Protein AF-A0A2D5WAQ1-F1 (afdb_monomer)

Sequence (421 aa):
MAEPERTAGTDPGSGLYGVARTGEVGTGEEADAAGDPDSSAAHGIAPLLQRAHRA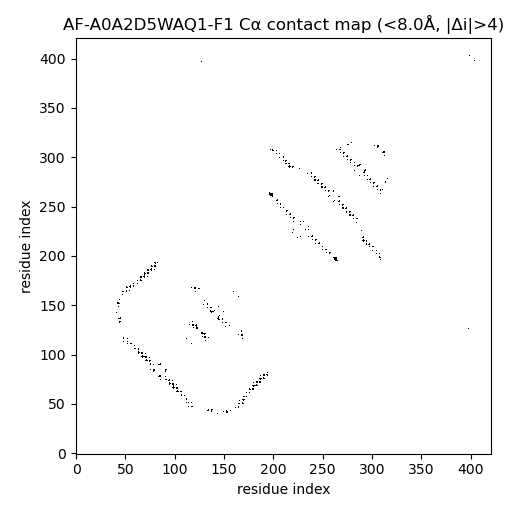VSLARVAESVLLSATALLCVLAAVVGSGGELAQPSSWAVALLCALLAAGSWWLEKRPRPTRLASSVDGKLGLGGSFVTAWEAESGCAGGGGPLARLLSARLRGRVSQRQVLAAALPRSLPFAALPFLGAGLLALAIEGSRPQRAVPWMGELSGPLVMELELARGLLGGGGELAGELPPHVAGEAERLARAALASGAALERALARDADDVATLAPPTRALQEQLGELARLLPPESAAGAATERALSLTDAMAMALGLEAVAAPAGELRADGGGPGGESGEDDGQPPALGGSGEVATGAQLASGEAGQREDGPGHGEGAGTTLSSAGNPEAQAPAAQEGAVSGRWWPGHLDGIVRRWGTSERGPVEPR

Foldseek 3Di:
DDDDDDDDDDDDPDDDDDDDDDDDPDDDDPPPCPPDPCVLLVQFCQVLLVVLLVLQVVLLLVLLQLQLLLQLLQLLLVCLLVVHDPPDVVSNVVSNVRSVVRSVVSCVVPVDDSLVLQVQLCVVVVVLCLSNVLNCQQVVDPVGGDPVSSVSRVVVCVPDDSVSSNVSNHDPCVVSVCSSVVSNVSNVVSNVVSPQQFQDPCLLVLLVLLLVLLVVLLCVLPVPPPCVVVADVVLSVVLNVLSVVLNVLSVVLNVCVVVSVSHLVVNQVSLVVNLVSLLVSLVSDDCPDPSNVSSVVSNVSSQVSCVSSVHDRPPSPPPPPPCPVPDDDDDDDDDDDDDDDDDDDDDDDDDDDDDDDDDDDDDDDDDDDDDDDDDDDDDDDDDDDDDDDDDDDPPDDSDDPVCVVVVVVVVVVVPPDDDDD

Secondary structure (DSSP, 8-state):
------------------------------------GGGGGGGSSHHHHHHHHHHHHHHHHHHHHHHHHHHHHHHHHHHHHTT--TT-HHHHHHHHHHHHHHHHHHHHHT---HHHHHHHHHHHHT-TTHHHHHHHHHHS-TTT--HHHHHHHHHHHHH--HHHHHHHHS---HHHHHHHHHHHHHHHHHHHHTS-----TTHHHHHHHHHHHHHHHHHHHHS--TTTTTS-HHHHHHHHHHHHHHHHHHHHHHHHHTTT---HHHHHHHHHHHHHHHHHHHHHS-TTSHHHHHHHHHHHHHHHHHHHTTPPP------------------------------------------------------------------------PPPP---------S-GGGHHHHHHHHHHHS------

Structure (mmCIF, N/CA/C/O backbone):
data_AF-A0A2D5WAQ1-F1
#
_entry.id   AF-A0A2D5WAQ1-F1
#
loop_
_atom_site.group_PDB
_atom_site.id
_atom_site.type_symbol
_atom_site.label_atom_id
_atom_site.label_alt_id
_atom_site.label_comp_id
_atom_site.label_asym_id
_atom_site.label_entity_id
_atom_site.label_seq_id
_atom_site.pdbx_PDB_ins_code
_atom_site.Cartn_x
_atom_site.Cartn_y
_atom_site.Cartn_z
_atom_site.occupancy
_atom_site.B_iso_or_equiv
_atom_site.auth_seq_id
_atom_site.auth_comp_id
_atom_site.auth_asym_id
_atom_site.auth_atom_id
_atom_site.pdbx_PDB_model_num
ATOM 1 N N . MET A 1 1 ? 23.965 35.310 33.883 1.00 40.75 1 MET A N 1
ATOM 2 C CA . MET A 1 1 ? 24.970 34.231 33.831 1.00 40.75 1 MET A CA 1
ATOM 3 C C . MET A 1 1 ? 24.994 33.749 32.385 1.00 40.75 1 MET A C 1
ATOM 5 O O . MET A 1 1 ? 23.971 33.257 31.942 1.00 40.75 1 MET A O 1
ATOM 9 N N . ALA A 1 2 ? 26.094 34.056 31.686 1.00 42.94 2 ALA A N 1
ATOM 10 C CA . ALA A 1 2 ? 26.533 33.650 30.337 1.00 42.94 2 ALA A CA 1
ATOM 11 C C . ALA A 1 2 ? 25.556 33.725 29.132 1.00 42.94 2 ALA A C 1
ATOM 13 O O . ALA A 1 2 ? 24.645 32.915 28.997 1.00 42.94 2 ALA A O 1
ATOM 14 N N . GLU A 1 3 ? 25.847 34.663 28.216 1.00 53.66 3 GLU A N 1
ATOM 15 C CA . GLU A 1 3 ? 25.528 34.598 26.773 1.00 53.66 3 GLU A CA 1
ATOM 16 C C . GLU A 1 3 ? 26.276 33.429 26.087 1.00 53.66 3 GLU A C 1
ATOM 18 O O . GLU A 1 3 ? 27.203 32.869 26.684 1.00 53.66 3 GLU A O 1
ATOM 23 N N . PRO A 1 4 ? 25.933 33.084 24.827 1.00 62.12 4 PRO A N 1
ATOM 24 C CA . PRO A 1 4 ? 26.839 33.542 23.766 1.00 62.12 4 PRO A CA 1
ATOM 25 C C . PRO A 1 4 ? 26.192 33.964 22.427 1.00 62.12 4 PRO A C 1
ATOM 27 O O . PRO A 1 4 ? 25.313 33.309 21.871 1.00 62.12 4 PRO A O 1
ATOM 30 N N . GLU A 1 5 ? 26.728 35.081 21.929 1.00 54.22 5 GLU A N 1
ATOM 31 C CA . GLU A 1 5 ? 27.308 35.305 20.593 1.00 54.22 5 GLU A CA 1
ATOM 32 C C . GLU A 1 5 ? 26.480 35.012 19.328 1.00 54.22 5 GLU A C 1
ATOM 34 O O . GLU A 1 5 ? 26.507 33.939 18.728 1.00 54.22 5 GLU A O 1
ATOM 39 N N . ARG A 1 6 ? 25.887 36.096 18.811 1.00 53.09 6 ARG A N 1
ATOM 40 C CA . ARG A 1 6 ? 25.673 36.321 17.376 1.00 53.09 6 ARG A CA 1
ATOM 41 C C . ARG A 1 6 ? 27.003 36.671 16.708 1.00 53.09 6 ARG A C 1
ATOM 43 O O . ARG A 1 6 ? 27.564 37.726 16.995 1.00 53.09 6 ARG A O 1
ATOM 50 N N . THR A 1 7 ? 27.439 35.872 15.741 1.00 58.19 7 THR A N 1
ATOM 51 C CA . THR A 1 7 ? 28.465 36.271 14.769 1.00 58.19 7 THR A CA 1
ATOM 52 C C . THR A 1 7 ? 27.818 36.546 13.414 1.00 58.19 7 THR A C 1
ATOM 54 O O . THR A 1 7 ? 27.287 35.666 12.741 1.00 58.19 7 THR A O 1
ATOM 57 N N . ALA A 1 8 ? 27.829 37.826 13.043 1.00 55.56 8 ALA A N 1
ATOM 58 C CA . ALA A 1 8 ? 27.539 38.311 11.706 1.00 55.56 8 ALA A CA 1
ATOM 59 C C . ALA A 1 8 ? 28.810 38.171 10.854 1.00 55.56 8 ALA A C 1
ATOM 61 O O . ALA A 1 8 ? 29.826 38.799 11.146 1.00 55.56 8 ALA A O 1
ATOM 62 N N . GLY A 1 9 ? 28.751 37.336 9.817 1.00 50.69 9 GLY A N 1
ATOM 63 C CA . GLY A 1 9 ? 29.780 37.219 8.787 1.00 50.69 9 GLY A CA 1
ATOM 64 C C . GLY A 1 9 ? 29.342 37.971 7.537 1.00 50.69 9 GLY A C 1
ATOM 65 O O . GLY A 1 9 ? 28.498 37.494 6.783 1.00 50.69 9 GLY A O 1
ATOM 66 N N . THR A 1 10 ? 29.897 39.165 7.363 1.00 51.22 10 THR A N 1
ATOM 67 C CA . THR A 1 10 ? 29.777 40.017 6.175 1.00 51.22 10 THR A CA 1
ATOM 68 C C . THR A 1 10 ? 30.916 39.645 5.235 1.00 51.22 10 THR A C 1
ATOM 70 O O . THR A 1 10 ? 32.063 39.703 5.668 1.00 51.22 10 THR A O 1
ATOM 73 N N . ASP A 1 11 ? 30.635 39.309 3.976 1.00 47.06 11 ASP A N 1
ATOM 74 C CA . ASP A 1 11 ? 31.685 39.138 2.965 1.00 47.06 11 ASP A CA 1
ATOM 75 C C . ASP A 1 11 ? 31.262 39.796 1.636 1.00 47.06 11 ASP A C 1
ATOM 77 O O . ASP A 1 11 ? 30.454 39.235 0.889 1.00 47.06 11 ASP A O 1
ATOM 81 N N . PRO A 1 12 ? 31.722 41.029 1.342 1.00 57.84 12 PRO A N 1
ATOM 82 C CA . PRO A 1 12 ? 31.523 41.678 0.055 1.00 57.84 12 PRO A CA 1
ATOM 83 C C . PRO A 1 12 ? 32.756 41.450 -0.832 1.00 57.84 12 PRO A C 1
ATOM 85 O O . PRO A 1 12 ? 33.677 42.261 -0.885 1.00 57.84 12 PRO A O 1
ATOM 88 N N . GLY A 1 13 ? 32.762 40.334 -1.560 1.00 47.53 13 GLY A N 1
ATOM 89 C CA . GLY A 1 13 ? 33.778 40.007 -2.562 1.00 47.53 13 GLY A CA 1
ATOM 90 C C . GLY A 1 13 ? 33.435 40.562 -3.945 1.00 47.53 13 GLY A C 1
ATOM 91 O O . GLY A 1 13 ? 33.028 39.824 -4.83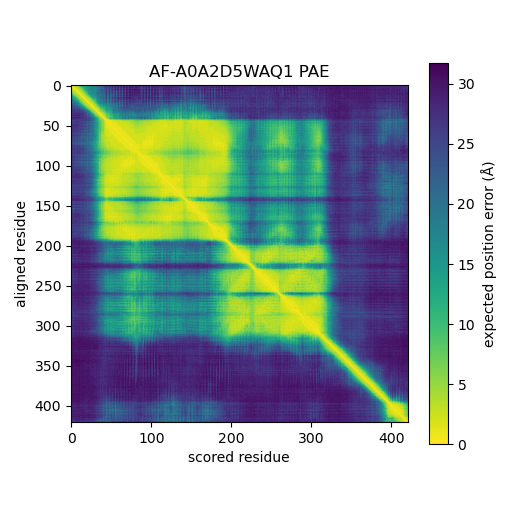8 1.00 47.53 13 GLY A O 1
ATOM 92 N N . SER A 1 14 ? 33.600 41.871 -4.130 1.00 50.94 14 SER A N 1
ATOM 93 C CA . SER A 1 14 ? 33.570 42.551 -5.427 1.00 50.94 14 SER A CA 1
ATOM 94 C C . SER A 1 14 ? 34.810 42.197 -6.262 1.00 50.94 14 SER A C 1
ATOM 96 O O . SER A 1 14 ? 35.866 42.808 -6.111 1.00 50.94 14 SER A O 1
ATOM 98 N N . GLY A 1 15 ? 34.680 41.215 -7.154 1.00 45.97 15 GLY A N 1
ATOM 99 C CA . GLY A 1 15 ? 35.691 40.847 -8.149 1.00 45.97 15 GLY A CA 1
ATOM 100 C C . GLY A 1 15 ? 35.371 41.423 -9.526 1.00 45.97 15 GLY A C 1
ATOM 101 O O . GLY A 1 15 ? 34.827 40.734 -10.384 1.00 45.97 15 GLY A O 1
ATOM 102 N N . LEU A 1 16 ? 35.717 42.694 -9.726 1.00 50.53 16 LEU A N 1
ATOM 103 C CA . LEU A 1 16 ? 35.847 43.333 -11.034 1.00 50.53 16 LEU A CA 1
ATOM 104 C C . LEU A 1 16 ? 37.015 42.692 -11.799 1.00 50.53 16 LEU A C 1
ATOM 106 O O . LEU A 1 16 ? 38.170 42.956 -11.485 1.00 50.53 16 LEU A O 1
ATOM 110 N N . TYR A 1 17 ? 36.720 41.918 -12.841 1.00 48.66 17 TYR A N 1
ATOM 111 C CA . TYR A 1 17 ? 37.638 41.732 -13.965 1.00 48.66 17 TYR A CA 1
ATOM 112 C C . TYR A 1 17 ? 36.897 42.046 -15.257 1.00 48.66 17 TYR A C 1
ATOM 114 O O . TYR A 1 17 ? 36.173 41.227 -15.820 1.00 48.66 17 TYR A O 1
ATOM 122 N N . GLY A 1 18 ? 37.086 43.286 -15.706 1.00 47.34 18 GLY A N 1
ATOM 123 C CA . GLY A 1 18 ? 36.913 43.643 -17.098 1.00 47.34 18 GLY A CA 1
ATOM 124 C C . GLY A 1 18 ? 38.017 42.991 -17.923 1.00 47.34 18 GLY A C 1
ATOM 125 O O . GLY A 1 18 ? 39.194 43.084 -17.585 1.00 47.34 18 GLY A O 1
ATOM 126 N N . VAL A 1 19 ? 37.631 42.361 -19.026 1.00 51.53 19 VAL A N 1
ATOM 127 C CA . VAL A 1 19 ? 38.538 42.092 -20.138 1.00 51.53 19 VAL A CA 1
ATOM 128 C C . VAL A 1 19 ? 37.935 42.768 -21.356 1.00 51.53 19 VAL A C 1
ATOM 130 O O . VAL A 1 19 ? 36.834 42.444 -21.803 1.00 51.53 19 VAL A O 1
ATOM 133 N N . ALA A 1 20 ? 38.664 43.777 -21.819 1.00 48.09 20 ALA A N 1
ATOM 134 C CA . ALA A 1 20 ? 38.394 44.545 -23.012 1.00 48.09 20 ALA A CA 1
ATOM 135 C C . ALA A 1 20 ? 38.303 43.617 -24.228 1.00 48.09 20 ALA A C 1
ATOM 137 O O . ALA A 1 20 ? 39.222 42.851 -24.513 1.00 48.09 20 ALA A O 1
ATOM 138 N N . ARG A 1 21 ? 37.198 43.718 -24.966 1.00 47.16 21 ARG A N 1
ATOM 139 C CA . ARG A 1 21 ? 37.066 43.150 -26.306 1.00 47.16 21 ARG A CA 1
ATOM 140 C C . ARG A 1 21 ? 37.227 44.297 -27.297 1.00 47.16 21 ARG A C 1
ATOM 142 O O . ARG A 1 21 ? 36.252 44.898 -27.734 1.00 47.16 21 ARG A O 1
ATOM 149 N N . THR A 1 22 ? 38.477 44.658 -27.569 1.00 54.59 22 THR A N 1
ATOM 150 C CA . THR A 1 22 ? 38.835 45.485 -28.722 1.00 54.59 22 THR A CA 1
ATOM 151 C C . THR A 1 22 ? 38.556 44.686 -29.985 1.00 54.59 22 THR A C 1
ATOM 153 O O . THR A 1 22 ? 38.990 43.542 -30.117 1.00 54.59 22 THR A O 1
ATOM 156 N N . GLY A 1 23 ? 37.768 45.281 -30.875 1.00 52.75 23 GLY A N 1
ATOM 157 C CA . GLY A 1 23 ? 37.506 44.741 -32.194 1.00 52.75 23 GLY A CA 1
ATOM 158 C C . GLY A 1 23 ? 38.754 44.808 -33.062 1.00 52.75 23 GLY A C 1
ATOM 159 O O . GLY A 1 23 ? 39.377 45.860 -33.176 1.00 52.75 23 GLY A O 1
ATOM 160 N N . GLU A 1 24 ? 39.058 43.696 -33.716 1.00 48.66 24 GLU A N 1
ATOM 161 C CA . GLU A 1 24 ? 39.792 43.697 -34.971 1.00 48.66 24 GLU A CA 1
ATOM 162 C C . GLU A 1 24 ? 38.804 43.353 -36.079 1.00 48.66 24 GLU A C 1
ATOM 164 O O . GLU A 1 24 ? 38.293 42.239 -36.197 1.00 48.66 24 GLU A O 1
ATOM 169 N N . VAL A 1 25 ? 38.494 44.382 -36.862 1.00 55.03 25 VAL A N 1
ATOM 170 C CA . VAL A 1 25 ? 37.867 44.271 -38.171 1.00 55.03 25 VAL A CA 1
ATOM 171 C C . VAL A 1 25 ? 38.971 43.816 -39.123 1.00 55.03 25 VAL A C 1
ATOM 173 O O . VAL A 1 25 ? 39.724 44.630 -39.647 1.00 55.03 25 VAL A O 1
ATOM 176 N N . GLY A 1 26 ? 39.099 42.500 -39.288 1.00 56.56 26 GLY A N 1
ATOM 177 C CA . GLY A 1 26 ? 39.911 41.878 -40.328 1.00 56.56 26 GLY A CA 1
ATOM 178 C C . GLY A 1 26 ? 39.066 41.669 -41.578 1.00 56.56 26 GLY A C 1
ATOM 179 O O . GLY A 1 26 ? 38.288 40.722 -41.666 1.00 56.56 26 GLY A O 1
ATOM 180 N N . THR A 1 27 ? 39.184 42.588 -42.528 1.00 55.00 27 THR A N 1
ATOM 181 C CA . THR A 1 27 ? 38.682 42.440 -43.894 1.00 55.00 27 THR A CA 1
ATOM 182 C C . THR A 1 27 ? 39.585 41.499 -44.684 1.00 55.00 27 THR A C 1
ATOM 184 O O . THR A 1 27 ? 40.764 41.794 -44.837 1.00 55.00 27 THR A O 1
ATOM 187 N N . GLY A 1 28 ? 38.992 40.447 -45.249 1.00 55.03 28 GLY A N 1
ATOM 188 C CA . GLY A 1 28 ? 39.430 39.826 -46.498 1.00 55.03 28 GLY A CA 1
ATOM 189 C C . GLY A 1 28 ? 40.711 39.001 -46.450 1.00 55.03 28 GLY A C 1
ATOM 190 O O . GLY A 1 28 ? 41.778 39.505 -46.767 1.00 55.03 28 GLY A O 1
ATOM 191 N N . GLU A 1 29 ? 40.562 37.695 -46.247 1.00 50.72 29 GLU A N 1
ATOM 192 C CA . GLU A 1 29 ? 41.297 36.747 -47.081 1.00 50.72 29 GLU A CA 1
ATOM 193 C C . GLU A 1 29 ? 40.386 35.555 -47.366 1.00 50.72 29 GLU A C 1
ATOM 195 O O . GLU A 1 29 ? 40.026 34.765 -46.494 1.00 50.72 29 GLU A O 1
ATOM 200 N N . GLU A 1 30 ? 39.932 35.527 -48.612 1.00 53.94 30 GLU A N 1
ATOM 201 C CA . GLU A 1 30 ? 39.172 34.483 -49.279 1.00 53.94 30 GLU A CA 1
ATOM 202 C C . GLU A 1 30 ? 40.104 33.272 -49.450 1.00 53.94 30 GLU A C 1
ATOM 204 O O . GLU A 1 30 ? 40.577 32.955 -50.535 1.00 53.94 30 GLU A O 1
ATOM 209 N N . ALA A 1 31 ? 40.462 32.651 -48.326 1.00 54.75 31 ALA A N 1
ATOM 210 C CA . ALA A 1 31 ? 41.155 31.381 -48.301 1.00 54.75 31 ALA A CA 1
ATOM 211 C C . ALA A 1 31 ? 40.112 30.302 -48.571 1.00 54.75 31 ALA A C 1
ATOM 213 O O . ALA A 1 31 ? 39.224 30.069 -47.746 1.00 54.75 31 ALA A O 1
ATOM 214 N N . ASP A 1 32 ? 40.221 29.681 -49.746 1.00 53.28 32 ASP A N 1
ATOM 215 C CA . ASP A 1 32 ? 39.582 28.421 -50.100 1.00 53.28 32 ASP A CA 1
ATOM 216 C C . ASP A 1 32 ? 39.503 27.523 -48.864 1.00 53.28 32 ASP A C 1
ATOM 218 O O . ASP A 1 32 ? 40.502 26.973 -48.388 1.00 53.28 32 ASP A O 1
ATOM 222 N N . ALA A 1 33 ? 38.290 27.419 -48.323 1.00 55.16 33 ALA A N 1
ATOM 223 C CA . ALA A 1 33 ? 37.943 26.519 -47.247 1.00 55.16 33 ALA A CA 1
ATOM 224 C C . ALA A 1 33 ? 38.055 25.095 -47.796 1.00 55.16 33 ALA A C 1
ATOM 226 O O . ALA A 1 33 ? 37.066 24.475 -48.188 1.00 55.16 33 ALA A O 1
ATOM 227 N N . ALA A 1 34 ? 39.288 24.589 -47.846 1.00 55.09 34 ALA A N 1
ATOM 228 C CA . ALA A 1 34 ? 39.587 23.174 -47.865 1.00 55.09 34 ALA A CA 1
ATOM 229 C C . ALA A 1 34 ? 38.828 22.574 -46.680 1.00 55.09 34 ALA A C 1
ATOM 231 O O . ALA A 1 34 ? 39.233 22.726 -45.529 1.00 55.09 34 ALA A O 1
ATOM 232 N N . GLY A 1 35 ? 37.643 22.033 -46.981 1.00 55.12 35 GLY A N 1
ATOM 233 C CA . GLY A 1 35 ? 36.654 21.629 -45.997 1.00 55.12 35 GLY A CA 1
ATOM 234 C C . GLY A 1 35 ? 37.309 20.751 -44.953 1.00 55.12 35 GLY A C 1
ATOM 235 O O . GLY A 1 35 ? 37.824 19.689 -45.292 1.00 55.12 35 GLY A O 1
ATOM 236 N N . ASP A 1 36 ? 37.301 21.239 -43.715 1.00 56.94 36 ASP A N 1
ATOM 237 C CA . ASP A 1 36 ? 37.938 20.608 -42.573 1.00 56.94 36 ASP A CA 1
ATOM 238 C C . ASP A 1 36 ? 37.478 19.136 -42.486 1.00 56.94 36 ASP A C 1
ATOM 240 O O . ASP A 1 36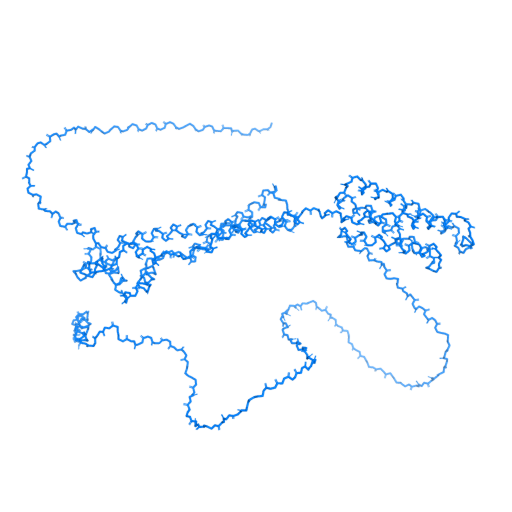 ? 36.305 18.862 -42.162 1.00 56.94 36 ASP A O 1
ATOM 244 N N . PRO A 1 37 ? 38.344 18.165 -42.849 1.00 56.84 37 PRO A N 1
ATOM 245 C CA . PRO A 1 37 ? 37.974 16.755 -42.896 1.00 56.84 37 PRO A CA 1
ATOM 246 C C . PRO A 1 37 ? 37.656 16.205 -41.497 1.00 56.84 37 PRO A C 1
ATOM 248 O O . PRO A 1 37 ? 37.086 15.115 -41.385 1.00 56.84 37 PRO A O 1
ATOM 251 N N . ASP A 1 38 ? 37.920 16.975 -40.438 1.00 56.09 38 ASP A N 1
ATOM 252 C CA . ASP A 1 38 ? 37.582 16.630 -39.059 1.00 56.09 38 ASP A CA 1
ATOM 253 C C . ASP A 1 38 ? 36.094 16.803 -38.708 1.00 56.09 38 ASP A C 1
ATOM 255 O O . ASP A 1 38 ? 35.618 16.225 -37.726 1.00 56.09 38 ASP A O 1
ATOM 259 N N . SER A 1 39 ? 35.282 17.433 -39.566 1.00 58.06 39 SER A N 1
ATOM 260 C CA . SER A 1 39 ? 33.810 17.408 -39.424 1.00 58.06 39 SER A CA 1
ATOM 261 C C . SER A 1 39 ? 33.201 15.996 -39.593 1.00 58.06 39 SER A C 1
ATOM 263 O O . SER A 1 39 ? 32.083 15.712 -39.144 1.00 58.06 39 SER A O 1
ATOM 265 N N . SER A 1 40 ? 33.967 15.054 -40.158 1.00 56.72 40 SER A N 1
ATOM 266 C CA . SER A 1 40 ? 33.641 13.623 -40.237 1.00 56.72 40 SER A CA 1
ATOM 267 C C . SER A 1 40 ? 33.586 12.943 -38.859 1.00 56.72 40 SER A C 1
ATOM 269 O O . SER A 1 40 ? 32.777 12.033 -38.657 1.00 56.72 40 SER A O 1
ATOM 271 N N . ALA A 1 41 ? 34.341 13.423 -37.861 1.00 56.34 41 ALA A N 1
ATOM 272 C CA . ALA A 1 41 ? 34.378 12.825 -36.521 1.00 56.34 41 ALA A CA 1
ATOM 273 C C . ALA A 1 41 ? 33.028 12.911 -35.774 1.00 56.34 41 ALA A C 1
ATOM 275 O O . ALA A 1 41 ? 32.733 12.084 -34.909 1.00 56.34 41 ALA A O 1
ATOM 276 N N . ALA A 1 42 ? 32.138 13.830 -36.168 1.00 61.81 42 ALA A N 1
ATOM 277 C CA . ALA A 1 42 ? 30.770 13.912 -35.647 1.00 61.81 42 ALA A CA 1
ATOM 278 C C . ALA A 1 42 ? 29.868 12.732 -36.087 1.00 61.81 42 ALA A C 1
ATOM 280 O O . ALA A 1 42 ? 28.732 12.581 -35.608 1.00 61.81 42 ALA A O 1
ATOM 281 N N . HIS A 1 43 ? 30.354 11.866 -36.987 1.00 75.94 43 HIS A N 1
ATOM 282 C CA . HIS A 1 43 ? 29.549 10.839 -37.637 1.00 75.94 43 HIS A CA 1
ATOM 283 C C . HIS A 1 43 ? 29.669 9.406 -37.063 1.00 75.94 43 HIS A C 1
ATOM 285 O O . HIS A 1 43 ? 29.176 8.466 -37.684 1.00 75.94 43 HIS A O 1
ATOM 291 N N . GLY A 1 44 ? 30.216 9.222 -35.855 1.00 86.69 44 GLY A N 1
ATOM 292 C CA . GLY A 1 44 ? 30.330 7.904 -35.191 1.00 86.69 44 GLY A CA 1
ATOM 293 C C . GLY A 1 44 ? 29.053 7.366 -34.513 1.00 86.69 44 GLY A C 1
ATOM 294 O O . GLY A 1 44 ? 28.050 8.069 -34.359 1.00 86.69 44 GLY A O 1
ATOM 295 N N . ILE A 1 45 ? 29.055 6.112 -34.064 1.00 91.19 45 ILE A N 1
ATOM 296 C CA . ILE A 1 45 ? 27.966 5.498 -33.272 1.00 91.19 45 ILE A CA 1
ATOM 297 C C . ILE A 1 45 ? 28.004 5.955 -31.806 1.00 91.19 45 ILE A C 1
ATOM 299 O O . ILE A 1 45 ? 26.951 6.100 -31.177 1.00 91.19 45 ILE A O 1
ATOM 303 N N . ALA A 1 46 ? 29.187 6.258 -31.273 1.00 90.94 46 ALA A N 1
ATOM 304 C CA . ALA A 1 46 ? 29.411 6.749 -29.918 1.00 90.94 46 ALA A CA 1
ATOM 305 C C . ALA A 1 46 ? 28.441 7.867 -29.471 1.00 90.94 46 ALA A C 1
ATOM 307 O O . ALA A 1 46 ? 27.820 7.703 -28.417 1.00 90.94 46 ALA A O 1
ATOM 308 N N . PRO A 1 47 ? 28.195 8.956 -30.235 1.00 90.88 47 PRO A N 1
ATOM 309 C CA . PRO A 1 47 ? 27.228 9.985 -29.839 1.00 90.88 47 PRO A CA 1
ATOM 310 C C . PRO A 1 47 ? 25.777 9.478 -29.782 1.00 90.88 47 PRO A C 1
ATOM 312 O O . PRO A 1 47 ? 24.994 9.963 -28.960 1.00 90.88 47 PRO A O 1
ATOM 315 N N . LEU A 1 48 ? 25.395 8.494 -30.608 1.00 92.44 48 LEU A N 1
ATOM 316 C CA . LEU A 1 48 ? 24.061 7.881 -30.544 1.00 92.44 48 LEU A CA 1
ATOM 317 C C . LEU A 1 48 ? 23.902 7.085 -29.248 1.00 92.44 48 LEU A C 1
ATOM 319 O O . LEU A 1 48 ? 22.899 7.249 -28.549 1.00 92.44 48 LEU A O 1
ATOM 323 N N . LEU A 1 49 ? 24.912 6.285 -28.890 1.00 93.81 49 LEU A N 1
ATOM 324 C CA . LEU A 1 49 ? 24.899 5.537 -27.637 1.00 93.81 49 LEU A CA 1
ATOM 325 C C . LEU A 1 49 ? 24.997 6.465 -26.422 1.00 93.81 49 LEU A C 1
ATOM 327 O O . LEU A 1 49 ? 24.323 6.219 -25.430 1.00 93.81 49 LEU A O 1
ATOM 331 N N . GLN A 1 50 ? 25.754 7.563 -26.494 1.00 93.88 50 GLN A N 1
ATOM 332 C CA . GLN A 1 50 ? 25.837 8.547 -25.411 1.00 93.88 50 GLN A CA 1
ATOM 333 C C . GLN A 1 50 ? 24.483 9.226 -25.163 1.00 93.88 50 GLN A C 1
ATOM 335 O O . GLN A 1 50 ? 24.074 9.386 -24.012 1.00 93.88 50 GLN A O 1
ATOM 340 N N . ARG A 1 51 ? 23.744 9.583 -26.224 1.00 94.88 51 ARG A N 1
ATOM 341 C CA . ARG A 1 51 ? 22.370 10.102 -26.105 1.00 94.88 51 ARG A CA 1
ATOM 342 C C . ARG A 1 51 ? 21.423 9.057 -25.517 1.00 94.88 51 ARG A C 1
ATOM 344 O O . ARG A 1 51 ? 20.659 9.383 -24.613 1.00 94.88 51 ARG A O 1
ATOM 351 N N . ALA A 1 52 ? 21.502 7.810 -25.982 1.00 95.25 52 ALA A N 1
ATOM 352 C CA . ALA A 1 52 ? 20.708 6.715 -25.429 1.00 95.25 52 ALA A CA 1
ATOM 353 C C . ALA A 1 52 ? 21.043 6.449 -23.954 1.00 95.25 52 ALA A C 1
ATOM 355 O O . ALA A 1 52 ? 20.142 6.270 -23.143 1.00 95.25 52 ALA A O 1
ATOM 356 N N . HIS A 1 53 ? 22.320 6.512 -23.583 1.00 96.00 53 HIS A N 1
ATOM 357 C CA . HIS A 1 53 ? 22.781 6.367 -22.209 1.00 96.00 53 HIS A CA 1
ATOM 358 C C . HIS A 1 53 ? 22.214 7.464 -21.307 1.00 96.00 53 HIS A C 1
ATOM 360 O O . HIS A 1 53 ? 21.688 7.143 -20.247 1.00 96.00 53 HIS A O 1
ATOM 366 N N . ARG A 1 54 ? 22.236 8.731 -21.750 1.00 96.31 54 ARG A N 1
ATOM 367 C CA . ARG A 1 54 ? 21.608 9.850 -21.023 1.00 96.31 54 ARG A CA 1
ATOM 368 C C . ARG A 1 54 ? 20.096 9.661 -20.866 1.00 96.31 54 ARG A C 1
ATOM 370 O O . ARG A 1 54 ? 19.558 9.894 -19.789 1.00 96.31 54 ARG A O 1
ATOM 377 N N . ALA A 1 55 ? 19.406 9.215 -21.915 1.00 95.50 55 ALA A N 1
ATOM 378 C CA . ALA A 1 55 ? 17.970 8.943 -21.845 1.00 95.50 55 ALA A CA 1
ATOM 379 C C . ALA A 1 55 ? 17.653 7.810 -20.854 1.00 95.50 55 ALA A C 1
ATOM 381 O O . ALA A 1 55 ? 16.755 7.943 -20.026 1.00 95.50 55 ALA A O 1
ATOM 382 N N . VAL A 1 56 ? 18.430 6.722 -20.882 1.00 95.62 56 VAL A N 1
ATOM 383 C CA . VAL A 1 56 ? 18.285 5.608 -19.937 1.00 95.62 56 VAL A CA 1
ATOM 384 C C . VAL A 1 56 ? 18.629 6.042 -18.516 1.00 95.62 56 VAL A C 1
ATOM 386 O O . VAL A 1 56 ? 17.905 5.673 -17.600 1.00 95.62 56 VAL A O 1
ATOM 389 N N . SER A 1 57 ? 19.675 6.845 -18.302 1.00 95.62 57 SER A N 1
ATOM 390 C CA . SER A 1 57 ? 19.997 7.347 -16.963 1.00 95.62 57 SER A CA 1
ATOM 391 C C . SER A 1 57 ? 18.877 8.224 -16.409 1.00 95.62 57 SER A C 1
ATOM 393 O O . SER A 1 57 ? 18.505 8.046 -15.257 1.00 95.62 57 SER A O 1
ATOM 395 N N . LEU A 1 58 ? 18.287 9.106 -17.227 1.00 95.88 58 LEU A N 1
ATOM 396 C CA . LEU A 1 58 ? 17.133 9.916 -16.820 1.00 95.88 58 LEU A CA 1
ATOM 397 C C . LEU A 1 58 ? 15.915 9.044 -16.492 1.00 95.88 58 LEU A C 1
ATOM 399 O O . LEU A 1 58 ? 15.278 9.257 -15.466 1.00 95.88 58 LEU A O 1
ATOM 403 N N . ALA A 1 59 ? 15.632 8.025 -17.309 1.00 95.19 59 ALA A N 1
ATOM 404 C CA . ALA A 1 59 ? 14.559 7.072 -17.030 1.00 95.19 59 ALA A CA 1
ATOM 405 C C . ALA A 1 59 ? 14.795 6.311 -15.713 1.00 95.19 59 ALA A C 1
ATOM 407 O O . ALA A 1 59 ? 13.869 6.158 -14.926 1.00 95.19 59 ALA A O 1
ATOM 408 N N . ARG A 1 60 ? 16.036 5.891 -15.428 1.00 95.00 60 ARG A N 1
ATOM 409 C CA . ARG A 1 60 ? 16.385 5.230 -14.159 1.00 95.00 60 ARG A CA 1
ATOM 410 C C . ARG A 1 60 ? 16.280 6.161 -12.957 1.00 95.00 60 ARG A C 1
ATOM 412 O O . ARG A 1 60 ? 15.813 5.719 -11.917 1.00 95.00 60 ARG A O 1
ATOM 419 N N . VAL A 1 61 ? 16.658 7.434 -13.095 1.00 95.94 61 VAL A N 1
ATOM 420 C CA . VAL A 1 61 ? 16.432 8.440 -12.044 1.00 95.94 61 VAL A CA 1
ATOM 421 C C . VAL A 1 61 ? 14.934 8.598 -11.782 1.00 95.94 61 VAL A C 1
ATOM 423 O O . VAL A 1 61 ? 14.519 8.566 -10.629 1.00 95.94 61 VAL A O 1
ATOM 426 N N . ALA A 1 62 ? 14.114 8.699 -12.832 1.00 96.06 62 ALA A N 1
ATOM 427 C CA . ALA A 1 62 ? 12.663 8.782 -12.687 1.00 96.06 62 ALA A CA 1
ATOM 428 C C . ALA A 1 62 ? 12.076 7.536 -11.995 1.00 96.06 62 ALA A C 1
ATOM 430 O O . ALA A 1 62 ? 11.281 7.674 -11.072 1.00 96.06 62 ALA A O 1
ATOM 431 N N . GLU A 1 63 ? 12.507 6.327 -12.370 1.00 96.12 63 GLU A N 1
ATOM 432 C CA . GLU A 1 63 ? 12.115 5.086 -11.683 1.00 96.12 63 GLU A CA 1
ATOM 433 C C . GLU A 1 63 ? 12.537 5.081 -10.204 1.00 96.12 63 GLU A C 1
ATOM 435 O O . GLU A 1 63 ? 11.724 4.736 -9.349 1.00 96.12 63 GLU A O 1
ATOM 440 N N . SER A 1 64 ? 13.766 5.505 -9.879 1.00 96.50 64 SER A N 1
ATOM 441 C CA . SER A 1 64 ? 14.235 5.641 -8.491 1.00 96.50 64 SER A CA 1
ATOM 442 C C . SER A 1 64 ? 13.371 6.610 -7.680 1.00 96.50 64 SER A C 1
ATOM 444 O O . SER A 1 64 ? 13.089 6.331 -6.518 1.00 96.50 64 SER A O 1
ATOM 446 N N . VAL A 1 65 ? 12.935 7.725 -8.277 1.00 96.75 65 VAL A N 1
ATOM 447 C CA . VAL A 1 65 ? 12.040 8.702 -7.629 1.00 96.75 65 VAL A CA 1
ATOM 448 C C . VAL A 1 65 ? 10.644 8.115 -7.403 1.00 96.75 65 VAL A C 1
ATOM 450 O O . VAL A 1 65 ? 10.055 8.307 -6.344 1.00 96.75 65 VAL A O 1
ATOM 453 N N . LEU A 1 66 ? 10.106 7.365 -8.366 1.00 96.88 66 LEU A N 1
ATOM 454 C CA . LEU A 1 66 ? 8.804 6.707 -8.207 1.00 96.88 66 LEU A CA 1
ATOM 455 C C . LEU A 1 66 ? 8.854 5.615 -7.125 1.00 96.88 66 LEU A C 1
ATOM 457 O O . LEU A 1 66 ? 7.934 5.503 -6.312 1.00 96.88 66 LEU A O 1
ATOM 461 N N . LEU A 1 67 ? 9.942 4.843 -7.070 1.00 96.38 67 LEU A N 1
ATOM 462 C CA . LEU A 1 67 ? 10.172 3.851 -6.019 1.00 96.38 67 LEU A CA 1
ATOM 463 C C . LEU A 1 67 ? 10.343 4.491 -4.642 1.00 96.38 67 LEU A C 1
ATOM 465 O O . LEU A 1 67 ? 9.778 3.986 -3.676 1.00 96.38 67 LEU A O 1
ATOM 469 N N . SER A 1 68 ? 11.075 5.603 -4.545 1.00 97.69 68 SER A N 1
ATOM 470 C CA . SER A 1 68 ? 11.253 6.312 -3.277 1.00 97.69 68 SER A CA 1
ATOM 471 C C . SER A 1 68 ? 9.933 6.877 -2.762 1.00 97.69 68 SER A C 1
ATOM 473 O O . SER A 1 68 ? 9.611 6.685 -1.593 1.00 97.69 68 SER A O 1
ATOM 475 N N . ALA A 1 69 ? 9.123 7.479 -3.639 1.00 97.88 69 ALA A N 1
ATOM 476 C CA . ALA A 1 69 ? 7.785 7.949 -3.297 1.00 97.88 69 ALA A CA 1
ATOM 477 C C . ALA A 1 69 ? 6.886 6.797 -2.820 1.00 97.88 69 ALA A C 1
ATOM 479 O O . ALA A 1 69 ? 6.182 6.932 -1.825 1.00 97.88 69 ALA A O 1
ATOM 480 N N . THR A 1 70 ? 6.947 5.641 -3.484 1.00 97.75 70 THR A N 1
ATOM 481 C CA . THR A 1 70 ? 6.171 4.458 -3.082 1.00 97.75 70 THR A CA 1
ATOM 482 C C . THR A 1 70 ? 6.611 3.935 -1.716 1.00 97.75 70 THR A C 1
ATOM 484 O O . THR A 1 70 ? 5.774 3.712 -0.848 1.00 97.75 70 THR A O 1
ATOM 487 N N . ALA A 1 71 ? 7.919 3.778 -1.496 1.00 97.75 71 ALA A N 1
ATOM 488 C CA . ALA A 1 71 ? 8.465 3.323 -0.221 1.00 97.75 71 ALA A CA 1
ATOM 489 C C . ALA A 1 71 ? 8.121 4.289 0.922 1.00 97.75 71 ALA A C 1
ATOM 491 O O . ALA A 1 71 ? 7.724 3.839 1.993 1.00 97.75 71 ALA A O 1
ATOM 492 N N . LEU A 1 72 ? 8.202 5.602 0.674 1.00 98.12 72 LEU A N 1
ATOM 493 C CA . LEU A 1 72 ? 7.771 6.637 1.613 1.00 98.12 72 LEU A CA 1
ATOM 494 C C . LEU A 1 72 ? 6.310 6.419 2.031 1.00 98.12 72 LEU A C 1
ATOM 496 O O . LEU A 1 72 ? 6.021 6.335 3.221 1.00 98.12 72 LEU A O 1
ATOM 500 N N . LEU A 1 73 ? 5.403 6.278 1.058 1.00 98.06 73 LEU A N 1
ATOM 501 C CA . LEU A 1 73 ? 3.973 6.080 1.310 1.00 98.06 73 LEU A CA 1
ATOM 502 C C . LEU A 1 73 ? 3.691 4.772 2.061 1.00 98.06 73 LEU A C 1
ATOM 504 O O . LEU A 1 73 ? 2.907 4.779 3.004 1.00 98.06 73 LEU A O 1
ATOM 508 N N . CYS A 1 74 ? 4.360 3.673 1.703 1.00 97.88 74 CYS A N 1
ATOM 509 C CA . CYS A 1 74 ? 4.205 2.391 2.393 1.00 97.88 74 CYS A CA 1
ATOM 510 C C . CYS A 1 74 ? 4.696 2.441 3.846 1.00 97.88 74 CYS A C 1
ATOM 512 O O . CYS A 1 74 ? 4.051 1.875 4.723 1.00 97.88 74 CYS A O 1
ATOM 514 N N . VAL A 1 75 ? 5.814 3.123 4.123 1.00 98.00 75 VAL A N 1
ATOM 515 C CA . VAL A 1 75 ? 6.308 3.275 5.500 1.00 98.00 75 VAL A CA 1
ATOM 516 C C . VAL A 1 75 ? 5.361 4.150 6.313 1.00 98.00 75 VAL A C 1
ATOM 518 O O . VAL A 1 75 ? 5.013 3.772 7.425 1.00 98.00 75 VAL A O 1
ATOM 521 N N . LEU A 1 76 ? 4.877 5.266 5.760 1.00 97.50 76 LEU A N 1
ATOM 522 C CA . LEU A 1 76 ? 3.867 6.087 6.434 1.00 97.50 76 LEU A CA 1
ATOM 523 C C . LEU A 1 76 ? 2.579 5.291 6.702 1.00 97.50 76 LEU A C 1
ATOM 525 O O . LEU A 1 76 ? 2.017 5.402 7.788 1.00 97.50 76 LEU A O 1
ATOM 529 N N . ALA A 1 77 ? 2.149 4.445 5.761 1.00 96.44 77 ALA A N 1
ATOM 530 C CA . ALA A 1 77 ? 0.999 3.562 5.947 1.00 96.44 77 ALA A CA 1
ATOM 531 C C . ALA A 1 77 ? 1.232 2.559 7.087 1.00 96.44 77 ALA A C 1
ATOM 533 O O . ALA A 1 77 ? 0.342 2.347 7.904 1.00 96.44 77 ALA A O 1
ATOM 534 N N . ALA A 1 78 ? 2.436 1.987 7.182 1.00 96.00 78 ALA A N 1
ATOM 535 C CA . ALA A 1 78 ? 2.808 1.094 8.275 1.00 96.00 78 ALA A CA 1
ATOM 536 C C . ALA A 1 78 ? 2.843 1.817 9.632 1.00 96.00 78 ALA A C 1
ATOM 538 O O . ALA A 1 78 ? 2.350 1.268 10.613 1.00 96.00 78 ALA A O 1
ATOM 539 N N . VAL A 1 79 ? 3.357 3.055 9.690 1.00 96.25 79 VAL A N 1
ATOM 540 C CA . VAL A 1 79 ? 3.326 3.874 10.916 1.00 96.25 79 VAL A CA 1
ATOM 541 C C . VAL A 1 79 ? 1.883 4.082 11.374 1.00 96.25 79 VAL A C 1
ATOM 543 O O . VAL A 1 79 ? 1.570 3.778 12.523 1.00 96.25 79 VAL A O 1
ATOM 546 N N . VAL A 1 80 ? 0.995 4.509 10.472 1.00 95.06 80 VAL A N 1
ATOM 547 C CA . VAL A 1 80 ? -0.431 4.705 10.781 1.00 95.06 80 VAL A CA 1
ATOM 548 C C . VAL A 1 80 ? -1.095 3.399 11.218 1.00 95.06 80 VAL A C 1
ATOM 550 O O . VAL A 1 80 ? -1.787 3.374 12.229 1.00 95.06 80 VAL A O 1
ATOM 553 N N . GLY A 1 81 ? -0.836 2.295 10.511 1.00 90.69 81 GLY A N 1
ATOM 554 C CA . GLY A 1 81 ? -1.369 0.976 10.862 1.00 90.69 81 GLY A CA 1
ATOM 555 C C . GLY A 1 81 ? -0.885 0.456 12.220 1.00 90.69 81 GLY A C 1
ATOM 556 O O . GLY A 1 81 ? -1.593 -0.305 12.867 1.00 90.69 81 GLY A O 1
ATOM 557 N N . SER A 1 82 ? 0.290 0.896 12.681 1.00 91.31 82 SER A N 1
ATOM 558 C CA . SER A 1 82 ? 0.814 0.596 14.022 1.00 91.31 82 SER A CA 1
ATOM 559 C C . SER A 1 82 ? 0.317 1.547 15.123 1.00 91.31 82 SER A C 1
ATOM 561 O O . SER A 1 82 ? 0.774 1.449 16.259 1.00 91.31 82 SER A O 1
ATOM 563 N N . GLY A 1 83 ? -0.590 2.477 14.801 1.00 88.88 83 GLY A N 1
ATOM 564 C CA . GLY A 1 83 ? -1.096 3.493 15.731 1.00 88.88 83 GLY A CA 1
ATOM 565 C C . GLY A 1 83 ? -0.151 4.683 15.944 1.00 88.88 83 GLY A C 1
ATOM 566 O O . GLY A 1 83 ? -0.334 5.453 16.881 1.00 88.88 83 GLY A O 1
ATOM 567 N N . GLY A 1 84 ? 0.873 4.839 15.102 1.00 91.00 84 GLY A N 1
ATOM 568 C CA . GLY A 1 84 ? 1.809 5.957 15.168 1.00 91.00 84 GLY A CA 1
ATOM 569 C C . GLY A 1 84 ? 1.230 7.255 14.600 1.00 91.00 84 GLY A C 1
ATOM 570 O O . GLY A 1 84 ? 0.456 7.256 13.642 1.00 91.00 84 GLY A O 1
ATOM 571 N N . GLU A 1 85 ? 1.658 8.390 15.154 1.00 92.88 85 GLU A N 1
ATOM 572 C CA . GLU A 1 85 ? 1.217 9.711 14.707 1.00 92.88 85 GLU A CA 1
ATOM 573 C C . GLU A 1 85 ? 2.039 10.220 13.509 1.00 92.88 85 GLU A C 1
ATOM 575 O O . GLU A 1 85 ? 3.272 10.313 13.551 1.00 92.88 85 GLU A O 1
ATOM 580 N N . LEU A 1 86 ? 1.352 10.644 12.442 1.00 93.38 86 LEU A N 1
ATOM 581 C CA . LEU A 1 86 ? 1.980 11.287 11.275 1.00 93.38 86 LEU A CA 1
ATOM 582 C C . LEU A 1 86 ? 2.526 12.691 11.575 1.00 93.38 86 LEU A C 1
ATOM 584 O O . LEU A 1 86 ? 3.349 13.201 10.816 1.00 93.38 86 LEU A O 1
ATOM 588 N N . ALA A 1 87 ? 2.070 13.327 12.659 1.00 94.06 87 ALA A N 1
ATOM 589 C CA . ALA A 1 87 ? 2.578 14.623 13.105 1.00 94.06 87 ALA A CA 1
ATOM 590 C C . ALA A 1 87 ? 3.989 14.519 13.707 1.00 94.06 87 ALA A C 1
ATOM 592 O O . ALA A 1 87 ? 4.705 15.519 13.790 1.00 94.06 87 ALA A O 1
ATOM 593 N N . GLN A 1 88 ? 4.410 13.315 14.111 1.00 96.44 88 GLN A N 1
ATOM 594 C CA . GLN A 1 88 ? 5.697 13.119 14.753 1.00 96.44 88 GLN A CA 1
ATOM 595 C C . GLN A 1 88 ? 6.840 13.218 13.721 1.00 96.44 88 GLN A C 1
ATOM 597 O O . GLN A 1 88 ? 6.839 12.500 12.714 1.00 96.44 88 GLN A O 1
ATOM 602 N N . PRO A 1 89 ? 7.863 14.067 13.949 1.00 96.94 89 PRO A N 1
ATOM 603 C CA . PRO A 1 89 ? 8.954 14.256 12.989 1.00 96.94 89 PRO A CA 1
ATOM 604 C C . PRO A 1 89 ? 9.816 12.996 12.802 1.00 96.94 89 PRO A C 1
ATOM 606 O O . PRO A 1 89 ? 10.404 12.804 11.737 1.00 96.94 89 PRO A O 1
ATOM 609 N N . SER A 1 90 ? 9.869 12.113 13.803 1.00 96.56 90 SER A N 1
ATOM 610 C CA . SER A 1 90 ? 10.562 10.820 13.723 1.00 96.56 90 SER A CA 1
ATOM 611 C C . SER A 1 90 ? 9.958 9.903 12.657 1.00 96.56 90 SER A C 1
ATOM 613 O O . SER A 1 90 ? 10.712 9.281 11.910 1.00 96.56 90 SER A O 1
ATOM 615 N N . SER A 1 91 ? 8.627 9.865 12.529 1.00 95.94 91 SER A N 1
ATOM 616 C CA . SER A 1 91 ? 7.911 9.069 11.521 1.00 95.94 91 SER A CA 1
ATOM 617 C C . SER A 1 91 ? 8.337 9.458 10.104 1.00 95.94 91 SER A C 1
ATOM 619 O O . SER A 1 91 ? 8.680 8.605 9.284 1.00 95.94 91 SER A O 1
ATOM 621 N N . TRP A 1 92 ? 8.413 10.765 9.839 1.00 97.56 92 TRP A N 1
ATOM 622 C CA . TRP A 1 92 ? 8.888 11.299 8.563 1.00 97.56 92 TRP A CA 1
ATOM 623 C C . TRP A 1 92 ? 10.368 11.023 8.323 1.00 97.56 92 TRP A C 1
ATOM 625 O O . TRP A 1 92 ? 10.742 10.662 7.209 1.00 97.56 92 TRP A O 1
ATOM 635 N N . ALA A 1 93 ? 11.212 11.156 9.350 1.00 97.62 93 ALA A N 1
ATOM 636 C CA . ALA A 1 93 ? 12.640 10.878 9.230 1.00 97.62 93 ALA A CA 1
ATOM 637 C C . ALA A 1 93 ? 12.904 9.416 8.831 1.00 97.62 93 ALA A C 1
ATOM 639 O O . ALA A 1 93 ? 13.679 9.163 7.907 1.00 97.62 93 ALA A O 1
ATOM 640 N N . VAL A 1 94 ? 12.219 8.463 9.473 1.00 97.19 94 VAL A N 1
ATOM 641 C CA . VAL A 1 94 ? 12.316 7.033 9.139 1.00 97.19 94 VAL A CA 1
ATOM 642 C C . VAL A 1 94 ? 11.802 6.774 7.723 1.00 97.19 94 VAL A C 1
ATOM 644 O O . VAL A 1 94 ? 12.487 6.127 6.932 1.00 97.19 94 VAL A O 1
ATOM 647 N N . ALA A 1 95 ? 10.642 7.328 7.363 1.00 97.31 95 ALA A N 1
ATOM 648 C CA . ALA A 1 95 ? 10.058 7.135 6.040 1.00 97.31 95 ALA A CA 1
ATOM 649 C C . ALA A 1 95 ? 10.953 7.700 4.917 1.00 97.31 95 ALA A C 1
ATOM 651 O O . ALA A 1 95 ? 11.170 7.030 3.905 1.00 97.31 95 ALA A O 1
ATOM 652 N N . LEU A 1 96 ? 11.541 8.887 5.111 1.00 98.06 96 LEU A N 1
ATOM 653 C CA . LEU A 1 96 ? 12.498 9.489 4.176 1.00 98.06 96 LEU A CA 1
ATOM 654 C C . LEU A 1 96 ? 13.786 8.666 4.063 1.00 98.06 96 LEU A C 1
ATOM 656 O O . LEU A 1 96 ? 14.278 8.455 2.953 1.00 98.06 96 LEU A O 1
ATOM 660 N N . LEU A 1 97 ? 14.321 8.165 5.181 1.00 98.12 97 LEU A N 1
ATOM 661 C CA . LEU A 1 97 ? 15.506 7.307 5.175 1.00 98.12 97 LEU A CA 1
ATOM 662 C C . LEU A 1 97 ? 15.251 6.017 4.382 1.00 98.12 97 LEU A C 1
ATOM 664 O O . LEU A 1 97 ? 16.037 5.673 3.498 1.00 98.12 97 LEU A O 1
ATOM 668 N N . CYS A 1 98 ? 14.129 5.338 4.633 1.00 97.81 98 CYS A N 1
ATOM 669 C CA . CYS A 1 98 ? 13.728 4.145 3.886 1.00 97.81 98 CYS A CA 1
ATOM 670 C C . CYS A 1 98 ? 13.528 4.439 2.391 1.00 97.81 98 CYS A C 1
ATOM 672 O O . CYS A 1 98 ? 13.989 3.669 1.548 1.00 97.81 98 CYS A O 1
ATOM 674 N N . ALA A 1 99 ? 12.909 5.572 2.048 1.00 97.88 99 ALA A N 1
ATOM 675 C CA . ALA A 1 99 ? 12.730 6.006 0.665 1.00 97.88 99 ALA A CA 1
ATOM 676 C C . ALA A 1 99 ? 14.069 6.233 -0.060 1.00 97.88 99 ALA A C 1
ATOM 678 O O . ALA A 1 99 ? 14.234 5.808 -1.207 1.00 97.88 99 ALA A O 1
ATOM 679 N N . LEU A 1 100 ? 15.047 6.854 0.609 1.00 98.19 100 LEU A N 1
ATOM 680 C CA . LEU A 1 100 ? 16.394 7.063 0.070 1.00 98.19 100 LEU A CA 1
ATOM 681 C C . LEU A 1 100 ? 17.159 5.746 -0.099 1.00 98.19 100 LEU A C 1
ATOM 683 O O . LEU A 1 100 ? 17.810 5.550 -1.126 1.00 98.19 100 LEU A O 1
ATOM 687 N N . LEU A 1 101 ? 17.054 4.822 0.861 1.00 98.00 101 LEU A N 1
ATOM 688 C CA . LEU A 1 101 ? 17.664 3.492 0.764 1.00 98.00 101 LEU A CA 1
ATOM 689 C C . LEU A 1 101 ? 17.052 2.665 -0.377 1.00 98.00 101 LEU A C 1
ATOM 691 O O . LEU A 1 101 ? 17.784 2.009 -1.122 1.00 98.00 101 LEU A O 1
ATOM 695 N N . ALA A 1 102 ? 15.734 2.740 -0.578 1.00 97.00 102 ALA A N 1
ATOM 696 C CA . ALA A 1 102 ? 15.054 2.107 -1.708 1.00 97.00 102 ALA A CA 1
ATOM 697 C C . ALA A 1 102 ? 15.516 2.697 -3.054 1.00 97.00 102 ALA A C 1
ATOM 699 O O . ALA A 1 102 ? 15.867 1.960 -3.976 1.00 97.00 102 ALA A O 1
ATOM 700 N N . ALA A 1 103 ? 15.607 4.027 -3.158 1.00 97.00 103 ALA A N 1
ATOM 701 C CA . ALA A 1 103 ? 16.116 4.698 -4.355 1.00 97.00 103 ALA A CA 1
ATOM 702 C C . ALA A 1 103 ? 17.574 4.319 -4.659 1.00 97.00 103 ALA A C 1
ATOM 704 O O . ALA A 1 103 ? 17.926 4.043 -5.810 1.00 97.00 103 ALA A O 1
ATOM 705 N N . GLY A 1 104 ? 18.414 4.322 -3.620 1.00 97.06 104 GLY A N 1
ATOM 706 C CA . GLY A 1 104 ? 19.843 4.043 -3.699 1.00 97.06 104 GLY A CA 1
ATOM 707 C C . GLY A 1 104 ? 20.134 2.593 -4.066 1.00 97.06 104 GLY A C 1
ATOM 708 O O . GLY A 1 104 ? 20.939 2.347 -4.964 1.00 97.06 104 GLY A O 1
ATOM 709 N N . SER A 1 105 ? 19.447 1.636 -3.439 1.00 97.50 105 SER A N 1
ATOM 710 C CA . SER A 1 105 ? 19.569 0.210 -3.776 1.00 97.50 105 SER A CA 1
ATOM 711 C C . SER A 1 105 ? 19.157 -0.064 -5.224 1.00 97.50 105 SER A C 1
ATOM 713 O O . SER A 1 105 ? 19.928 -0.684 -5.961 1.00 97.50 105 SER A O 1
ATOM 715 N N . TRP A 1 106 ? 18.030 0.498 -5.683 1.00 96.69 106 TRP A N 1
ATOM 716 C CA . TRP A 1 106 ? 17.606 0.393 -7.084 1.00 96.69 106 TRP A CA 1
ATOM 717 C C . TRP A 1 106 ? 18.634 0.984 -8.053 1.00 96.69 106 TRP A C 1
ATOM 719 O O . TRP A 1 106 ? 18.989 0.366 -9.062 1.00 96.69 106 TRP A O 1
ATOM 729 N N . TRP A 1 107 ? 19.157 2.172 -7.739 1.00 95.88 107 TRP A N 1
ATOM 730 C CA . TRP A 1 107 ? 20.156 2.841 -8.568 1.00 95.88 107 TRP A CA 1
ATOM 731 C C . TRP A 1 107 ? 21.464 2.047 -8.664 1.00 95.88 107 TRP A C 1
ATOM 733 O O . TRP A 1 107 ? 22.034 1.924 -9.752 1.00 95.88 107 TRP A O 1
ATOM 743 N N . LEU A 1 108 ? 21.938 1.488 -7.547 1.00 96.19 108 LEU A N 1
ATOM 744 C CA . LEU A 1 108 ? 23.153 0.673 -7.503 1.00 96.19 108 LEU A CA 1
ATOM 745 C C . LEU A 1 108 ? 22.992 -0.619 -8.309 1.00 96.19 108 LEU A C 1
ATOM 747 O O . LEU A 1 108 ? 23.886 -0.970 -9.084 1.00 96.19 108 LEU A O 1
ATOM 751 N N . GLU A 1 109 ? 21.845 -1.288 -8.187 1.00 96.38 109 GLU A N 1
ATOM 752 C CA . GLU A 1 109 ? 21.558 -2.526 -8.912 1.00 96.38 109 GLU A CA 1
ATOM 753 C C . GLU A 1 109 ? 21.413 -2.286 -10.425 1.00 96.38 109 GLU A C 1
ATOM 755 O O . GLU A 1 109 ? 21.932 -3.048 -11.248 1.00 96.38 109 GLU A O 1
ATOM 760 N N . LYS A 1 110 ? 20.730 -1.202 -10.816 1.00 94.38 110 LYS A N 1
ATOM 761 C CA . LYS A 1 110 ? 20.407 -0.892 -12.219 1.00 94.38 110 LYS A CA 1
ATOM 762 C C . LYS A 1 110 ? 21.307 0.169 -12.849 1.00 94.38 110 LYS A C 1
ATOM 764 O O . LYS A 1 110 ? 20.946 0.731 -13.889 1.00 94.38 110 LYS A O 1
ATOM 769 N N . ARG A 1 111 ? 22.495 0.413 -12.282 1.00 94.06 111 ARG A N 1
ATOM 770 C CA . ARG A 1 111 ? 23.436 1.421 -12.790 1.00 94.06 111 ARG A CA 1
ATOM 771 C C . ARG A 1 111 ? 23.712 1.190 -14.285 1.00 94.06 111 ARG A C 1
ATOM 773 O O . ARG A 1 111 ? 24.168 0.102 -14.662 1.00 94.06 111 ARG A O 1
ATOM 780 N N . PRO A 1 112 ? 23.452 2.179 -15.159 1.00 91.94 112 PRO A N 1
ATOM 781 C CA . PRO A 1 112 ? 23.574 1.986 -16.595 1.00 91.94 112 PRO A CA 1
ATOM 782 C C . PRO A 1 112 ? 25.045 1.771 -16.964 1.00 91.94 112 PRO A C 1
ATOM 784 O O . PRO A 1 112 ? 25.894 2.622 -16.708 1.00 91.94 112 PRO A O 1
ATOM 787 N N . ARG A 1 113 ? 25.356 0.624 -17.574 1.00 95.81 113 ARG A N 1
ATOM 788 C CA . ARG A 1 113 ? 26.684 0.331 -18.133 1.00 95.81 113 ARG A CA 1
ATOM 789 C C . ARG A 1 113 ? 26.616 0.455 -19.657 1.00 95.81 113 ARG A C 1
ATOM 791 O O . ARG A 1 113 ? 25.737 -0.178 -20.246 1.00 95.81 113 ARG A O 1
ATOM 798 N N . PRO A 1 114 ? 27.501 1.235 -20.306 1.00 94.56 114 PRO A N 1
ATOM 799 C CA . PRO A 1 114 ? 27.432 1.478 -21.749 1.00 94.56 114 PRO A CA 1
ATOM 800 C C . PRO A 1 114 ? 27.587 0.185 -22.562 1.00 94.56 114 PRO A C 1
ATOM 802 O O . PRO A 1 114 ? 26.842 -0.018 -23.513 1.00 94.56 114 PRO A O 1
ATOM 805 N N . THR A 1 115 ? 28.443 -0.738 -22.113 1.00 95.12 115 THR A N 1
ATOM 806 C CA . THR A 1 115 ? 28.631 -2.071 -22.713 1.00 95.12 115 THR A CA 1
ATOM 807 C C . THR A 1 115 ? 27.333 -2.886 -22.743 1.00 95.12 115 THR A C 1
ATOM 809 O O . THR A 1 115 ? 26.914 -3.362 -23.794 1.00 95.12 115 THR A O 1
ATOM 812 N N . ARG A 1 116 ? 26.638 -2.993 -21.599 1.00 95.75 116 ARG A N 1
ATOM 813 C CA . ARG A 1 116 ? 25.338 -3.687 -21.492 1.00 95.75 116 ARG A CA 1
ATOM 814 C C . ARG A 1 116 ? 24.239 -2.998 -22.300 1.00 95.75 116 ARG A C 1
ATOM 816 O O . ARG A 1 116 ? 23.318 -3.654 -22.775 1.00 95.75 116 ARG A O 1
ATOM 823 N N . LEU A 1 117 ? 24.305 -1.671 -22.423 1.00 96.00 117 LEU A N 1
ATOM 824 C CA . LEU A 1 117 ? 23.352 -0.917 -23.230 1.00 96.00 117 LEU A CA 1
ATOM 825 C C . LEU A 1 117 ? 23.549 -1.211 -24.720 1.00 96.00 117 LEU A C 1
ATOM 827 O O . LEU A 1 117 ? 22.568 -1.483 -25.406 1.00 96.00 117 LEU A O 1
ATOM 831 N N . ALA A 1 118 ? 24.797 -1.212 -25.195 1.00 96.06 118 ALA A N 1
ATOM 832 C CA . ALA A 1 118 ? 25.127 -1.558 -26.571 1.00 96.06 118 ALA A CA 1
ATOM 833 C C . ALA A 1 118 ? 24.673 -2.985 -26.914 1.00 96.06 118 ALA A C 1
ATOM 835 O O . ALA A 1 118 ? 24.013 -3.171 -27.931 1.00 96.06 118 ALA A O 1
ATOM 836 N N . SER A 1 119 ? 24.935 -3.970 -26.043 1.00 96.38 119 SER A N 1
ATOM 837 C CA . SER A 1 119 ? 24.520 -5.361 -26.280 1.00 96.38 119 SER A CA 1
ATOM 838 C C . SER A 1 119 ? 23.004 -5.556 -26.242 1.00 96.38 119 SER A C 1
ATOM 840 O O . SER A 1 119 ? 22.456 -6.308 -27.042 1.00 96.38 119 SER A O 1
ATOM 842 N N . SER A 1 120 ? 22.300 -4.841 -25.361 1.00 95.94 120 SER A N 1
ATOM 843 C CA . SER A 1 120 ? 20.834 -4.852 -25.307 1.00 95.94 120 SER A CA 1
ATOM 844 C C . SER A 1 120 ? 20.206 -4.242 -26.564 1.00 95.94 120 SER A C 1
ATOM 846 O O . SER A 1 120 ? 19.268 -4.813 -27.121 1.00 95.94 120 SER A O 1
ATOM 848 N N . VAL A 1 121 ? 20.728 -3.103 -27.038 1.00 96.62 121 VAL A N 1
ATOM 849 C CA . VAL A 1 121 ? 20.279 -2.473 -28.292 1.00 96.62 121 VAL A CA 1
ATOM 850 C C . VAL A 1 121 ? 20.539 -3.40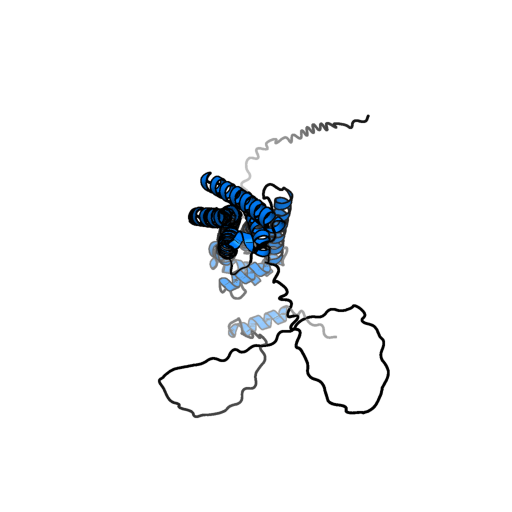2 -29.474 1.00 96.62 121 VAL A C 1
ATOM 852 O O . VAL A 1 121 ? 19.640 -3.611 -30.285 1.00 96.62 121 VAL A O 1
ATOM 855 N N . ASP A 1 122 ? 21.731 -3.992 -29.544 1.00 96.94 122 ASP A N 1
ATOM 856 C CA . ASP A 1 122 ? 22.114 -4.928 -30.596 1.00 96.94 122 ASP A CA 1
ATOM 857 C C . ASP A 1 122 ? 21.194 -6.160 -30.637 1.00 96.94 122 ASP A C 1
ATOM 859 O O . ASP A 1 122 ? 20.629 -6.473 -31.688 1.00 96.94 122 ASP A O 1
ATOM 863 N N . GLY A 1 123 ? 20.948 -6.786 -29.480 1.00 96.94 123 GLY A N 1
ATOM 864 C CA . GLY A 1 123 ? 20.066 -7.947 -29.357 1.00 96.94 123 GLY A CA 1
ATOM 865 C C . GLY A 1 123 ? 18.609 -7.637 -29.706 1.00 96.94 123 GLY A C 1
ATOM 866 O O . GLY A 1 123 ? 17.968 -8.410 -30.411 1.00 96.94 123 GLY A O 1
ATOM 867 N N . LYS A 1 124 ? 18.082 -6.482 -29.277 1.00 96.75 124 LYS A N 1
ATOM 868 C CA . LYS A 1 124 ? 16.699 -6.069 -29.587 1.00 96.75 124 LYS A CA 1
ATOM 869 C C . LYS A 1 124 ? 16.493 -5.683 -31.049 1.00 96.75 124 LYS A C 1
ATOM 871 O O . LYS A 1 124 ? 15.385 -5.832 -31.556 1.00 96.75 124 LYS A O 1
ATOM 876 N N . LEU A 1 125 ? 17.524 -5.159 -31.708 1.00 96.69 125 LEU A N 1
ATOM 877 C CA . LEU A 1 125 ? 17.479 -4.797 -33.125 1.00 96.69 125 LEU A CA 1
ATOM 878 C C . LEU A 1 125 ? 17.923 -5.944 -34.050 1.00 96.69 125 LEU A C 1
ATOM 880 O O . LEU A 1 125 ? 17.840 -5.794 -35.266 1.00 96.69 125 LEU A O 1
ATOM 884 N N . GLY A 1 126 ? 18.383 -7.074 -33.500 1.00 96.62 126 GLY A N 1
ATOM 885 C CA . GLY A 1 126 ? 18.828 -8.235 -34.275 1.00 96.62 126 GLY A CA 1
ATOM 886 C C . GLY A 1 126 ? 20.096 -7.973 -35.093 1.00 96.62 126 GLY A C 1
ATOM 887 O O . GLY A 1 126 ? 20.217 -8.463 -36.214 1.00 96.62 126 GLY A O 1
ATOM 888 N N . LEU A 1 127 ? 21.029 -7.171 -34.568 1.00 96.00 127 LEU A N 1
ATOM 889 C CA . LEU A 1 127 ? 22.207 -6.694 -35.306 1.00 96.00 127 LEU A CA 1
ATOM 890 C C . LEU A 1 127 ? 23.426 -7.633 -35.224 1.00 96.00 127 LEU A C 1
ATOM 892 O O . LEU A 1 127 ? 24.436 -7.373 -35.883 1.00 96.00 127 LEU A O 1
ATOM 896 N N . GLY A 1 128 ? 23.333 -8.738 -34.478 1.00 94.56 128 GLY A N 1
ATOM 897 C CA . GLY A 1 128 ? 24.317 -9.828 -34.497 1.00 94.56 128 GLY A CA 1
ATOM 898 C C . GLY A 1 128 ? 25.707 -9.439 -33.981 1.00 94.56 128 GLY A C 1
ATOM 899 O O . GLY A 1 128 ? 26.710 -9.909 -34.507 1.00 94.56 128 GLY A O 1
ATOM 900 N N . GLY A 1 129 ? 25.777 -8.541 -33.004 1.00 95.50 129 GLY A N 1
ATOM 901 C CA . GLY A 1 129 ? 26.995 -8.009 -32.393 1.00 95.50 129 GLY A CA 1
ATOM 902 C C . GLY A 1 129 ? 27.591 -6.804 -33.120 1.00 95.50 129 GLY A C 1
ATOM 903 O O . GLY A 1 129 ? 28.458 -6.132 -32.564 1.00 95.50 129 GLY A O 1
ATOM 904 N N . SER A 1 130 ? 27.125 -6.484 -34.333 1.00 95.12 130 SER A N 1
ATOM 905 C CA . SER A 1 130 ? 27.735 -5.433 -35.156 1.00 95.12 130 SER A CA 1
ATOM 906 C C . SER A 1 130 ? 27.694 -4.052 -34.499 1.00 95.12 130 SER A C 1
ATOM 908 O O . SER A 1 130 ? 28.645 -3.282 -34.649 1.00 95.12 130 SER A O 1
ATOM 910 N N . PHE A 1 131 ? 26.648 -3.744 -33.725 1.00 95.44 131 PHE A N 1
ATOM 911 C CA . PHE A 1 131 ? 26.545 -2.472 -33.013 1.00 95.44 131 PHE A CA 1
ATOM 912 C C . PHE A 1 131 ? 27.525 -2.394 -31.836 1.00 95.44 131 PHE A C 1
ATOM 914 O O . PHE A 1 131 ? 28.143 -1.352 -31.619 1.00 95.44 131 PHE A O 1
ATOM 921 N N . VAL A 1 132 ? 27.705 -3.499 -31.102 1.00 96.00 132 VAL A N 1
ATOM 922 C CA . VAL A 1 132 ? 28.669 -3.585 -29.992 1.00 96.00 132 VAL A CA 1
ATOM 923 C C . VAL A 1 132 ? 30.094 -3.465 -30.516 1.00 96.00 132 VAL A C 1
ATOM 925 O O . VAL A 1 132 ? 30.836 -2.616 -30.036 1.00 96.00 132 VAL A O 1
ATOM 928 N N . THR A 1 133 ? 30.452 -4.239 -31.545 1.00 94.50 133 THR A N 1
ATOM 929 C CA . THR A 1 133 ? 31.798 -4.220 -32.134 1.00 94.50 133 THR A CA 1
ATOM 930 C C . THR A 1 133 ? 32.156 -2.843 -32.682 1.00 94.50 133 THR A C 1
ATOM 932 O O . THR A 1 133 ? 33.272 -2.370 -32.478 1.00 94.50 133 THR A O 1
ATOM 935 N N . ALA A 1 134 ? 31.217 -2.165 -33.347 1.00 93.81 134 ALA A N 1
ATOM 936 C CA . ALA A 1 134 ? 31.465 -0.818 -33.846 1.00 93.81 134 ALA A CA 1
ATOM 937 C C . ALA A 1 134 ? 31.650 0.196 -32.700 1.00 93.81 134 ALA A C 1
ATOM 939 O O . ALA A 1 134 ? 32.543 1.038 -32.769 1.00 93.81 134 ALA A O 1
ATOM 940 N N . TRP A 1 135 ? 30.871 0.085 -31.616 1.00 94.62 135 TRP A N 1
ATOM 941 C CA . TRP A 1 135 ? 31.047 0.925 -30.426 1.00 94.62 135 TRP A CA 1
ATOM 942 C C . TRP A 1 135 ? 32.376 0.662 -29.697 1.00 94.62 135 TRP A C 1
ATOM 944 O O . TRP A 1 135 ? 33.041 1.616 -29.293 1.00 94.62 135 TRP A O 1
ATOM 954 N N . GLU A 1 136 ? 32.790 -0.597 -29.540 1.00 94.06 136 GLU A N 1
ATOM 955 C CA . GLU A 1 136 ? 34.071 -0.961 -28.917 1.00 94.06 136 GLU A CA 1
ATOM 956 C C . GLU A 1 136 ? 35.256 -0.460 -29.747 1.00 94.06 136 GLU A C 1
ATOM 958 O O . GLU A 1 136 ? 36.185 0.130 -29.195 1.00 94.06 136 GLU A O 1
ATOM 963 N N . ALA A 1 137 ? 35.191 -0.608 -31.074 1.00 92.69 137 ALA A N 1
ATOM 964 C CA . ALA A 1 137 ? 36.227 -0.126 -31.981 1.00 92.69 137 ALA A CA 1
ATOM 965 C C . ALA A 1 137 ? 36.342 1.411 -31.992 1.00 92.69 137 ALA A C 1
ATOM 967 O O . ALA A 1 137 ? 37.440 1.947 -32.144 1.00 92.69 137 ALA A O 1
ATOM 968 N N . GLU A 1 138 ? 35.232 2.134 -31.801 1.00 91.31 138 GLU A N 1
ATOM 969 C CA . GLU A 1 138 ? 35.249 3.590 -31.609 1.00 91.31 138 GLU A CA 1
ATOM 970 C C . GLU A 1 138 ? 35.753 3.998 -30.215 1.00 91.31 138 GLU A C 1
ATOM 972 O O . GLU A 1 138 ? 36.438 5.010 -30.094 1.00 91.31 138 GLU A O 1
ATOM 977 N N . SER A 1 139 ? 35.438 3.226 -29.169 1.00 89.81 139 SER A N 1
ATOM 978 C CA . SER A 1 139 ? 35.746 3.581 -27.773 1.00 89.81 139 SER A CA 1
ATOM 979 C C . SER A 1 139 ? 37.166 3.204 -27.337 1.00 89.81 139 SER A C 1
ATOM 981 O O . SER A 1 139 ? 37.715 3.846 -26.445 1.00 89.81 139 SER A O 1
ATOM 983 N N . GLY A 1 140 ? 37.759 2.162 -27.929 1.00 85.50 140 GLY A N 1
ATOM 984 C CA . GLY A 1 140 ? 39.086 1.653 -27.563 1.00 85.50 140 GLY A CA 1
ATOM 985 C C . GLY A 1 140 ? 40.262 2.420 -28.176 1.00 85.50 140 GLY A C 1
ATOM 986 O O . GLY A 1 140 ? 41.378 2.341 -27.667 1.00 85.50 140 GLY A O 1
ATOM 987 N N . CYS A 1 141 ? 40.039 3.185 -29.249 1.00 80.25 141 CYS A N 1
ATOM 988 C CA . CYS A 1 141 ? 41.094 3.923 -29.940 1.00 80.25 141 CYS A CA 1
ATOM 989 C C . CYS A 1 141 ? 40.986 5.425 -29.650 1.00 80.25 141 CYS A C 1
ATOM 991 O O . CYS A 1 141 ? 40.144 6.109 -30.230 1.00 80.25 141 CYS A O 1
ATOM 993 N N . ALA A 1 142 ? 41.904 5.958 -28.836 1.00 74.81 142 ALA A N 1
ATOM 994 C CA . ALA A 1 142 ? 41.996 7.390 -28.512 1.00 74.81 142 ALA A CA 1
ATOM 995 C C . ALA A 1 142 ? 42.170 8.322 -29.740 1.00 74.81 142 ALA A C 1
ATOM 997 O O . ALA A 1 142 ? 42.050 9.534 -29.604 1.00 74.81 142 ALA A O 1
ATOM 998 N N . GLY A 1 143 ? 42.424 7.771 -30.935 1.00 70.56 143 GLY A N 1
ATOM 999 C CA . GLY A 1 143 ? 42.600 8.495 -32.203 1.00 70.56 143 GLY A CA 1
ATOM 1000 C C . GLY A 1 143 ? 41.465 8.328 -33.221 1.00 70.56 143 GLY A C 1
ATOM 1001 O O . GLY A 1 143 ? 41.692 8.520 -34.412 1.00 70.56 143 GLY A O 1
ATOM 1002 N N . GLY A 1 144 ? 40.262 7.934 -32.791 1.00 64.38 144 GLY A N 1
ATOM 1003 C CA . GLY A 1 144 ? 39.092 7.871 -33.667 1.00 64.38 144 GLY A CA 1
ATOM 1004 C C . GLY A 1 144 ? 39.151 6.704 -34.646 1.00 64.38 144 GLY A C 1
ATOM 1005 O O . GLY A 1 144 ? 39.388 6.928 -35.829 1.00 64.38 144 GLY A O 1
ATOM 1006 N N . GLY A 1 145 ? 38.920 5.493 -34.118 1.00 74.75 145 GLY A N 1
ATOM 1007 C CA . GLY A 1 145 ? 38.578 4.238 -34.809 1.00 74.75 145 GLY A CA 1
ATOM 1008 C C . GLY A 1 145 ? 39.278 3.951 -36.145 1.00 74.75 145 GLY A C 1
ATOM 1009 O O . GLY A 1 145 ? 39.124 4.688 -37.119 1.00 74.75 145 GLY A O 1
ATOM 1010 N N . GLY A 1 146 ? 39.970 2.810 -36.247 1.00 85.44 146 GLY A N 1
ATOM 1011 C CA . GLY A 1 146 ? 40.557 2.356 -37.515 1.00 85.44 146 GLY A CA 1
ATOM 1012 C C . GLY A 1 146 ? 39.559 2.387 -38.695 1.00 85.44 146 GLY A C 1
ATOM 1013 O O . GLY A 1 146 ? 38.344 2.357 -38.485 1.00 85.44 146 GLY A O 1
ATOM 1014 N N . PRO A 1 147 ? 40.029 2.420 -39.955 1.00 87.69 147 PRO A N 1
ATOM 1015 C CA . PRO A 1 147 ? 39.179 2.613 -41.140 1.00 87.69 147 PRO A CA 1
ATOM 1016 C C . PRO A 1 147 ? 38.012 1.615 -41.234 1.00 87.69 147 PRO A C 1
ATOM 1018 O O . PRO A 1 147 ? 36.924 1.968 -41.689 1.00 87.69 147 PRO A O 1
ATOM 1021 N N . LEU A 1 148 ? 38.200 0.392 -40.730 1.00 85.31 148 LEU A N 1
ATOM 1022 C CA . LEU A 1 148 ? 37.145 -0.616 -40.630 1.00 85.31 148 LEU A CA 1
ATOM 1023 C C . LEU A 1 148 ? 36.001 -0.192 -39.690 1.00 85.31 148 LEU A C 1
ATOM 1025 O O . LEU A 1 148 ? 34.835 -0.367 -40.038 1.00 85.31 148 LEU A O 1
ATOM 1029 N N . ALA A 1 149 ? 36.317 0.402 -38.535 1.00 86.75 149 ALA A N 1
ATOM 1030 C CA . ALA A 1 149 ? 35.326 0.909 -37.587 1.00 86.75 149 ALA A CA 1
ATOM 1031 C C . ALA A 1 149 ? 34.482 2.016 -38.229 1.00 86.75 149 ALA A C 1
ATOM 1033 O O . ALA A 1 149 ? 33.259 1.983 -38.150 1.00 86.75 149 ALA A O 1
ATOM 1034 N N . ARG A 1 150 ? 35.122 2.932 -38.970 1.00 89.00 150 ARG A N 1
ATOM 1035 C CA . ARG A 1 150 ? 34.426 4.010 -39.693 1.00 89.00 150 ARG A CA 1
ATOM 1036 C C . ARG A 1 150 ? 33.465 3.465 -40.753 1.00 89.00 150 ARG A C 1
ATOM 1038 O O . ARG A 1 150 ? 32.332 3.934 -40.843 1.00 89.00 150 ARG A O 1
ATOM 1045 N N . LEU A 1 151 ? 33.874 2.444 -41.513 1.00 91.38 151 LEU A N 1
ATOM 1046 C CA . LEU A 1 151 ? 33.011 1.784 -42.503 1.00 91.38 151 LEU A CA 1
ATOM 1047 C C . LEU A 1 151 ? 31.822 1.060 -41.853 1.00 91.38 151 LEU A C 1
ATOM 1049 O O . LEU A 1 151 ? 30.696 1.158 -42.351 1.00 91.38 151 LEU A O 1
ATOM 1053 N N . LEU A 1 152 ? 32.045 0.360 -40.735 1.00 92.12 152 LEU A N 1
ATOM 1054 C CA . LEU A 1 152 ? 30.976 -0.291 -39.972 1.00 92.12 152 LEU A CA 1
ATOM 1055 C C . LEU A 1 152 ? 29.988 0.736 -39.414 1.00 92.12 152 LEU A C 1
ATOM 1057 O O . LEU A 1 152 ? 28.779 0.577 -39.593 1.00 92.12 152 LEU A O 1
ATOM 1061 N N . SER A 1 153 ? 30.489 1.820 -38.822 1.00 91.88 153 SER A N 1
ATOM 1062 C CA . SER A 1 153 ? 29.670 2.902 -38.280 1.00 91.88 153 SER A CA 1
ATOM 1063 C C . SER A 1 153 ? 28.841 3.605 -39.348 1.00 91.88 153 SER A C 1
ATOM 1065 O O . SER A 1 153 ? 27.643 3.825 -39.148 1.00 91.88 153 SER A O 1
ATOM 1067 N N . ALA A 1 154 ? 29.427 3.881 -40.516 1.00 92.25 154 ALA A N 1
ATOM 1068 C CA . ALA A 1 154 ? 28.708 4.450 -41.653 1.00 92.25 154 ALA A CA 1
ATOM 1069 C C . ALA A 1 154 ? 27.584 3.518 -42.139 1.00 92.25 154 ALA A C 1
ATOM 1071 O O . ALA A 1 154 ? 26.442 3.950 -42.319 1.00 92.25 154 ALA A O 1
ATOM 1072 N N . ARG A 1 155 ? 27.870 2.216 -42.283 1.00 94.69 155 ARG A N 1
ATOM 1073 C CA . ARG A 1 155 ? 26.878 1.222 -42.716 1.00 94.69 155 ARG A CA 1
ATOM 1074 C C . ARG A 1 155 ? 25.742 1.049 -41.708 1.00 94.69 155 ARG A C 1
ATOM 1076 O O . ARG A 1 155 ? 24.586 0.926 -42.111 1.00 94.69 155 ARG A O 1
ATOM 1083 N N . LEU A 1 156 ? 26.054 1.029 -40.413 1.00 94.88 156 LEU A N 1
ATOM 1084 C CA . LEU A 1 156 ? 25.062 0.898 -39.345 1.00 94.88 156 LEU A CA 1
ATOM 1085 C C . LEU A 1 156 ? 24.167 2.128 -39.244 1.00 94.88 156 LEU A C 1
ATOM 1087 O O . LEU A 1 156 ? 22.957 1.973 -39.116 1.00 94.88 156 LEU A O 1
ATOM 1091 N N . ARG A 1 157 ? 24.718 3.337 -39.388 1.00 92.69 157 ARG A N 1
ATOM 1092 C CA . ARG A 1 157 ? 23.918 4.570 -39.424 1.00 92.69 157 ARG A CA 1
ATOM 1093 C C . ARG A 1 157 ? 22.942 4.618 -40.596 1.00 92.69 157 ARG A C 1
ATOM 1095 O O . ARG A 1 157 ? 21.839 5.126 -40.434 1.00 92.69 157 ARG A O 1
ATOM 1102 N N . GLY A 1 158 ? 23.308 4.046 -41.744 1.00 93.69 158 GLY A N 1
ATOM 1103 C CA . GLY A 1 158 ? 22.387 3.900 -42.875 1.00 93.69 158 GLY A CA 1
ATOM 1104 C C . GLY A 1 158 ? 21.224 2.933 -42.612 1.00 93.69 158 GLY A C 1
ATOM 1105 O O . GLY A 1 158 ? 20.212 2.996 -43.302 1.00 93.69 158 GLY A O 1
ATOM 1106 N N . ARG A 1 159 ? 21.350 2.038 -41.622 1.00 94.75 159 ARG A N 1
ATOM 1107 C CA . ARG A 1 159 ? 20.350 1.002 -41.304 1.00 94.75 159 ARG A CA 1
ATOM 1108 C C . ARG A 1 159 ? 19.543 1.284 -40.043 1.00 94.75 159 ARG A C 1
ATOM 1110 O O . ARG A 1 159 ? 18.394 0.865 -39.961 1.00 94.75 159 ARG A O 1
ATOM 1117 N N . VAL A 1 160 ? 20.144 1.943 -39.058 1.00 96.00 160 VAL A N 1
ATOM 1118 C CA . VAL A 1 160 ? 19.577 2.107 -37.721 1.00 96.00 160 VAL A CA 1
ATOM 1119 C C . VAL A 1 160 ? 19.350 3.584 -37.446 1.00 96.00 160 VAL A C 1
ATOM 1121 O O . VAL A 1 160 ? 20.285 4.379 -37.355 1.00 96.00 160 VAL A O 1
ATOM 1124 N N . SER A 1 161 ? 18.085 3.953 -37.265 1.00 95.31 161 SER A N 1
ATOM 1125 C CA . SER A 1 161 ? 17.717 5.320 -36.901 1.00 95.31 161 SER A CA 1
ATOM 1126 C C . SER A 1 161 ? 17.948 5.591 -35.411 1.00 95.31 161 SER A C 1
ATOM 1128 O O . SER A 1 161 ? 17.786 4.713 -34.561 1.00 95.31 161 SER A O 1
ATOM 1130 N N . GLN A 1 162 ? 18.227 6.851 -35.057 1.00 95.31 162 GLN A N 1
ATOM 1131 C CA . GLN A 1 162 ? 18.344 7.276 -33.654 1.00 95.31 162 GLN A CA 1
ATOM 1132 C C . GLN A 1 162 ? 17.091 6.920 -32.831 1.00 95.31 162 GLN A C 1
ATOM 1134 O O . GLN A 1 162 ? 17.199 6.550 -31.663 1.00 95.31 162 GLN A O 1
ATOM 1139 N N . ARG A 1 163 ? 15.900 7.003 -33.440 1.00 96.44 163 ARG A N 1
ATOM 1140 C CA . ARG A 1 163 ? 14.627 6.664 -32.785 1.00 96.44 163 ARG A CA 1
ATOM 1141 C C . ARG A 1 163 ? 14.551 5.182 -32.417 1.00 96.44 163 ARG A C 1
ATOM 1143 O O . ARG A 1 163 ? 14.120 4.871 -31.314 1.00 96.44 163 ARG A O 1
ATOM 1150 N N . GLN A 1 164 ? 15.010 4.288 -33.293 1.00 96.56 164 GLN A N 1
ATOM 1151 C CA . GLN A 1 164 ? 15.057 2.846 -33.019 1.00 96.56 164 GLN A CA 1
ATOM 1152 C C . GLN A 1 164 ? 16.043 2.513 -31.900 1.00 96.56 164 GLN A C 1
ATOM 1154 O O . GLN A 1 164 ? 15.696 1.741 -31.012 1.00 96.56 164 GLN A O 1
ATOM 1159 N N . VAL A 1 165 ? 17.230 3.136 -31.892 1.00 96.00 165 VAL A N 1
ATOM 1160 C CA . VAL A 1 165 ? 18.198 2.967 -30.793 1.00 96.00 165 VAL A CA 1
ATOM 1161 C C . VAL A 1 165 ? 17.582 3.406 -29.468 1.00 96.00 165 VAL A C 1
ATOM 1163 O O . VAL A 1 165 ? 17.677 2.678 -28.487 1.00 96.00 165 VAL A O 1
ATOM 1166 N N . LEU A 1 166 ? 16.915 4.564 -29.433 1.00 95.06 166 LEU A N 1
ATOM 1167 C CA . LEU A 1 166 ? 16.263 5.065 -28.220 1.00 95.06 166 LEU A CA 1
ATOM 1168 C C . LEU A 1 166 ? 15.114 4.161 -27.761 1.00 95.06 166 LEU A C 1
ATOM 1170 O O . LEU A 1 166 ? 15.052 3.818 -26.583 1.00 95.06 166 LEU A O 1
ATOM 1174 N N . ALA A 1 167 ? 14.241 3.733 -28.674 1.00 95.69 167 ALA A N 1
ATOM 1175 C CA . ALA A 1 167 ? 1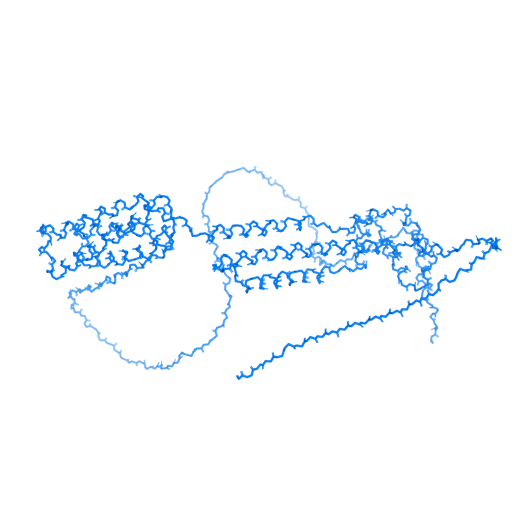3.133 2.833 -28.358 1.00 95.69 167 ALA A CA 1
ATOM 1176 C C . ALA A 1 167 ? 13.624 1.464 -27.854 1.00 95.69 167 ALA A C 1
ATOM 1178 O O . ALA A 1 167 ? 13.057 0.911 -26.915 1.00 95.69 167 ALA A O 1
ATOM 1179 N N . ALA A 1 168 ? 14.707 0.936 -28.431 1.00 95.44 168 ALA A N 1
ATOM 1180 C CA . ALA A 1 168 ? 15.337 -0.298 -27.968 1.00 95.44 168 ALA A CA 1
ATOM 1181 C C . ALA A 1 168 ? 16.056 -0.112 -26.618 1.00 95.44 168 ALA A C 1
ATOM 1183 O O . ALA A 1 168 ? 16.042 -1.013 -25.778 1.00 95.44 168 ALA A O 1
ATOM 1184 N N . ALA A 1 169 ? 16.664 1.051 -26.384 1.00 94.75 169 ALA A N 1
ATOM 1185 C CA . ALA A 1 169 ? 17.393 1.364 -25.159 1.00 94.75 169 ALA A CA 1
ATOM 1186 C C . ALA A 1 169 ? 16.478 1.586 -23.944 1.00 94.75 169 ALA A C 1
ATOM 1188 O O . ALA A 1 169 ? 16.854 1.218 -22.830 1.00 94.75 169 ALA A O 1
ATOM 1189 N N . LEU A 1 170 ? 15.297 2.181 -24.139 1.00 93.50 170 LEU A N 1
ATOM 1190 C CA . LEU A 1 170 ? 14.408 2.561 -23.041 1.00 93.50 170 LEU A CA 1
ATOM 1191 C C . LEU A 1 170 ? 13.884 1.328 -22.272 1.00 93.50 170 LEU A C 1
ATOM 1193 O O . LEU A 1 170 ? 13.421 0.355 -22.881 1.00 93.50 170 LEU A O 1
ATOM 1197 N N . PRO A 1 171 ? 13.958 1.334 -20.926 1.00 88.31 171 PRO A N 1
ATOM 1198 C CA . PRO A 1 171 ? 13.333 0.303 -20.108 1.00 88.31 171 PRO A CA 1
ATOM 1199 C C . PRO A 1 171 ? 11.805 0.396 -20.202 1.00 88.31 171 PRO A C 1
ATOM 1201 O O . PRO A 1 171 ? 11.240 1.470 -20.403 1.00 88.31 171 PRO A O 1
ATOM 1204 N N . ARG A 1 172 ? 11.117 -0.739 -20.035 1.00 90.38 172 ARG A N 1
ATOM 1205 C CA . ARG A 1 172 ? 9.656 -0.762 -19.881 1.00 90.38 172 ARG A CA 1
ATOM 1206 C C . ARG A 1 172 ? 9.312 -0.253 -18.478 1.00 90.38 172 ARG A C 1
ATOM 1208 O O . ARG A 1 172 ? 9.204 -1.047 -17.551 1.00 90.38 172 ARG A O 1
ATOM 1215 N N . SER A 1 173 ? 9.187 1.063 -18.331 1.00 88.81 173 SER A N 1
ATOM 1216 C CA . SER A 1 173 ? 8.968 1.740 -17.045 1.00 88.81 173 SER A CA 1
ATOM 1217 C C . SER A 1 173 ? 7.491 1.916 -16.665 1.00 88.81 173 SER A C 1
ATOM 1219 O O . SER A 1 173 ? 7.200 2.381 -15.568 1.00 88.81 173 SER A O 1
ATOM 1221 N N . LEU A 1 174 ? 6.551 1.499 -17.525 1.00 87.25 174 LEU A N 1
ATOM 1222 C CA . LEU A 1 174 ? 5.105 1.573 -17.267 1.00 87.25 174 LEU A CA 1
ATOM 1223 C C . LEU A 1 174 ? 4.660 1.057 -15.882 1.00 87.25 174 LEU A C 1
ATOM 1225 O O . LEU A 1 174 ? 3.888 1.768 -15.243 1.00 87.25 174 LEU A O 1
ATOM 1229 N N . PRO A 1 175 ? 5.127 -0.099 -15.361 1.00 89.81 175 PRO A N 1
ATOM 1230 C CA . PRO A 1 175 ? 4.686 -0.552 -14.041 1.00 89.81 175 PRO A CA 1
ATOM 1231 C C . PRO A 1 175 ? 5.120 0.389 -12.907 1.00 89.81 175 PRO A C 1
ATOM 1233 O O . PRO A 1 175 ? 4.388 0.536 -11.934 1.00 89.81 175 PRO A O 1
ATOM 1236 N N . PHE A 1 176 ? 6.254 1.088 -13.040 1.00 90.94 176 PHE A N 1
ATOM 1237 C CA . PHE A 1 176 ? 6.728 2.024 -12.014 1.00 90.94 176 PHE A CA 1
ATOM 1238 C C . PHE A 1 176 ? 5.832 3.251 -11.884 1.00 90.94 176 PHE A C 1
ATOM 1240 O O . PHE A 1 176 ? 5.734 3.815 -10.799 1.00 90.94 176 PHE A O 1
ATOM 1247 N N . ALA A 1 177 ? 5.146 3.645 -12.960 1.00 93.00 177 ALA A N 1
ATOM 1248 C CA . ALA A 1 177 ? 4.202 4.753 -12.912 1.00 93.00 177 ALA A CA 1
ATOM 1249 C C . ALA A 1 177 ? 2.977 4.439 -12.033 1.00 93.00 177 ALA A C 1
ATOM 1251 O O . ALA A 1 177 ? 2.392 5.359 -11.473 1.00 93.00 177 ALA A O 1
ATOM 1252 N N . ALA A 1 178 ? 2.607 3.161 -11.878 1.00 95.19 178 ALA A N 1
ATOM 1253 C CA . ALA A 1 178 ? 1.468 2.743 -11.058 1.00 95.19 178 ALA A CA 1
ATOM 1254 C C . ALA A 1 178 ? 1.803 2.625 -9.557 1.00 95.19 178 ALA A C 1
ATOM 1256 O O . ALA A 1 178 ? 0.911 2.735 -8.718 1.00 95.19 178 ALA A O 1
ATOM 1257 N N . LEU A 1 179 ? 3.078 2.419 -9.205 1.00 94.69 179 LEU A N 1
ATOM 1258 C CA . LEU A 1 179 ? 3.500 2.133 -7.828 1.00 94.69 179 LEU A CA 1
ATOM 1259 C C . LEU A 1 179 ? 3.132 3.231 -6.812 1.00 94.69 179 LEU A C 1
ATOM 1261 O O . LEU A 1 179 ? 2.589 2.877 -5.764 1.00 94.69 179 LEU A O 1
ATOM 1265 N N . PRO A 1 180 ? 3.312 4.540 -7.095 1.00 96.06 180 PRO A N 1
ATOM 1266 C CA . PRO A 1 180 ? 2.930 5.576 -6.138 1.00 96.06 180 PRO A CA 1
ATOM 1267 C C . PRO A 1 180 ? 1.428 5.590 -5.846 1.00 96.06 180 PRO A C 1
ATOM 1269 O O . PRO A 1 180 ? 1.035 5.879 -4.722 1.00 96.06 180 PRO A O 1
ATOM 1272 N N . PHE A 1 181 ? 0.586 5.240 -6.825 1.00 96.44 181 PHE A N 1
ATOM 1273 C CA . PHE A 1 181 ? -0.863 5.149 -6.625 1.00 96.44 181 PHE A CA 1
ATOM 1274 C C . PHE A 1 181 ? -1.232 3.981 -5.713 1.00 96.44 181 PHE A C 1
ATOM 1276 O O . PHE A 1 181 ? -2.118 4.118 -4.876 1.00 96.44 181 PHE A O 1
ATOM 1283 N N . LEU A 1 182 ? -0.523 2.856 -5.830 1.00 95.62 182 LEU A N 1
ATOM 1284 C CA . LEU A 1 182 ? -0.694 1.721 -4.927 1.00 95.62 182 LEU A CA 1
ATOM 1285 C C . LEU A 1 182 ? -0.258 2.088 -3.502 1.00 95.62 182 LEU A C 1
ATOM 1287 O O . LEU A 1 182 ? -1.002 1.836 -2.557 1.00 95.62 182 LEU A O 1
ATOM 1291 N N . GLY A 1 183 ? 0.891 2.756 -3.348 1.00 96.06 183 GLY A N 1
ATOM 1292 C CA . GLY A 1 183 ? 1.343 3.276 -2.054 1.00 96.06 183 GLY A CA 1
ATOM 1293 C C . GLY A 1 183 ? 0.358 4.279 -1.443 1.00 96.06 183 GLY A C 1
ATOM 1294 O O . GLY A 1 183 ? 0.051 4.199 -0.257 1.00 96.06 183 GLY A O 1
ATOM 1295 N N . ALA A 1 184 ? -0.196 5.185 -2.253 1.00 96.75 184 ALA A N 1
ATOM 1296 C CA . ALA A 1 184 ? -1.203 6.149 -1.814 1.00 96.75 184 ALA A CA 1
ATOM 1297 C C . ALA A 1 184 ? -2.516 5.463 -1.410 1.00 96.75 184 ALA A C 1
ATOM 1299 O O . ALA A 1 184 ? -3.116 5.847 -0.412 1.00 96.75 184 ALA A O 1
ATOM 1300 N N . GLY A 1 185 ? -2.936 4.429 -2.145 1.00 96.38 185 GLY A N 1
ATOM 1301 C CA . GLY A 1 185 ? -4.095 3.608 -1.800 1.00 96.38 185 GLY A CA 1
ATOM 1302 C C . GLY A 1 185 ? -3.915 2.882 -0.467 1.00 96.38 185 GLY A C 1
ATOM 1303 O O . GLY A 1 185 ? -4.811 2.924 0.370 1.00 96.38 185 GLY A O 1
ATOM 1304 N N . LEU A 1 186 ? -2.741 2.290 -0.225 1.00 95.75 186 LEU A N 1
ATOM 1305 C CA . LEU A 1 186 ? -2.416 1.665 1.061 1.00 95.75 186 LEU A CA 1
ATOM 1306 C C . LEU A 1 186 ? -2.407 2.678 2.209 1.00 95.75 186 LEU A C 1
ATOM 1308 O O . LEU A 1 186 ? -2.969 2.401 3.263 1.00 95.75 186 LEU A O 1
ATOM 1312 N N . LEU A 1 187 ? -1.819 3.860 2.003 1.00 96.00 187 LEU A N 1
ATOM 1313 C CA . LEU A 1 187 ? -1.835 4.926 3.003 1.00 96.00 187 LEU A CA 1
ATOM 1314 C C . LEU A 1 187 ? -3.261 5.413 3.289 1.00 96.00 187 LEU A C 1
ATOM 1316 O O . LEU A 1 187 ? -3.613 5.599 4.448 1.00 96.00 187 LEU A O 1
ATOM 1320 N N . ALA A 1 188 ? -4.095 5.582 2.261 1.00 95.75 188 ALA A N 1
ATOM 1321 C CA . ALA A 1 188 ? -5.492 5.969 2.432 1.00 95.75 188 ALA A CA 1
ATOM 1322 C C . ALA A 1 188 ? -6.283 4.914 3.220 1.00 95.75 188 ALA A C 1
ATOM 1324 O O . ALA A 1 188 ? -7.020 5.273 4.134 1.00 95.75 188 ALA A O 1
ATOM 1325 N N . LEU A 1 189 ? -6.086 3.624 2.920 1.00 93.12 189 LEU A N 1
ATOM 1326 C CA . LEU A 1 189 ? -6.690 2.522 3.675 1.00 93.12 189 LEU A CA 1
ATOM 1327 C C . LEU A 1 189 ? -6.199 2.480 5.124 1.00 93.12 189 LEU A C 1
ATOM 1329 O O . LEU A 1 189 ? -7.003 2.255 6.022 1.00 93.12 189 LEU A O 1
ATOM 1333 N N . ALA A 1 190 ? -4.910 2.731 5.365 1.00 93.38 190 ALA A N 1
ATOM 1334 C CA . ALA A 1 190 ? -4.365 2.810 6.716 1.00 93.38 190 ALA A CA 1
ATOM 1335 C C . ALA A 1 190 ? -4.975 3.984 7.496 1.00 93.38 190 ALA A C 1
ATOM 1337 O O . ALA A 1 190 ? -5.383 3.805 8.636 1.00 93.38 190 ALA A O 1
ATOM 1338 N N . ILE A 1 191 ? -5.102 5.163 6.875 1.00 92.38 191 ILE A N 1
ATOM 1339 C CA . ILE A 1 191 ? -5.725 6.337 7.501 1.00 92.38 191 ILE A CA 1
ATOM 1340 C C . ILE A 1 191 ? -7.203 6.070 7.802 1.00 92.38 191 ILE A C 1
ATOM 1342 O O . ILE A 1 191 ? -7.656 6.366 8.905 1.00 92.38 191 ILE A O 1
ATOM 1346 N N . GLU A 1 192 ? -7.947 5.484 6.863 1.00 88.81 192 GLU A N 1
ATOM 1347 C CA . GLU A 1 192 ? -9.360 5.150 7.072 1.00 88.81 192 GLU A CA 1
ATOM 1348 C C . GLU A 1 192 ? -9.530 4.087 8.165 1.00 88.81 192 GLU A C 1
ATOM 1350 O O . GLU A 1 192 ? -10.378 4.245 9.035 1.00 88.81 192 GLU A O 1
ATOM 1355 N N . GLY A 1 193 ? -8.679 3.056 8.177 1.00 82.88 193 GLY A N 1
ATOM 1356 C CA . GLY A 1 193 ? -8.678 2.015 9.208 1.00 82.88 193 GLY A CA 1
ATOM 1357 C C . GLY A 1 193 ? -8.191 2.493 10.579 1.00 82.88 193 GLY A C 1
ATOM 1358 O O . GLY A 1 193 ? -8.565 1.910 11.589 1.00 82.88 193 GLY A O 1
ATOM 1359 N N . SER A 1 194 ? -7.385 3.558 10.624 1.00 78.12 194 SER A N 1
ATOM 1360 C CA . SER A 1 194 ? -6.936 4.193 11.870 1.00 78.12 194 SER A CA 1
ATOM 1361 C C . SER A 1 194 ? -7.966 5.140 12.478 1.00 78.12 194 SER A C 1
ATOM 1363 O O . SER A 1 194 ? -7.783 5.595 13.608 1.00 78.12 194 SER A O 1
ATOM 1365 N N . ARG A 1 195 ? -9.053 5.456 11.757 1.00 69.12 195 ARG A N 1
ATOM 1366 C CA . ARG A 1 195 ? -10.177 6.142 12.390 1.00 69.12 195 ARG A CA 1
ATOM 1367 C C . ARG A 1 195 ? -10.749 5.198 13.446 1.00 69.12 195 ARG A C 1
ATOM 1369 O O . ARG A 1 195 ? -10.932 4.021 13.131 1.00 69.12 195 ARG A O 1
ATOM 1376 N N . PRO A 1 196 ? -11.024 5.683 14.671 1.00 57.91 196 PRO A N 1
ATOM 1377 C CA . PRO A 1 196 ? -11.705 4.872 15.669 1.00 57.91 196 PRO A CA 1
ATOM 1378 C C . PRO A 1 196 ? -12.945 4.290 14.996 1.00 57.91 196 PRO A C 1
ATOM 1380 O O . PRO A 1 196 ? -13.717 5.038 14.388 1.00 57.91 196 PRO A O 1
ATOM 1383 N N . GLN A 1 197 ? -13.045 2.955 14.987 1.00 58.12 197 GLN A N 1
ATOM 1384 C CA . GLN A 1 197 ? -14.167 2.247 14.380 1.00 58.12 197 GLN A CA 1
ATOM 1385 C C . GLN A 1 197 ? -15.426 2.902 14.926 1.00 58.12 197 GLN A C 1
ATOM 1387 O O . GLN A 1 197 ? -15.637 2.865 16.131 1.00 58.12 197 GLN A O 1
ATOM 1392 N N . ARG A 1 198 ? -16.210 3.586 14.086 1.00 56.25 198 ARG A N 1
ATOM 1393 C CA . ARG A 1 198 ? -17.457 4.185 14.566 1.00 56.25 198 ARG A CA 1
ATOM 1394 C C . ARG A 1 198 ? -18.264 3.086 15.236 1.00 56.25 198 ARG A C 1
ATOM 1396 O O . ARG A 1 198 ? -18.372 1.994 14.668 1.00 56.25 198 ARG A O 1
ATOM 1403 N N . ALA A 1 199 ? -18.794 3.380 16.419 1.00 58.28 199 ALA A N 1
ATOM 1404 C CA . ALA A 1 199 ? -19.702 2.483 17.108 1.00 58.28 199 ALA A CA 1
ATOM 1405 C C . ALA A 1 199 ? -20.738 1.948 16.107 1.00 58.28 199 ALA A C 1
ATOM 1407 O O . ALA A 1 199 ? -21.352 2.708 15.354 1.00 58.28 199 ALA A O 1
ATOM 1408 N N . VAL A 1 200 ? -20.846 0.623 16.006 1.00 65.19 200 VAL A N 1
ATOM 1409 C CA . VAL A 1 200 ? -21.678 0.003 14.978 1.00 65.19 200 VAL A CA 1
ATOM 1410 C C . VAL A 1 200 ? -23.132 0.460 15.183 1.00 65.19 200 VAL A C 1
ATOM 1412 O O . VAL A 1 200 ? -23.581 0.459 16.329 1.00 65.19 200 VAL A O 1
ATOM 1415 N N . PRO A 1 201 ? -23.887 0.832 14.126 1.00 67.56 201 PRO A N 1
ATOM 1416 C CA . PRO A 1 201 ? -25.214 1.448 14.267 1.00 67.56 201 PRO A CA 1
ATOM 1417 C C . PRO A 1 201 ? -26.209 0.673 15.145 1.00 67.56 201 PRO A C 1
ATOM 1419 O O . PRO A 1 201 ? -27.110 1.266 15.728 1.00 67.56 201 PRO A O 1
ATOM 1422 N N . TRP A 1 202 ? -26.031 -0.645 15.275 1.00 73.88 202 TRP A N 1
ATOM 1423 C CA . TRP A 1 202 ? -26.867 -1.514 16.104 1.00 73.88 202 TRP A CA 1
ATOM 1424 C C . TRP A 1 202 ? -26.542 -1.469 17.609 1.00 73.88 202 TRP A C 1
ATOM 1426 O O . TRP A 1 202 ? -27.297 -2.023 18.400 1.00 73.88 202 TRP A O 1
ATOM 1436 N N . MET A 1 203 ? -25.480 -0.789 18.063 1.00 71.56 203 MET A N 1
ATOM 1437 C CA . MET A 1 203 ? -25.215 -0.631 19.507 1.00 71.56 203 MET A CA 1
ATOM 1438 C C . MET A 1 203 ? -26.347 0.104 20.235 1.00 71.56 203 MET A C 1
ATOM 1440 O O . MET A 1 203 ? -26.644 -0.226 21.383 1.00 71.56 203 MET A O 1
ATOM 1444 N N . GLY A 1 204 ? -27.014 1.052 19.568 1.00 72.56 204 GLY A N 1
ATOM 1445 C CA . GLY A 1 204 ? -28.207 1.707 20.114 1.00 72.56 204 GLY A CA 1
ATOM 1446 C C . GLY A 1 204 ? -29.404 0.760 20.262 1.00 72.56 204 GLY A C 1
ATOM 1447 O O . GLY A 1 204 ? -30.264 0.983 21.108 1.00 72.56 204 GLY A O 1
ATOM 1448 N N . GLU A 1 205 ? -29.451 -0.330 19.490 1.00 82.56 205 GLU A N 1
ATOM 1449 C CA . GLU A 1 205 ? -30.498 -1.352 19.610 1.00 82.56 205 GLU A CA 1
ATOM 1450 C C . GLU A 1 205 ? -30.272 -2.258 20.831 1.00 82.56 205 GLU A C 1
ATOM 1452 O O . GLU A 1 205 ? -31.235 -2.774 21.395 1.00 82.56 205 GLU A O 1
ATOM 1457 N N . LEU A 1 206 ? -29.019 -2.417 21.280 1.00 80.62 206 LEU A N 1
ATOM 1458 C CA . LEU A 1 206 ? -28.676 -3.219 22.459 1.00 80.62 206 LEU A CA 1
ATOM 1459 C C . LEU A 1 206 ? -28.815 -2.478 23.790 1.00 80.62 206 LEU A C 1
ATOM 1461 O O . LEU A 1 206 ? -29.051 -3.122 24.816 1.00 80.62 206 LEU A O 1
ATOM 1465 N N . SER A 1 207 ? -28.680 -1.149 23.804 1.00 79.50 207 SER A N 1
ATOM 1466 C CA . SER A 1 207 ? -28.701 -0.388 25.059 1.00 79.50 207 SER A CA 1
ATOM 1467 C C . SER A 1 207 ? -30.055 -0.464 25.771 1.00 79.50 207 SER A C 1
ATOM 1469 O O . SER A 1 207 ? -30.092 -0.566 26.994 1.00 79.50 207 SER A O 1
ATOM 1471 N N . GLY A 1 208 ? -31.165 -0.485 25.024 1.00 83.00 208 GLY A N 1
ATOM 1472 C CA . GLY A 1 208 ? -32.514 -0.617 25.589 1.00 83.00 208 GLY A CA 1
ATOM 1473 C C . GLY A 1 208 ? -32.733 -1.942 26.340 1.00 83.00 208 GLY A C 1
ATOM 1474 O O . GLY A 1 208 ? -33.055 -1.914 27.530 1.00 83.00 208 GLY A O 1
ATOM 1475 N N . PRO A 1 209 ? -32.526 -3.107 25.692 1.00 87.00 209 PRO A N 1
ATOM 1476 C CA . PRO A 1 209 ? -32.603 -4.416 26.343 1.00 87.00 209 PRO A CA 1
ATOM 1477 C C . PRO A 1 209 ? -31.689 -4.552 27.564 1.00 87.00 209 PRO A C 1
ATOM 1479 O O . PRO A 1 209 ? -32.098 -5.120 28.574 1.00 87.00 209 PRO A O 1
ATOM 1482 N N . LEU A 1 210 ? -30.477 -3.993 27.496 1.00 83.69 210 LEU A N 1
ATOM 1483 C CA . LEU A 1 210 ? -29.525 -4.011 28.604 1.00 83.69 210 LEU A CA 1
ATOM 1484 C C . LEU A 1 210 ? -30.069 -3.270 29.833 1.00 83.69 210 LEU A C 1
ATOM 1486 O O . LEU A 1 210 ? -30.073 -3.824 30.930 1.00 83.69 210 LEU A O 1
ATOM 1490 N N . VAL A 1 211 ? -30.557 -2.037 29.659 1.00 83.75 211 VAL A N 1
ATOM 1491 C CA . VAL A 1 211 ? -31.132 -1.248 30.763 1.00 83.75 211 VAL A CA 1
ATOM 1492 C C . VAL A 1 211 ? -32.353 -1.954 31.356 1.00 83.75 211 VAL A C 1
ATOM 1494 O O . VAL A 1 211 ? -32.476 -2.028 32.576 1.00 83.75 211 VAL A O 1
ATOM 1497 N N . MET A 1 212 ? -33.205 -2.547 30.516 1.00 87.38 212 MET A N 1
ATOM 1498 C CA . MET A 1 212 ? -34.384 -3.296 30.960 1.00 87.38 212 MET A CA 1
ATOM 1499 C C . MET A 1 212 ? -34.024 -4.510 31.838 1.00 87.38 212 MET A C 1
ATOM 1501 O O . MET A 1 212 ? -34.624 -4.693 32.897 1.00 87.38 212 MET A O 1
ATOM 1505 N N . GLU A 1 213 ? -33.044 -5.329 31.440 1.00 84.50 213 GLU A N 1
ATOM 1506 C CA . GLU A 1 213 ? -32.606 -6.493 32.235 1.00 84.50 213 GLU A CA 1
ATOM 1507 C C . GLU A 1 213 ? -31.950 -6.064 33.561 1.00 84.50 213 GLU A C 1
ATOM 1509 O O . GLU A 1 213 ? -32.178 -6.680 34.604 1.00 84.50 213 GLU A O 1
ATOM 1514 N N . LEU A 1 214 ? -31.208 -4.951 33.560 1.00 80.00 214 LEU A N 1
ATOM 1515 C CA . LEU A 1 214 ? -30.637 -4.370 34.779 1.00 80.00 214 LEU A CA 1
ATOM 1516 C C . LEU A 1 214 ? -31.718 -3.840 35.740 1.00 80.00 214 LEU A C 1
ATOM 1518 O O . LEU A 1 214 ? -31.605 -4.005 36.960 1.00 80.00 214 LEU A O 1
ATOM 1522 N N . GLU A 1 215 ? -32.775 -3.214 35.216 1.00 86.00 215 GLU A N 1
ATOM 1523 C CA . GLU A 1 215 ? -33.915 -2.756 36.018 1.00 86.00 215 GLU A CA 1
ATOM 1524 C C . GLU A 1 215 ? -34.683 -3.937 36.614 1.00 86.00 215 GLU A C 1
ATOM 1526 O O . GLU A 1 215 ? -35.058 -3.894 37.790 1.00 86.00 215 GLU A O 1
ATOM 1531 N N . LEU A 1 216 ? -34.854 -5.013 35.841 1.00 84.44 216 LEU A N 1
ATOM 1532 C CA . LEU A 1 216 ? -35.476 -6.253 36.291 1.00 84.44 216 LEU A CA 1
ATOM 1533 C C . LEU A 1 216 ? -34.661 -6.903 37.417 1.00 84.44 216 LEU A C 1
ATOM 1535 O O . LEU A 1 216 ? -35.221 -7.195 38.476 1.00 84.44 216 LEU A O 1
ATOM 1539 N N . ALA A 1 217 ? -33.344 -7.056 37.245 1.00 79.50 217 ALA A N 1
ATOM 1540 C CA . ALA A 1 217 ? -32.456 -7.592 38.278 1.00 79.50 217 ALA A CA 1
ATOM 1541 C C . ALA A 1 217 ? -32.540 -6.773 39.578 1.00 79.50 217 ALA A C 1
ATOM 1543 O O . ALA A 1 217 ? -32.699 -7.329 40.666 1.00 79.50 217 ALA A O 1
ATOM 1544 N N . ARG A 1 218 ? -32.526 -5.436 39.477 1.00 84.06 218 ARG A N 1
ATOM 1545 C CA . ARG A 1 218 ? -32.686 -4.554 40.641 1.00 84.06 218 ARG A CA 1
ATOM 1546 C C . ARG A 1 218 ? -34.061 -4.687 41.295 1.00 84.06 218 ARG A C 1
ATOM 1548 O O . ARG A 1 218 ? -34.142 -4.697 42.523 1.00 84.06 218 ARG A O 1
ATOM 1555 N N . GLY A 1 219 ? -35.133 -4.742 40.507 1.00 84.06 219 GLY A N 1
ATOM 1556 C CA . GLY A 1 219 ? -36.496 -4.894 41.014 1.00 84.06 219 GLY A CA 1
ATOM 1557 C C . GLY A 1 219 ? -36.666 -6.184 41.815 1.00 84.06 219 GLY A C 1
ATOM 1558 O O . GLY A 1 219 ? -37.255 -6.162 42.895 1.00 84.06 219 GLY A O 1
ATOM 1559 N N . LEU A 1 220 ? -36.072 -7.280 41.336 1.00 82.88 220 LEU A N 1
ATOM 1560 C CA . LEU A 1 220 ? -36.059 -8.566 42.034 1.00 82.88 220 LEU A CA 1
ATOM 1561 C C . LEU A 1 220 ? -35.276 -8.515 43.355 1.00 82.88 220 LEU A C 1
ATOM 1563 O O . LEU A 1 220 ? -35.719 -9.102 44.338 1.00 82.88 220 LEU A O 1
ATOM 1567 N N . LEU A 1 221 ? -34.162 -7.777 43.407 1.00 78.81 221 LEU A N 1
ATOM 1568 C CA . LEU A 1 221 ? -33.369 -7.599 44.631 1.00 78.81 221 LEU A CA 1
ATOM 1569 C C . LEU A 1 221 ? -34.055 -6.693 45.668 1.00 78.81 221 LEU A C 1
ATOM 1571 O O . LEU A 1 221 ? -33.988 -6.964 46.863 1.00 78.81 221 LEU A O 1
ATOM 1575 N N . GLY A 1 222 ? -34.727 -5.623 45.226 1.00 78.62 222 GLY A N 1
ATOM 1576 C CA . GLY A 1 222 ? -35.369 -4.644 46.113 1.00 78.62 222 GLY A CA 1
ATOM 1577 C C . GLY A 1 222 ? -36.803 -4.989 46.531 1.00 78.62 222 GLY A C 1
ATOM 1578 O O . GLY A 1 222 ? -37.292 -4.465 47.530 1.00 78.62 222 GLY A O 1
ATOM 1579 N N . GLY A 1 223 ? -37.491 -5.857 45.783 1.00 77.00 223 GLY A N 1
ATOM 1580 C CA . GLY A 1 223 ? -38.908 -6.170 45.981 1.00 77.00 223 GLY A CA 1
ATOM 1581 C C . GLY A 1 223 ? -39.227 -7.003 47.223 1.00 77.00 223 GLY A C 1
ATOM 1582 O O . GLY A 1 223 ? -40.402 -7.220 47.506 1.00 77.00 223 GLY A O 1
ATOM 1583 N N . GLY A 1 224 ? -38.217 -7.494 47.952 1.00 60.06 224 GLY A N 1
ATOM 1584 C CA . GLY A 1 224 ? -38.416 -8.326 49.145 1.00 60.06 224 GLY A CA 1
ATOM 1585 C C . GLY A 1 224 ? -39.240 -9.596 48.888 1.00 60.06 224 GLY A C 1
ATOM 1586 O O . GLY A 1 224 ? -39.769 -10.177 49.833 1.00 60.06 224 GLY A O 1
ATOM 1587 N N . GLY A 1 225 ? -39.386 -9.999 47.620 1.00 57.19 225 GLY A N 1
ATOM 1588 C CA . GLY A 1 225 ? -40.057 -11.235 47.231 1.00 57.19 225 GLY A CA 1
ATOM 1589 C C . GLY A 1 225 ? -39.289 -12.454 47.737 1.00 57.19 225 GLY A C 1
ATOM 1590 O O . GLY A 1 225 ? -38.141 -12.322 48.154 1.00 57.19 225 GLY A O 1
ATOM 1591 N N . GLU A 1 226 ? -39.925 -13.626 47.672 1.00 52.91 226 GLU A N 1
ATOM 1592 C CA . GLU A 1 226 ? -39.537 -14.920 48.277 1.00 52.91 226 GLU A CA 1
ATOM 1593 C C . GLU A 1 226 ? -38.035 -15.298 48.223 1.00 52.91 226 GLU A C 1
ATOM 1595 O O . GLU A 1 226 ? -37.574 -16.057 49.067 1.00 52.91 226 GLU A O 1
ATOM 1600 N N . LEU A 1 227 ? -37.245 -14.714 47.319 1.00 55.44 227 LEU A N 1
ATOM 1601 C CA . LEU A 1 227 ? -35.797 -14.904 47.159 1.00 55.44 227 LEU A CA 1
ATOM 1602 C C . LEU A 1 227 ? -34.897 -14.080 48.101 1.00 55.44 227 LEU A C 1
ATOM 1604 O O . LEU A 1 227 ? -33.780 -14.506 48.392 1.00 55.44 227 LEU A O 1
ATOM 1608 N N . ALA A 1 228 ? -35.345 -12.933 48.628 1.00 53.81 228 ALA A N 1
ATOM 1609 C CA . ALA A 1 228 ? -34.554 -12.172 49.610 1.00 53.81 228 ALA A CA 1
ATOM 1610 C C . ALA A 1 228 ? -34.330 -12.962 50.917 1.00 53.81 228 ALA A C 1
ATOM 1612 O O . ALA A 1 228 ? -33.453 -12.619 51.707 1.00 53.81 228 ALA A O 1
ATOM 1613 N N . GLY A 1 229 ? -35.111 -14.028 51.133 1.00 57.16 229 GLY A N 1
ATOM 1614 C CA . GLY A 1 229 ? -34.943 -14.955 52.247 1.00 57.16 229 GLY A CA 1
ATOM 1615 C C . GLY A 1 229 ? -33.778 -15.940 52.095 1.00 57.16 229 GLY A C 1
ATOM 1616 O O . GLY A 1 229 ? -33.343 -16.488 53.104 1.00 57.16 229 GLY A O 1
ATOM 1617 N N . GLU A 1 230 ? -33.260 -16.163 50.882 1.00 71.56 230 GLU A N 1
ATOM 1618 C CA . GLU A 1 230 ? -32.214 -17.171 50.628 1.00 71.56 230 GLU A CA 1
ATOM 1619 C C . GLU A 1 230 ? -30.791 -16.598 50.701 1.00 71.56 230 GLU A C 1
ATOM 1621 O O . GLU A 1 230 ? -29.843 -17.306 51.044 1.00 71.56 230 GLU A O 1
ATOM 1626 N N . LEU A 1 231 ? -30.630 -15.302 50.425 1.00 80.00 231 LEU A N 1
ATOM 1627 C CA . LEU A 1 231 ? -29.340 -14.621 50.487 1.00 80.00 231 LEU A CA 1
ATOM 1628 C C . LEU A 1 231 ? -29.097 -14.031 51.884 1.00 80.00 231 LEU A C 1
ATOM 1630 O O . LEU A 1 231 ? -29.978 -13.378 52.446 1.00 80.00 231 LEU A O 1
ATOM 1634 N N . PRO A 1 232 ? -27.885 -14.173 52.451 1.00 84.81 232 PRO A N 1
ATOM 1635 C CA . PRO A 1 232 ? -27.534 -13.473 53.677 1.00 84.81 232 PRO A CA 1
ATOM 1636 C C . PRO A 1 232 ? -27.727 -11.954 53.507 1.00 84.81 232 PRO A C 1
ATOM 1638 O O . PRO A 1 232 ? -27.350 -11.405 52.469 1.00 84.81 232 PRO A O 1
ATOM 1641 N N . PRO A 1 233 ? -28.227 -11.226 54.522 1.00 82.25 233 PRO A N 1
ATOM 1642 C CA . PRO A 1 233 ? -28.605 -9.814 54.385 1.00 82.25 233 PRO A CA 1
ATOM 1643 C C . PRO A 1 233 ? -27.444 -8.900 53.960 1.00 82.25 233 PRO A C 1
ATOM 1645 O O . PRO A 1 233 ? -27.656 -7.892 53.291 1.00 82.25 233 PRO A O 1
ATOM 1648 N N . HIS A 1 234 ? -26.206 -9.264 54.306 1.00 82.56 234 HIS A N 1
ATOM 1649 C CA . HIS A 1 234 ? -25.014 -8.542 53.860 1.00 82.56 234 HIS A CA 1
ATOM 1650 C C . HIS A 1 234 ? -24.720 -8.751 52.364 1.00 82.56 234 HIS A C 1
ATOM 1652 O O . HIS A 1 234 ? -24.299 -7.810 51.699 1.00 82.56 234 HIS A O 1
ATOM 1658 N N . VAL A 1 235 ? -24.984 -9.948 51.826 1.00 85.06 235 VAL A N 1
ATOM 1659 C CA . VAL A 1 235 ? -24.836 -10.255 50.394 1.00 85.06 235 VAL A CA 1
ATOM 1660 C C . VAL A 1 235 ? -25.937 -9.569 49.594 1.00 85.06 235 VAL A C 1
ATOM 1662 O O . VAL A 1 235 ? -25.653 -8.973 48.562 1.00 85.06 235 VAL A O 1
ATOM 1665 N N . ALA A 1 236 ? -27.175 -9.579 50.096 1.00 82.75 236 ALA A N 1
ATOM 1666 C CA . ALA A 1 236 ? -28.294 -8.896 49.453 1.00 82.75 236 ALA A CA 1
ATOM 1667 C C . ALA A 1 236 ? -28.046 -7.380 49.323 1.00 82.75 236 ALA A C 1
ATOM 1669 O O . ALA A 1 236 ? -28.247 -6.810 48.251 1.00 82.75 236 ALA A O 1
ATOM 1670 N N . GLY A 1 237 ? -27.538 -6.735 50.382 1.00 83.25 237 GLY A N 1
ATOM 1671 C CA . GLY A 1 237 ? -27.188 -5.311 50.344 1.00 83.25 237 GLY A CA 1
ATOM 1672 C C . GLY A 1 237 ? -26.054 -4.984 49.364 1.00 83.25 237 GLY A C 1
ATOM 1673 O O . GLY A 1 237 ? -26.094 -3.949 48.696 1.00 83.25 237 GLY A O 1
ATOM 1674 N N . GLU A 1 238 ? -25.065 -5.871 49.246 1.00 85.56 238 GLU A N 1
ATOM 1675 C CA . GLU A 1 238 ? -23.961 -5.727 48.293 1.00 85.56 238 GLU A CA 1
ATOM 1676 C C . GLU A 1 238 ? -24.427 -5.928 46.842 1.00 85.56 238 GLU A C 1
ATOM 1678 O O . GLU A 1 238 ? -24.131 -5.103 45.976 1.00 85.56 238 GLU A O 1
ATOM 1683 N N . ALA A 1 239 ? -25.242 -6.955 46.586 1.00 82.50 239 ALA A N 1
ATOM 1684 C CA . ALA A 1 239 ? -25.842 -7.208 45.279 1.00 82.50 239 ALA A CA 1
ATOM 1685 C C . ALA A 1 239 ? -26.716 -6.029 44.818 1.00 82.50 239 ALA A C 1
ATOM 1687 O O . ALA A 1 239 ? -26.629 -5.591 43.672 1.00 82.50 239 ALA A O 1
ATOM 1688 N N . GLU A 1 240 ? -27.511 -5.440 45.716 1.00 84.19 240 GLU A N 1
ATOM 1689 C CA . GLU A 1 240 ? -28.325 -4.265 45.395 1.00 84.19 240 GLU A CA 1
ATOM 1690 C C . GLU A 1 240 ? -27.464 -3.027 45.076 1.00 84.19 240 GLU A C 1
ATOM 1692 O O . GLU A 1 240 ? -27.791 -2.236 44.182 1.00 84.19 240 GLU A O 1
ATOM 1697 N N . ARG A 1 241 ? -26.336 -2.857 45.780 1.00 85.81 241 ARG A N 1
ATOM 1698 C CA . ARG A 1 241 ? -25.363 -1.788 45.515 1.00 85.81 241 ARG A CA 1
ATOM 1699 C C . ARG A 1 241 ? -24.731 -1.943 44.130 1.00 85.81 241 ARG A C 1
ATOM 1701 O O . ARG A 1 241 ? -24.684 -0.958 43.391 1.00 85.81 241 ARG A O 1
ATOM 1708 N N . LEU A 1 242 ? -24.295 -3.152 43.775 1.00 82.75 242 LEU A N 1
ATOM 1709 C CA . LEU A 1 242 ? -23.720 -3.464 42.463 1.00 82.75 242 LEU A CA 1
ATOM 1710 C C . LEU A 1 242 ? -24.748 -3.307 41.338 1.00 82.75 242 LEU A C 1
ATOM 1712 O O . LEU A 1 242 ? -24.445 -2.668 40.334 1.00 82.75 242 LEU A O 1
ATOM 1716 N N . ALA A 1 243 ? -25.990 -3.760 41.530 1.00 80.12 243 ALA A N 1
ATOM 1717 C CA . ALA A 1 243 ? -27.069 -3.560 40.560 1.00 80.12 243 ALA A CA 1
ATOM 1718 C C . ALA A 1 243 ? -27.369 -2.067 40.319 1.00 80.12 243 ALA A C 1
ATOM 1720 O O . ALA A 1 243 ? -27.582 -1.637 39.183 1.00 80.12 243 ALA A O 1
ATOM 1721 N N . ARG A 1 244 ? -27.333 -1.232 41.371 1.00 84.38 244 ARG A N 1
ATOM 1722 C CA . ARG A 1 244 ? -27.454 0.231 41.235 1.00 84.38 244 ARG A CA 1
ATOM 1723 C C . ARG A 1 244 ? -26.283 0.851 40.473 1.00 84.38 244 ARG A C 1
ATOM 1725 O O . ARG A 1 244 ? -26.512 1.759 39.673 1.00 84.38 244 ARG A O 1
ATOM 1732 N N . ALA A 1 245 ? -25.060 0.388 40.720 1.00 81.00 245 ALA A N 1
ATOM 1733 C CA . ALA A 1 245 ? -23.878 0.850 40.000 1.00 81.00 245 ALA A CA 1
ATOM 1734 C C . ALA A 1 245 ? -23.948 0.467 38.511 1.00 81.00 245 ALA A C 1
ATOM 1736 O O . ALA A 1 245 ? -23.777 1.338 37.659 1.00 81.00 245 ALA A O 1
ATOM 1737 N N . ALA A 1 246 ? -24.323 -0.780 38.208 1.00 80.75 246 ALA A N 1
ATOM 1738 C CA . ALA A 1 246 ? -24.500 -1.276 36.847 1.00 80.75 246 ALA A CA 1
ATOM 1739 C C . ALA A 1 246 ? -25.562 -0.473 36.076 1.00 80.75 246 ALA A C 1
ATOM 1741 O O . ALA A 1 246 ? -25.319 -0.042 34.952 1.00 80.75 246 ALA A O 1
ATOM 1742 N N . LEU A 1 247 ? -26.704 -0.160 36.699 1.00 81.31 247 LEU A N 1
ATOM 1743 C CA . LEU A 1 247 ? -27.721 0.716 36.099 1.00 81.31 247 LEU A CA 1
ATOM 1744 C C . LEU A 1 247 ? -27.200 2.124 35.796 1.00 81.31 247 LEU A C 1
ATOM 1746 O O . LEU A 1 247 ? -27.480 2.675 34.732 1.00 81.31 247 LEU A O 1
ATOM 1750 N N . ALA A 1 248 ? -26.438 2.719 36.717 1.00 83.00 248 ALA A N 1
ATOM 1751 C CA . ALA A 1 248 ? -25.852 4.038 36.497 1.00 83.00 248 ALA A CA 1
ATOM 1752 C C . ALA A 1 248 ? -24.853 4.025 35.325 1.00 83.00 248 ALA A C 1
ATOM 1754 O O . ALA A 1 248 ? -24.858 4.958 34.516 1.00 83.00 248 ALA A O 1
ATOM 1755 N N . SER A 1 249 ? -24.050 2.960 35.211 1.00 79.06 249 SER A N 1
ATOM 1756 C CA . SER A 1 249 ? -23.122 2.720 34.100 1.00 79.06 249 SER A CA 1
ATOM 1757 C C . SER A 1 249 ? -23.866 2.509 32.774 1.00 79.06 249 SER A C 1
ATOM 1759 O O . SER A 1 249 ? -23.537 3.166 31.787 1.00 79.06 249 SER A O 1
ATOM 1761 N N . GLY A 1 250 ? -24.929 1.696 32.755 1.00 77.62 250 GLY A N 1
ATOM 1762 C CA . GLY A 1 250 ? -25.778 1.472 31.577 1.00 77.62 250 GLY A CA 1
ATOM 1763 C C . GLY A 1 250 ? -26.452 2.754 31.078 1.00 77.62 250 GLY A C 1
ATOM 1764 O O . GLY A 1 250 ? -26.362 3.088 29.900 1.00 77.62 250 GLY A O 1
ATOM 1765 N N . ALA A 1 251 ? -27.020 3.559 31.979 1.00 81.38 251 ALA A N 1
ATOM 1766 C CA . ALA A 1 251 ? -27.615 4.849 31.623 1.00 81.38 251 ALA A CA 1
ATOM 1767 C C . ALA A 1 251 ? -26.572 5.892 31.176 1.00 81.38 251 ALA A C 1
ATOM 1769 O O . ALA A 1 251 ? -26.888 6.830 30.440 1.00 81.38 251 ALA A O 1
ATOM 1770 N N . ALA A 1 252 ? -25.329 5.805 31.663 1.00 81.19 252 ALA A N 1
ATOM 1771 C CA . ALA A 1 252 ? -24.232 6.642 31.177 1.00 81.19 252 ALA A CA 1
ATOM 1772 C C . ALA A 1 252 ? -23.817 6.243 29.756 1.00 81.19 252 ALA A C 1
ATOM 1774 O O . ALA A 1 252 ? -23.603 7.129 28.929 1.00 81.19 252 ALA A O 1
ATOM 1775 N N . LEU A 1 253 ? -23.771 4.940 29.478 1.00 78.88 253 LEU A N 1
ATOM 1776 C CA . LEU A 1 253 ? -23.496 4.381 28.159 1.00 78.88 253 LEU A CA 1
ATOM 1777 C C . LEU A 1 253 ? -24.583 4.768 27.148 1.00 78.88 253 LEU A C 1
ATOM 1779 O O . LEU A 1 253 ? -24.263 5.283 26.084 1.00 78.88 253 LEU A O 1
ATOM 1783 N N . GLU A 1 254 ? -25.860 4.642 27.511 1.00 82.25 254 GLU A N 1
ATOM 1784 C CA . GLU A 1 254 ? -26.989 5.069 26.673 1.00 82.25 254 GLU A CA 1
ATOM 1785 C C . GLU A 1 254 ? -26.933 6.571 26.354 1.00 82.25 254 GLU A C 1
ATOM 1787 O O . GLU A 1 254 ? -27.087 6.979 25.206 1.00 82.25 254 GLU A O 1
ATOM 1792 N N . ARG A 1 255 ? -26.626 7.419 27.347 1.00 82.25 255 ARG A N 1
ATOM 1793 C CA . ARG A 1 255 ? -26.434 8.864 27.126 1.00 82.25 255 ARG A CA 1
ATOM 1794 C C . ARG A 1 255 ? -25.227 9.182 26.250 1.00 82.25 255 ARG A C 1
ATOM 1796 O O . ARG A 1 255 ? -25.245 10.211 25.578 1.00 82.25 255 ARG A O 1
ATOM 1803 N N . ALA A 1 256 ? -24.174 8.371 26.306 1.00 79.56 256 ALA A N 1
ATOM 1804 C CA . ALA A 1 256 ? -23.019 8.526 25.435 1.00 79.56 256 ALA A CA 1
ATOM 1805 C C . ALA A 1 256 ? -23.397 8.162 23.991 1.00 79.56 256 ALA A C 1
ATOM 1807 O O . ALA A 1 256 ? -23.206 8.986 23.101 1.00 79.56 256 ALA A O 1
ATOM 1808 N N . LEU A 1 257 ? -24.057 7.019 23.787 1.00 77.94 257 LEU A N 1
ATOM 1809 C CA . LEU A 1 257 ? -24.583 6.594 22.485 1.00 77.94 257 LEU A CA 1
ATOM 1810 C C . LEU A 1 257 ? -25.558 7.627 21.889 1.00 77.94 257 LEU A C 1
ATOM 1812 O O . LEU A 1 257 ? -25.431 7.998 20.728 1.00 77.94 257 LEU A O 1
ATOM 1816 N N . ALA A 1 258 ? -26.476 8.173 22.692 1.00 79.06 258 ALA A N 1
ATOM 1817 C CA . ALA A 1 258 ? -27.458 9.168 22.248 1.00 79.06 258 ALA A CA 1
ATOM 1818 C C . ALA A 1 258 ? -26.858 10.540 21.882 1.00 79.06 258 ALA A C 1
ATOM 1820 O O . ALA A 1 258 ? -27.535 11.367 21.273 1.00 79.06 258 ALA A O 1
ATOM 1821 N N . ARG A 1 259 ? -25.610 10.822 22.275 1.00 79.56 259 ARG A N 1
ATOM 1822 C CA . ARG A 1 259 ? -24.903 12.067 21.931 1.00 79.56 259 ARG A CA 1
ATOM 1823 C C . ARG A 1 259 ? -24.133 11.973 20.612 1.00 79.56 259 ARG A C 1
ATOM 1825 O O . ARG A 1 259 ? -23.278 12.826 20.385 1.00 79.56 259 ARG A O 1
ATOM 1832 N N . ASP A 1 260 ? -24.409 10.963 19.782 1.00 65.19 260 ASP A N 1
ATOM 1833 C CA . ASP A 1 260 ? -23.588 10.619 18.611 1.00 65.19 260 ASP A CA 1
ATOM 1834 C C . ASP A 1 260 ? -22.108 10.469 19.003 1.00 65.19 260 ASP A C 1
ATOM 1836 O O . ASP A 1 260 ? -21.192 10.879 18.284 1.00 65.19 260 ASP A O 1
ATOM 1840 N N . ALA A 1 261 ? -21.843 9.906 20.190 1.00 60.72 261 ALA A N 1
ATOM 1841 C CA . ALA A 1 261 ? -20.487 9.516 20.539 1.00 60.72 261 ALA A CA 1
ATOM 1842 C C . ALA A 1 261 ? -20.138 8.246 19.753 1.00 60.72 261 ALA A C 1
ATOM 1844 O O . ALA A 1 261 ? -20.182 7.138 20.276 1.00 60.72 261 ALA A O 1
ATOM 1845 N N . ASP A 1 262 ? -19.762 8.427 18.489 1.00 62.06 262 ASP A N 1
ATOM 1846 C CA . ASP A 1 262 ? -19.170 7.387 17.642 1.00 62.06 262 ASP A CA 1
ATOM 1847 C C . ASP A 1 262 ? -17.802 6.912 18.172 1.00 62.06 262 ASP A C 1
ATOM 1849 O O . ASP A 1 262 ? -17.225 5.954 17.656 1.00 62.06 262 ASP A O 1
ATOM 1853 N N . ASP A 1 263 ? -17.247 7.613 19.164 1.00 66.81 263 ASP A N 1
ATOM 1854 C CA . ASP A 1 263 ? -15.898 7.398 19.660 1.00 66.81 263 ASP A CA 1
ATOM 1855 C C . ASP A 1 263 ? -15.843 6.242 20.666 1.00 66.81 263 ASP A C 1
ATOM 1857 O O . ASP A 1 263 ? -16.108 6.404 21.864 1.00 66.81 263 ASP A O 1
ATOM 1861 N N . VAL A 1 264 ? -15.435 5.073 20.172 1.00 66.31 264 VAL A N 1
ATOM 1862 C CA . VAL A 1 264 ? -15.140 3.860 20.952 1.00 66.31 264 VAL A CA 1
ATOM 1863 C C . VAL A 1 264 ? -14.280 4.156 22.179 1.00 66.31 264 VAL A C 1
ATOM 1865 O O . VAL A 1 264 ? -14.512 3.565 23.233 1.00 66.31 264 VAL A O 1
ATOM 1868 N N . ALA A 1 265 ? -13.335 5.100 22.098 1.00 72.50 265 ALA A N 1
ATOM 1869 C CA . ALA A 1 265 ? -12.470 5.439 23.227 1.00 72.50 265 ALA A CA 1
ATOM 1870 C C . ALA A 1 265 ? -13.254 6.024 24.415 1.00 72.50 265 ALA A C 1
ATOM 1872 O O . ALA A 1 265 ? -12.867 5.833 25.568 1.00 72.50 265 ALA A O 1
ATOM 1873 N N . THR A 1 266 ? -14.378 6.696 24.153 1.00 78.69 266 THR A N 1
ATOM 1874 C CA . THR A 1 266 ? -15.260 7.236 25.198 1.00 78.69 266 THR A CA 1
ATOM 1875 C C . THR A 1 266 ? -16.221 6.188 25.760 1.00 78.69 266 THR A C 1
ATOM 1877 O O . THR A 1 266 ? -16.548 6.237 26.947 1.00 78.69 266 THR A O 1
ATOM 1880 N N . LEU A 1 267 ? -16.631 5.216 24.937 1.00 80.12 267 LEU A N 1
ATOM 1881 C CA . LEU A 1 267 ? -17.559 4.141 25.308 1.00 80.12 267 LEU A CA 1
ATOM 1882 C C . LEU A 1 267 ? -16.860 2.950 25.980 1.00 80.12 267 LEU A C 1
ATOM 1884 O O . LEU A 1 267 ? -17.483 2.211 26.744 1.00 80.12 267 LEU A O 1
ATOM 1888 N N . ALA A 1 268 ? -15.562 2.766 25.746 1.00 84.31 268 ALA A N 1
ATOM 1889 C CA . ALA A 1 268 ? -14.810 1.632 26.266 1.00 84.31 268 ALA A CA 1
ATOM 1890 C C . ALA A 1 268 ? -14.676 1.607 27.803 1.00 84.31 268 ALA A C 1
ATOM 1892 O O . ALA A 1 268 ? -14.983 0.568 28.396 1.00 84.31 268 ALA A O 1
ATOM 1893 N N . PRO A 1 269 ? -14.283 2.703 28.489 1.00 85.31 269 PRO A N 1
ATOM 1894 C CA . PRO A 1 269 ? -14.213 2.719 29.950 1.00 85.31 269 PRO A CA 1
ATOM 1895 C C . PRO A 1 269 ? -15.542 2.392 30.656 1.00 85.31 269 PRO A C 1
ATOM 1897 O O . PRO A 1 269 ? -15.524 1.534 31.540 1.00 85.31 269 PRO A O 1
ATOM 1900 N N . PRO A 1 270 ? -16.698 2.999 30.298 1.00 82.44 270 PRO A N 1
ATOM 1901 C CA . PRO A 1 270 ? -17.961 2.670 30.957 1.00 82.44 270 PRO A CA 1
ATOM 1902 C C . PRO A 1 270 ? -18.435 1.245 30.649 1.00 82.44 270 PRO A C 1
ATOM 1904 O O . PRO A 1 270 ? -19.005 0.609 31.531 1.00 82.44 270 PRO A O 1
ATOM 1907 N N . THR A 1 271 ? -18.158 0.716 29.452 1.00 85.31 271 THR A N 1
ATOM 1908 C CA . THR A 1 271 ? -18.504 -0.673 29.102 1.00 85.31 271 THR A CA 1
ATOM 1909 C C . THR A 1 271 ? -17.704 -1.678 29.936 1.00 85.31 271 THR A C 1
ATOM 1911 O O . THR A 1 271 ? -18.289 -2.607 30.484 1.00 85.31 271 THR A O 1
ATOM 1914 N N . ARG A 1 272 ? -16.391 -1.462 30.127 1.00 88.00 272 ARG A N 1
ATOM 1915 C CA . ARG A 1 272 ? -15.567 -2.310 31.013 1.00 88.00 272 ARG A CA 1
ATOM 1916 C C . ARG A 1 272 ? -16.014 -2.244 32.468 1.00 88.00 272 ARG A C 1
ATOM 1918 O O . ARG A 1 272 ? -16.169 -3.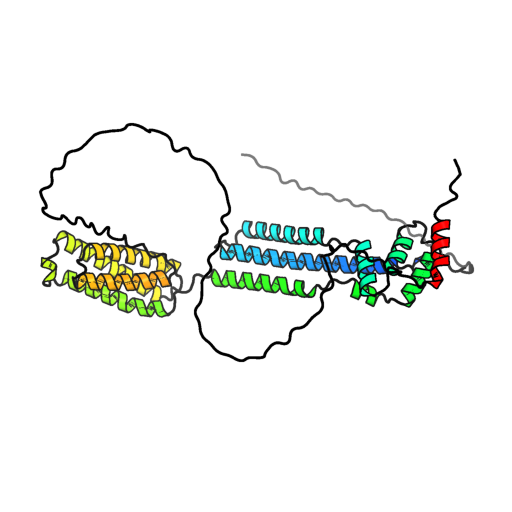283 33.098 1.00 88.00 272 ARG A O 1
ATOM 1925 N N . ALA A 1 273 ? -16.271 -1.040 32.981 1.00 86.38 273 ALA A N 1
ATOM 1926 C CA . ALA A 1 273 ? -16.758 -0.871 34.348 1.00 86.38 273 ALA A CA 1
ATOM 1927 C C . ALA A 1 273 ? -18.094 -1.602 34.568 1.00 86.38 273 ALA A C 1
ATOM 1929 O O . ALA A 1 273 ? -18.297 -2.216 35.613 1.00 86.38 273 ALA A O 1
ATOM 1930 N N . LEU A 1 274 ? -18.992 -1.572 33.576 1.00 87.31 274 LEU A N 1
ATOM 1931 C CA . LEU A 1 274 ? -20.244 -2.322 33.619 1.00 87.31 274 LEU A CA 1
ATOM 1932 C C . LEU A 1 274 ? -20.007 -3.840 33.605 1.00 87.31 274 LEU A C 1
ATOM 1934 O O . LEU A 1 274 ? -20.624 -4.553 34.393 1.00 87.31 274 LEU A O 1
ATOM 1938 N N . GLN A 1 275 ? -19.104 -4.330 32.754 1.00 89.69 275 GLN A N 1
ATOM 1939 C CA . GLN A 1 275 ? -18.760 -5.752 32.658 1.00 89.69 275 GLN A CA 1
ATOM 1940 C C . GLN A 1 275 ? -18.169 -6.284 33.974 1.00 89.69 275 GLN A C 1
ATOM 1942 O O . GLN A 1 275 ? -18.570 -7.346 34.445 1.00 89.69 275 GLN A O 1
ATOM 1947 N N . GLU A 1 276 ? -17.278 -5.520 34.613 1.00 88.94 276 GLU A N 1
ATOM 1948 C CA . GLU A 1 276 ? -16.715 -5.846 35.929 1.00 88.94 276 GLU A CA 1
ATOM 1949 C C . GLU A 1 276 ? -17.806 -5.900 37.008 1.00 88.94 276 GLU A C 1
ATOM 1951 O O . GLU A 1 276 ? -17.909 -6.890 37.732 1.00 88.94 276 GLU A O 1
ATOM 1956 N N . GLN A 1 277 ? -18.676 -4.885 37.065 1.00 87.19 277 GLN A N 1
ATOM 1957 C CA . GLN A 1 277 ? -19.786 -4.822 38.024 1.00 87.19 277 GLN A CA 1
ATOM 1958 C C . GLN A 1 277 ? -20.772 -5.983 37.852 1.00 87.19 277 GLN A C 1
ATOM 1960 O O . GLN A 1 277 ? -21.225 -6.558 38.843 1.00 87.19 277 GLN A O 1
ATOM 1965 N N . LEU A 1 278 ? -21.101 -6.347 36.609 1.00 86.81 278 LEU A N 1
ATOM 1966 C CA . LEU A 1 278 ? -21.988 -7.474 36.319 1.00 86.81 278 LEU A CA 1
ATOM 1967 C C . LEU A 1 278 ? -21.327 -8.819 36.613 1.00 86.81 278 LEU A C 1
ATOM 1969 O O . LEU A 1 278 ? -21.990 -9.715 37.128 1.00 86.81 278 LEU A O 1
ATOM 1973 N N . GLY A 1 279 ? -20.024 -8.946 36.359 1.00 89.00 279 GLY A N 1
ATOM 1974 C CA . GLY A 1 279 ? -19.252 -10.127 36.730 1.00 89.00 279 GLY A CA 1
ATOM 1975 C C . GLY A 1 279 ? -19.184 -10.329 38.245 1.00 89.00 279 GLY A C 1
ATOM 1976 O O . GLY A 1 279 ? -19.302 -11.457 38.719 1.00 89.00 279 GLY A O 1
ATOM 1977 N N . GLU A 1 280 ? -19.036 -9.254 39.023 1.00 90.19 280 GLU A N 1
ATOM 1978 C CA . GLU A 1 280 ? -19.115 -9.314 40.487 1.00 90.19 280 GLU A CA 1
ATOM 1979 C C . GLU A 1 280 ? -20.527 -9.659 40.967 1.00 90.19 280 GLU A C 1
ATOM 1981 O O . GLU A 1 280 ? -20.683 -10.526 41.827 1.00 90.19 280 GLU A O 1
ATOM 1986 N N . LEU A 1 281 ? -21.556 -9.045 40.377 1.00 86.62 281 LEU A N 1
ATOM 1987 C CA . LEU A 1 281 ? -22.951 -9.315 40.722 1.00 86.62 281 LEU A CA 1
ATOM 1988 C C . LEU A 1 281 ? -23.333 -10.777 40.446 1.00 86.62 281 LEU A C 1
ATOM 1990 O O . LEU A 1 281 ? -23.938 -11.422 41.300 1.00 86.62 281 LEU A O 1
ATOM 1994 N N . ALA A 1 282 ? -22.924 -11.325 39.300 1.00 89.12 282 ALA A N 1
ATOM 1995 C CA . ALA A 1 282 ? -23.181 -12.715 38.927 1.00 89.12 282 ALA A CA 1
ATOM 1996 C C . ALA A 1 282 ? -22.549 -13.719 39.907 1.00 89.12 282 ALA A C 1
ATOM 1998 O O . ALA A 1 282 ? -23.111 -14.783 40.135 1.00 89.12 282 ALA A O 1
ATOM 1999 N N . ARG A 1 283 ? -21.417 -13.382 40.546 1.00 89.75 283 ARG A N 1
ATOM 2000 C CA . ARG A 1 283 ? -20.792 -14.245 41.571 1.00 89.75 283 ARG A CA 1
ATOM 2001 C C . ARG A 1 283 ? -21.572 -14.292 42.880 1.00 89.75 283 ARG A C 1
ATOM 2003 O O . ARG A 1 283 ? -21.428 -15.251 43.632 1.00 89.75 283 ARG A O 1
ATOM 2010 N N . LEU A 1 284 ? -22.331 -13.243 43.187 1.00 87.81 284 LEU A N 1
ATOM 2011 C CA . LEU A 1 284 ? -23.106 -13.160 44.424 1.00 87.81 284 LEU A CA 1
ATOM 2012 C C . LEU A 1 284 ? -24.473 -13.835 44.299 1.00 87.81 284 LEU A C 1
ATOM 2014 O O . LEU A 1 284 ? -25.054 -14.211 45.315 1.00 87.81 284 LEU A O 1
ATOM 2018 N N . LEU A 1 285 ? -24.996 -13.966 43.078 1.00 87.12 285 LEU A N 1
ATOM 2019 C CA . LEU A 1 285 ? -26.344 -14.460 42.825 1.00 87.12 285 LEU A CA 1
ATOM 2020 C C . LEU A 1 285 ? -26.331 -15.940 42.413 1.00 87.12 285 LEU A C 1
ATOM 2022 O O . LEU A 1 285 ? -25.519 -16.333 41.578 1.00 87.12 285 LEU A O 1
ATOM 2026 N N . PRO A 1 286 ? -27.248 -16.775 42.940 1.00 86.44 286 PRO A N 1
ATOM 2027 C CA . PRO A 1 286 ? -27.418 -18.136 42.447 1.00 86.44 286 PRO A CA 1
ATOM 2028 C C . PRO A 1 286 ? -27.858 -18.110 40.974 1.00 86.44 286 PRO A C 1
ATOM 2030 O O . PRO A 1 286 ? -28.793 -17.366 40.656 1.00 86.44 286 PRO A O 1
ATOM 2033 N N . PRO A 1 287 ? -27.273 -18.933 40.086 1.00 84.19 287 PRO A N 1
ATOM 2034 C CA . PRO A 1 287 ? -27.615 -18.928 38.660 1.00 84.19 287 PRO A CA 1
ATOM 2035 C C . PRO A 1 287 ? -29.074 -19.338 38.407 1.00 84.19 287 PRO A C 1
ATOM 2037 O O . PRO A 1 287 ? -29.720 -18.826 37.499 1.00 84.19 287 PRO A O 1
ATOM 2040 N N . GLU A 1 288 ? -29.634 -20.203 39.259 1.00 86.38 288 GLU A N 1
ATOM 2041 C CA . GLU A 1 288 ? -31.037 -20.635 39.163 1.00 86.38 288 GLU A CA 1
ATOM 2042 C C . GLU A 1 288 ? -32.038 -19.564 39.628 1.00 86.38 288 GLU A C 1
ATOM 2044 O O . GLU A 1 288 ? -33.238 -19.670 39.369 1.00 86.38 288 GLU A O 1
ATOM 2049 N N . SER A 1 289 ? -31.565 -18.509 40.299 1.00 85.56 289 SER A N 1
ATOM 2050 C CA . SER A 1 289 ? -32.429 -17.408 40.713 1.00 85.56 289 SER A CA 1
ATOM 2051 C C . SER A 1 289 ? -32.801 -16.529 39.517 1.00 85.56 289 SER A C 1
ATOM 2053 O O . SER A 1 289 ? -31.988 -16.267 38.631 1.00 85.56 289 SER A O 1
ATOM 2055 N N . ALA A 1 290 ? -34.020 -15.983 39.516 1.00 83.69 290 ALA A N 1
ATOM 2056 C CA . ALA A 1 290 ? -34.455 -15.054 38.471 1.00 83.69 290 ALA A CA 1
ATOM 2057 C C . ALA A 1 290 ? -33.539 -13.814 38.357 1.00 83.69 290 ALA A C 1
ATOM 2059 O O . ALA A 1 290 ? -33.320 -13.311 37.257 1.00 83.69 290 ALA A O 1
ATOM 2060 N N . ALA A 1 291 ? -32.972 -13.349 39.480 1.00 81.88 291 ALA A N 1
ATOM 2061 C CA . ALA A 1 291 ? -32.009 -12.246 39.500 1.00 81.88 291 ALA A CA 1
ATOM 2062 C C . ALA A 1 291 ? -30.652 -12.650 38.893 1.00 81.88 291 ALA A C 1
ATOM 2064 O O . ALA A 1 291 ? -30.054 -11.862 38.158 1.00 81.88 291 ALA A O 1
ATOM 2065 N N . GLY A 1 292 ? -30.192 -13.879 39.155 1.00 85.00 292 GLY A N 1
ATOM 2066 C CA . GLY A 1 292 ? -29.011 -14.465 38.520 1.00 85.00 292 GLY A CA 1
ATOM 2067 C C . GLY A 1 292 ? -29.178 -14.560 37.004 1.00 85.00 292 GLY A C 1
ATOM 2068 O O . GLY A 1 292 ? -28.372 -13.999 36.268 1.00 85.00 292 GLY A O 1
ATOM 2069 N N . ALA A 1 293 ? -30.290 -15.133 36.535 1.00 86.50 293 ALA A N 1
ATOM 2070 C CA . ALA A 1 293 ? -30.593 -15.248 35.107 1.00 86.50 293 ALA A CA 1
ATOM 2071 C C . ALA A 1 293 ? -30.677 -13.883 34.391 1.00 86.50 293 ALA A C 1
ATOM 2073 O O . ALA A 1 293 ? -30.196 -13.742 33.267 1.00 86.50 293 ALA A O 1
ATOM 2074 N N . ALA A 1 294 ? -31.265 -12.863 35.027 1.00 81.12 294 ALA A N 1
ATOM 2075 C CA . ALA A 1 294 ? -31.301 -11.499 34.487 1.00 81.12 294 ALA A CA 1
ATOM 2076 C C . ALA A 1 294 ? -29.894 -10.880 34.392 1.00 81.12 294 ALA A C 1
ATOM 2078 O O . ALA A 1 294 ? -29.543 -10.247 33.396 1.00 81.12 294 ALA A O 1
ATOM 2079 N N . THR A 1 295 ? -29.060 -11.120 35.408 1.00 85.25 295 THR A N 1
ATOM 2080 C CA . THR A 1 295 ? -27.667 -10.652 35.440 1.00 85.25 295 THR A CA 1
ATOM 2081 C C . THR A 1 295 ? -26.825 -11.319 34.353 1.00 85.25 295 THR A C 1
ATOM 2083 O O . THR A 1 295 ? -26.078 -10.630 33.664 1.00 85.25 295 THR A O 1
ATOM 2086 N N . GLU A 1 296 ? -26.979 -12.628 34.130 1.00 88.31 296 GLU A N 1
ATOM 2087 C CA . GLU A 1 296 ? -26.296 -13.347 33.045 1.00 88.31 296 GLU A CA 1
ATOM 2088 C C . GLU A 1 296 ? -26.688 -12.815 31.661 1.00 88.31 296 GLU A C 1
ATOM 2090 O O . GLU A 1 296 ? -25.828 -12.626 30.798 1.00 88.31 296 GLU A O 1
ATOM 2095 N N . ARG A 1 297 ? -27.971 -12.496 31.443 1.00 85.75 297 ARG A N 1
ATOM 2096 C CA . ARG A 1 297 ? -28.410 -11.857 30.191 1.00 85.75 297 ARG A CA 1
ATOM 2097 C C . ARG A 1 297 ? -27.788 -10.477 30.017 1.00 85.75 297 ARG A C 1
ATOM 2099 O O . ARG A 1 297 ? -27.263 -10.193 28.942 1.00 85.75 297 ARG A O 1
ATOM 2106 N N . ALA A 1 298 ? -27.794 -9.645 31.058 1.00 83.50 298 ALA A N 1
ATOM 2107 C CA . ALA A 1 298 ? -27.151 -8.334 31.022 1.00 83.50 298 ALA A CA 1
ATOM 2108 C C . ALA A 1 298 ? -25.639 -8.442 30.742 1.00 83.50 298 ALA A C 1
ATOM 2110 O O . ALA A 1 298 ? -25.103 -7.653 29.960 1.00 83.50 298 ALA A O 1
ATOM 2111 N N . LEU A 1 299 ? -24.964 -9.447 31.311 1.00 89.12 299 LEU A N 1
ATOM 2112 C CA . LEU A 1 299 ? -23.561 -9.748 31.023 1.00 89.12 299 LEU A CA 1
ATOM 2113 C C . LEU A 1 299 ? -23.373 -10.117 29.544 1.00 89.12 299 LEU A C 1
ATOM 2115 O O . LEU A 1 299 ? -22.552 -9.502 28.877 1.00 89.12 299 LEU A O 1
ATOM 2119 N N . SER A 1 300 ? -24.198 -11.017 28.995 1.00 86.44 300 SER A N 1
ATOM 2120 C CA . SER A 1 300 ? -24.116 -11.423 27.582 1.00 86.44 300 SER A CA 1
ATOM 2121 C C . SER A 1 300 ? -24.329 -10.260 26.600 1.00 86.44 300 SER A C 1
ATOM 2123 O O . SER A 1 300 ? -23.652 -10.170 25.574 1.00 86.44 300 SER A O 1
ATOM 2125 N N . LEU A 1 301 ? -25.230 -9.327 26.931 1.00 84.00 301 LEU A N 1
ATOM 2126 C CA . LEU A 1 301 ? -25.458 -8.106 26.155 1.00 84.00 301 LEU A CA 1
ATOM 2127 C C . LEU A 1 301 ? -24.258 -7.158 26.250 1.00 84.00 301 LEU A C 1
ATOM 2129 O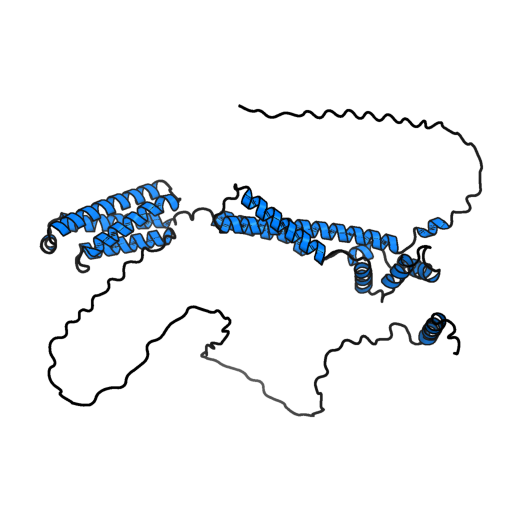 O . LEU A 1 301 ? -23.836 -6.596 25.241 1.00 84.00 301 LEU A O 1
ATOM 2133 N N . THR A 1 302 ? -23.677 -7.018 27.442 1.00 87.12 302 THR A N 1
ATOM 2134 C CA . THR A 1 302 ? -22.479 -6.196 27.661 1.00 87.12 302 THR A CA 1
ATOM 2135 C C . THR A 1 302 ? -21.263 -6.787 26.945 1.00 87.12 302 THR A C 1
ATOM 2137 O O . THR A 1 302 ? -20.502 -6.038 26.340 1.00 87.12 302 THR A O 1
ATOM 2140 N N . ASP A 1 303 ? -21.114 -8.113 26.917 1.00 87.44 303 ASP A N 1
ATOM 2141 C CA . ASP A 1 303 ? -20.068 -8.812 26.165 1.00 87.44 303 ASP A CA 1
ATOM 2142 C C . ASP A 1 303 ? -20.230 -8.601 24.654 1.00 87.44 303 ASP A C 1
ATOM 2144 O O . ASP A 1 303 ? -19.251 -8.331 23.957 1.00 87.44 303 ASP A O 1
ATOM 2148 N N . ALA A 1 304 ? -21.462 -8.649 24.135 1.00 81.50 304 ALA A N 1
ATOM 2149 C CA . ALA A 1 304 ? -21.740 -8.331 22.735 1.00 81.50 304 ALA A CA 1
ATOM 2150 C C . ALA A 1 304 ? -21.367 -6.879 22.389 1.00 81.50 304 ALA A C 1
ATOM 2152 O O . ALA A 1 304 ? -20.778 -6.630 21.335 1.00 81.50 304 ALA A O 1
ATOM 2153 N N . MET A 1 305 ? -21.645 -5.929 23.288 1.00 80.50 305 MET A N 1
ATOM 2154 C CA . MET A 1 305 ? -21.220 -4.534 23.134 1.00 80.50 305 MET A CA 1
ATOM 2155 C C . MET A 1 305 ? -19.697 -4.383 23.228 1.00 80.50 305 MET A C 1
ATOM 2157 O O . MET A 1 305 ? -19.106 -3.677 22.415 1.00 80.50 305 MET A O 1
ATOM 2161 N N . ALA A 1 306 ? -19.041 -5.071 24.164 1.00 86.12 306 ALA A N 1
ATOM 2162 C CA . ALA A 1 306 ? -17.589 -5.065 24.303 1.00 86.12 306 ALA A CA 1
ATOM 2163 C C . ALA A 1 306 ? -16.905 -5.609 23.038 1.00 86.12 306 ALA A C 1
ATOM 2165 O O . ALA A 1 306 ? -16.001 -4.962 22.511 1.00 86.12 306 ALA A O 1
ATOM 2166 N N . MET A 1 307 ? -17.400 -6.722 22.484 1.00 82.81 307 MET A N 1
ATOM 2167 C CA . MET A 1 307 ? -16.937 -7.260 21.201 1.00 82.81 307 MET A CA 1
ATOM 2168 C C . MET A 1 307 ? -17.150 -6.272 20.049 1.00 82.81 307 MET A C 1
ATOM 2170 O O . MET A 1 307 ? -16.255 -6.089 19.227 1.00 82.81 307 MET A O 1
ATOM 2174 N N . ALA A 1 308 ? -18.304 -5.600 19.996 1.00 77.31 308 ALA A N 1
ATOM 2175 C CA . ALA A 1 308 ? -18.599 -4.596 18.973 1.00 77.31 308 ALA A CA 1
ATOM 2176 C C . ALA A 1 308 ? -17.682 -3.365 19.052 1.00 77.31 308 ALA A C 1
ATOM 2178 O O . ALA A 1 308 ? -17.421 -2.724 18.037 1.00 77.31 308 ALA A O 1
ATOM 2179 N N . LEU A 1 309 ? -17.193 -3.045 20.251 1.00 79.50 309 LEU A N 1
ATOM 2180 C CA . LEU A 1 309 ? -16.208 -1.995 20.513 1.00 79.50 309 LEU A CA 1
ATOM 2181 C C . LEU A 1 309 ? -14.756 -2.479 20.321 1.00 79.50 309 LEU A C 1
ATOM 2183 O O . LEU A 1 309 ? -13.825 -1.709 20.550 1.00 79.50 309 LEU A O 1
ATOM 2187 N N . GLY A 1 310 ? -14.541 -3.744 19.940 1.00 79.12 310 GLY A N 1
ATOM 2188 C CA . GLY A 1 310 ? -13.207 -4.337 19.808 1.00 79.12 310 GLY A CA 1
ATOM 2189 C C . GLY A 1 310 ? -12.461 -4.474 21.140 1.00 79.12 310 GLY A C 1
ATOM 2190 O O . GLY A 1 310 ? -11.231 -4.505 21.159 1.00 79.12 310 GLY A O 1
ATOM 2191 N N . LEU A 1 311 ? -13.182 -4.515 22.261 1.00 83.38 311 LEU A N 1
ATOM 2192 C CA . LEU A 1 311 ? -12.602 -4.736 23.580 1.00 83.38 311 LEU A CA 1
ATOM 2193 C C . LEU A 1 311 ? -12.382 -6.232 23.782 1.00 83.38 311 LEU A C 1
ATOM 2195 O O . LEU A 1 311 ? -13.276 -7.039 23.529 1.00 83.38 311 LEU A O 1
ATOM 2199 N N . GLU A 1 312 ? -11.193 -6.600 24.260 1.00 77.62 312 GLU A N 1
ATOM 2200 C CA . GLU A 1 312 ? -10.953 -7.960 24.735 1.00 77.62 312 GLU A CA 1
ATOM 2201 C C . GLU A 1 312 ? -11.963 -8.290 25.836 1.00 77.62 312 GLU A C 1
ATOM 2203 O O . GLU A 1 312 ? -12.141 -7.511 26.778 1.00 77.62 312 GLU A O 1
ATOM 2208 N N . ALA A 1 313 ? -12.635 -9.435 25.696 1.00 68.69 313 ALA A N 1
ATOM 2209 C CA . ALA A 1 313 ? -13.528 -9.936 26.724 1.00 68.69 313 ALA A CA 1
ATOM 2210 C C . ALA A 1 313 ? -12.726 -10.104 28.017 1.00 68.69 313 ALA A C 1
ATOM 2212 O O . ALA A 1 313 ? -11.687 -10.772 28.027 1.00 68.69 313 ALA A O 1
ATOM 2213 N N . VAL A 1 314 ? -13.200 -9.502 29.108 1.00 74.69 314 VAL A N 1
ATOM 2214 C CA . VAL A 1 314 ? -12.652 -9.788 30.430 1.00 74.69 314 VAL A CA 1
ATOM 2215 C C . VAL A 1 314 ? -12.935 -11.259 30.669 1.00 74.69 314 VAL A C 1
ATOM 2217 O O . VAL A 1 314 ? -14.094 -11.645 30.807 1.00 74.69 314 VAL A O 1
ATOM 2220 N N . ALA A 1 315 ? -11.888 -12.088 30.627 1.00 64.06 315 ALA A N 1
ATOM 2221 C CA . ALA A 1 315 ? -12.026 -13.519 30.822 1.00 64.06 315 ALA A CA 1
ATOM 2222 C C . ALA A 1 315 ? -12.811 -13.736 32.116 1.00 64.06 315 ALA A C 1
ATOM 2224 O O . ALA A 1 315 ? -12.328 -13.400 33.203 1.00 64.06 315 ALA A O 1
ATOM 2225 N N . ALA A 1 316 ? -14.036 -14.256 31.994 1.00 57.78 316 ALA A N 1
ATOM 2226 C CA . ALA A 1 316 ? -14.760 -14.741 33.149 1.00 57.78 316 ALA A CA 1
ATOM 2227 C C . ALA A 1 316 ? -13.803 -15.726 33.824 1.00 57.78 316 ALA A C 1
ATOM 2229 O O . ALA A 1 316 ? -13.324 -16.636 33.137 1.00 57.78 316 ALA A O 1
ATOM 2230 N N . PRO A 1 317 ? -13.425 -15.526 35.102 1.00 54.78 317 PRO A N 1
ATOM 2231 C CA . PRO A 1 317 ? -12.593 -16.503 35.768 1.00 54.78 317 PRO A CA 1
ATOM 2232 C C . PRO A 1 317 ? -13.406 -17.781 35.722 1.00 54.78 317 PRO A C 1
ATOM 2234 O O . PRO A 1 317 ? -14.474 -17.848 36.332 1.00 54.78 317 PRO A O 1
ATOM 2237 N N . ALA A 1 318 ? -12.951 -18.731 34.903 1.00 52.56 318 ALA A N 1
ATOM 2238 C CA . ALA A 1 318 ? -13.523 -20.053 34.846 1.00 52.56 318 ALA A CA 1
ATOM 2239 C C . ALA A 1 318 ? -13.523 -20.501 36.294 1.00 52.56 318 ALA A C 1
ATOM 2241 O O . ALA A 1 318 ? -12.451 -20.653 36.885 1.00 52.56 318 ALA A O 1
ATOM 2242 N N . GLY A 1 319 ? -14.714 -20.553 36.896 1.00 52.72 319 GLY A N 1
ATOM 2243 C CA . GLY A 1 319 ? -14.845 -21.057 38.240 1.00 52.72 319 GLY A CA 1
ATOM 2244 C C . GLY A 1 319 ? -14.141 -22.393 38.201 1.00 52.72 319 GLY A C 1
ATOM 2245 O O . GLY A 1 319 ? -14.540 -23.267 37.427 1.00 52.72 319 GLY A O 1
ATOM 2246 N N . GLU A 1 320 ? -13.051 -22.519 38.957 1.00 45.97 320 GLU A N 1
ATOM 2247 C CA . GLU A 1 320 ? -12.601 -23.812 39.426 1.00 45.97 320 GLU A CA 1
ATOM 2248 C C . GLU A 1 320 ? -13.826 -24.374 40.137 1.00 45.97 320 GLU A C 1
ATOM 2250 O O . GLU A 1 320 ? -14.085 -24.099 41.309 1.00 45.97 320 GLU A O 1
ATOM 2255 N N . LEU A 1 321 ? -14.657 -25.068 39.359 1.00 49.69 321 LEU A N 1
ATOM 2256 C CA . LEU A 1 321 ? -15.661 -25.991 39.814 1.00 49.69 321 LEU A CA 1
ATOM 2257 C C . LEU A 1 321 ? -14.843 -26.985 40.602 1.00 49.69 321 LEU A C 1
ATOM 2259 O O . LEU A 1 321 ? -14.242 -27.917 40.070 1.00 49.69 321 LEU A O 1
ATOM 2263 N N . ARG A 1 322 ? -14.732 -26.654 41.882 1.00 46.44 322 ARG A N 1
ATOM 2264 C CA . ARG A 1 322 ? -14.149 -27.438 42.934 1.00 46.44 322 ARG A CA 1
ATOM 2265 C C . ARG A 1 322 ? -14.996 -28.693 42.977 1.00 46.44 322 ARG A C 1
ATOM 2267 O O . ARG A 1 322 ? -15.966 -28.791 43.720 1.00 46.44 322 ARG A O 1
ATOM 2274 N N . ALA A 1 323 ? -14.635 -29.640 42.122 1.00 49.53 323 ALA A N 1
ATOM 2275 C CA . ALA A 1 323 ? -14.992 -31.030 42.236 1.00 49.53 323 ALA A CA 1
ATOM 2276 C C . ALA A 1 323 ? -14.239 -31.589 43.453 1.00 49.53 323 ALA A C 1
ATOM 2278 O O . ALA A 1 323 ? -13.467 -32.533 43.343 1.00 49.53 323 ALA A O 1
ATOM 2279 N N . ASP A 1 324 ? -14.491 -31.016 44.634 1.00 44.53 324 ASP A N 1
ATOM 2280 C CA . ASP A 1 324 ? -14.381 -31.733 45.899 1.00 44.53 324 ASP A CA 1
ATOM 2281 C C . ASP A 1 324 ? -15.579 -32.693 45.940 1.00 44.53 324 ASP A C 1
ATOM 2283 O O . ASP A 1 324 ? -16.522 -32.568 46.720 1.00 44.53 324 ASP A O 1
ATOM 2287 N N . GLY A 1 325 ? -15.556 -33.656 45.016 1.00 45.50 325 GLY A N 1
ATOM 2288 C CA . GLY A 1 325 ? -16.342 -34.868 45.082 1.00 45.50 325 GLY A CA 1
ATOM 2289 C C . GLY A 1 325 ? -15.767 -35.717 46.202 1.00 45.50 325 GLY A C 1
ATOM 2290 O O . GLY A 1 325 ? -14.981 -36.630 45.962 1.00 45.50 325 GLY A O 1
ATOM 2291 N N . GLY A 1 326 ? -16.154 -35.393 47.434 1.00 48.09 326 GLY A N 1
ATOM 2292 C CA . GLY A 1 326 ? -16.053 -36.300 48.563 1.00 48.09 326 GLY A CA 1
ATOM 2293 C C . GLY A 1 326 ? -16.896 -37.539 48.273 1.00 48.09 326 GLY A C 1
ATOM 2294 O O . GLY A 1 326 ? -18.103 -37.545 48.500 1.00 48.09 326 GLY A O 1
ATOM 2295 N N . GLY A 1 327 ? -16.257 -38.581 47.746 1.00 45.25 327 GLY A N 1
ATOM 2296 C CA . GLY A 1 327 ? -16.815 -39.925 47.709 1.00 45.25 327 GLY A CA 1
ATOM 2297 C C . GLY A 1 327 ? -16.750 -40.538 49.112 1.00 45.25 327 GLY A C 1
ATOM 2298 O O . GLY A 1 327 ? -15.660 -40.599 49.686 1.00 45.25 327 GLY A O 1
ATOM 2299 N N . PRO A 1 328 ? -17.870 -40.990 49.699 1.00 55.91 328 PRO A N 1
ATOM 2300 C CA . PRO A 1 328 ? -17.837 -41.718 50.952 1.00 55.91 328 PRO A CA 1
ATOM 2301 C C . PRO A 1 328 ? -17.556 -43.202 50.681 1.00 55.91 328 PRO A C 1
ATOM 2303 O O . PRO A 1 328 ? -18.270 -43.834 49.913 1.00 55.91 328 PRO A O 1
ATOM 2306 N N . GLY A 1 329 ? -16.561 -43.754 51.377 1.00 49.94 329 GLY A N 1
ATOM 2307 C CA . GLY A 1 329 ? -16.568 -45.144 51.846 1.00 49.94 329 GLY A CA 1
ATOM 2308 C C . GLY A 1 329 ? -16.327 -46.256 50.818 1.00 49.94 329 GLY A C 1
ATOM 2309 O O . GLY A 1 329 ? -17.190 -46.596 50.017 1.00 49.94 329 GLY A O 1
ATOM 2310 N N . GLY A 1 330 ? -15.185 -46.927 50.960 1.00 48.56 330 GLY A N 1
ATOM 2311 C CA . GLY A 1 330 ? -14.904 -48.221 50.345 1.00 48.56 330 GLY A CA 1
ATOM 2312 C C . GLY A 1 330 ? -13.672 -48.854 50.981 1.00 48.56 330 GLY A C 1
ATOM 2313 O O . GLY A 1 330 ? -12.577 -48.747 50.443 1.00 48.56 330 GLY A O 1
ATOM 2314 N N . GLU A 1 331 ? -13.851 -49.434 52.168 1.00 51.91 331 GLU A N 1
ATOM 2315 C CA . GLU A 1 331 ? -12.865 -50.265 52.865 1.00 51.91 331 GLU A CA 1
ATOM 2316 C C . GLU A 1 331 ? -12.554 -51.571 52.114 1.00 51.91 331 GLU A C 1
ATOM 2318 O O . GLU A 1 331 ? -13.393 -52.115 51.396 1.00 51.91 331 GLU A O 1
ATOM 2323 N N . SER A 1 332 ? -11.388 -52.120 52.470 1.00 49.62 332 SER A N 1
ATOM 2324 C CA . SER A 1 332 ? -10.914 -53.506 52.351 1.00 49.62 332 SER A CA 1
ATOM 2325 C C . SER A 1 332 ? -10.050 -53.861 51.139 1.00 49.62 332 SER A C 1
ATOM 2327 O O . SER A 1 332 ? -10.430 -53.699 49.983 1.00 49.62 332 SER A O 1
ATOM 2329 N N . GLY A 1 333 ? -8.876 -54.411 51.458 1.00 46.69 333 GLY A N 1
ATOM 2330 C CA . GLY A 1 333 ? -7.993 -55.083 50.517 1.00 46.69 333 GLY A CA 1
ATOM 2331 C C . GLY A 1 333 ? -6.524 -54.943 50.885 1.00 46.69 333 GLY A C 1
ATOM 2332 O O . GLY A 1 333 ? -5.792 -54.255 50.184 1.00 46.69 333 GLY A O 1
ATOM 2333 N N . GLU A 1 334 ? -6.120 -55.573 51.992 1.00 58.31 334 GLU A N 1
ATOM 2334 C CA . GLU A 1 334 ? -4.742 -56.028 52.215 1.00 58.31 334 GLU A CA 1
ATOM 2335 C C . GLU A 1 334 ? -4.176 -56.668 50.938 1.00 58.31 334 GLU A C 1
ATOM 2337 O O . GLU A 1 334 ? -4.787 -57.593 50.407 1.00 58.31 334 GLU A O 1
ATOM 2342 N N . ASP A 1 335 ? -2.999 -56.231 50.489 1.00 50.84 335 ASP A N 1
ATOM 2343 C CA . ASP A 1 335 ? -1.980 -57.189 50.068 1.00 50.84 335 ASP A CA 1
ATOM 2344 C C . ASP A 1 335 ? -0.578 -56.596 50.237 1.00 50.84 335 ASP A C 1
ATOM 2346 O O . ASP A 1 335 ? -0.290 -55.450 49.876 1.00 50.84 335 ASP A O 1
ATOM 2350 N N . ASP A 1 336 ? 0.259 -57.410 50.860 1.00 52.44 336 ASP A N 1
ATOM 2351 C CA . ASP A 1 336 ? 1.642 -57.170 51.223 1.00 52.44 336 ASP A CA 1
ATOM 2352 C C . ASP A 1 336 ? 2.552 -57.189 49.986 1.00 52.44 336 ASP A C 1
ATOM 2354 O O . ASP A 1 336 ? 2.362 -57.986 49.068 1.00 52.44 336 ASP A O 1
ATOM 2358 N N . GLY A 1 337 ? 3.647 -56.419 50.006 1.00 42.53 337 GLY A N 1
ATOM 2359 C CA . GLY A 1 337 ? 4.817 -56.818 49.217 1.00 42.53 337 GLY A CA 1
ATOM 2360 C C . GLY A 1 337 ? 5.774 -55.732 48.738 1.00 42.53 337 GLY A C 1
ATOM 2361 O O . GLY A 1 337 ? 5.636 -55.209 47.640 1.00 42.53 337 GLY A O 1
ATOM 2362 N N . GLN A 1 338 ? 6.874 -55.611 49.486 1.00 43.38 338 GLN A N 1
ATOM 2363 C CA . GLN A 1 338 ? 8.244 -55.376 48.997 1.00 43.38 338 GLN A CA 1
ATOM 2364 C C . GLN A 1 338 ? 8.749 -53.919 48.774 1.00 43.38 338 GLN A C 1
ATOM 2366 O O . GLN A 1 338 ? 8.205 -53.175 47.961 1.00 43.38 338 GLN A O 1
ATOM 2371 N N . PRO A 1 339 ? 9.874 -53.529 49.424 1.00 55.72 339 PRO A N 1
ATOM 2372 C CA . PRO A 1 339 ? 10.552 -52.231 49.275 1.00 55.72 339 PRO A CA 1
ATOM 2373 C C . PRO A 1 339 ? 11.877 -52.362 48.458 1.00 55.72 339 PRO A C 1
ATOM 2375 O O . PRO A 1 339 ? 12.104 -53.395 47.830 1.00 55.72 339 PRO A O 1
ATOM 2378 N N . PRO A 1 340 ? 12.813 -51.384 48.475 1.00 67.56 340 PRO A N 1
ATOM 2379 C CA . PRO A 1 340 ? 12.855 -50.215 47.595 1.00 67.56 340 PRO A CA 1
ATOM 2380 C C . PRO A 1 340 ? 14.158 -50.151 46.758 1.00 67.56 340 PRO A C 1
ATOM 2382 O O . PRO A 1 340 ? 15.148 -50.814 47.067 1.00 67.56 340 PRO A O 1
ATOM 2385 N N . ALA A 1 341 ? 14.218 -49.276 45.747 1.00 42.72 341 ALA A N 1
ATOM 2386 C CA . ALA A 1 341 ? 15.488 -48.899 45.123 1.00 42.72 341 ALA A CA 1
ATOM 2387 C C . ALA A 1 341 ? 15.609 -47.380 44.936 1.00 42.72 341 ALA A C 1
ATOM 2389 O O . ALA A 1 341 ? 14.784 -46.719 44.316 1.00 42.72 341 ALA A O 1
ATOM 2390 N N . LEU A 1 342 ? 16.680 -46.889 45.551 1.00 47.34 342 LEU A N 1
ATOM 2391 C CA . LEU A 1 342 ? 17.272 -45.559 45.578 1.00 47.34 342 LEU A CA 1
ATOM 2392 C C . LEU A 1 342 ? 17.463 -44.882 44.211 1.00 47.34 342 LEU A C 1
ATOM 2394 O O . LEU A 1 342 ? 17.901 -45.515 43.255 1.00 47.34 342 LEU A O 1
ATOM 2398 N N . GLY A 1 343 ? 17.408 -43.547 44.245 1.00 35.44 343 GLY A N 1
ATOM 2399 C CA . GLY A 1 343 ? 18.491 -42.722 43.701 1.00 35.44 343 GLY A CA 1
ATOM 2400 C C . GLY A 1 343 ? 18.120 -41.814 42.532 1.00 35.44 343 GLY A C 1
ATOM 2401 O O . GLY A 1 343 ? 17.621 -42.277 41.515 1.00 35.44 343 GLY A O 1
ATOM 2402 N N . GLY A 1 344 ? 18.464 -40.527 42.650 1.00 33.25 344 GLY A N 1
ATOM 2403 C CA . GLY A 1 344 ? 18.604 -39.659 41.477 1.00 33.25 344 GLY A CA 1
ATOM 2404 C C . GLY A 1 344 ? 18.195 -38.206 41.670 1.00 33.25 344 GLY A C 1
ATOM 2405 O O . GLY A 1 344 ? 17.243 -37.743 41.061 1.00 33.25 344 GLY A O 1
ATOM 2406 N N . SER A 1 345 ? 18.939 -37.479 42.497 1.00 41.09 345 SER A N 1
ATOM 2407 C CA . SER A 1 345 ? 19.049 -36.020 42.450 1.00 41.09 345 SER A CA 1
ATOM 2408 C C . SER A 1 345 ? 19.698 -35.554 41.141 1.00 41.09 345 SER A C 1
ATOM 2410 O O . SER A 1 345 ? 20.697 -36.153 40.741 1.00 41.09 345 SER A O 1
ATOM 2412 N N . GLY A 1 346 ? 19.252 -34.431 40.572 1.00 34.19 346 GLY A N 1
ATOM 2413 C CA . GLY A 1 346 ? 20.114 -33.627 39.699 1.00 34.19 346 GLY A CA 1
ATOM 2414 C C . GLY A 1 346 ? 19.409 -32.815 38.615 1.00 34.19 346 GLY A C 1
ATOM 2415 O O . GLY A 1 346 ? 19.015 -33.363 37.599 1.00 34.19 346 GLY A O 1
ATOM 2416 N N . GLU A 1 347 ? 19.372 -31.499 38.839 1.00 35.62 347 GLU A N 1
ATOM 2417 C CA . GLU A 1 347 ? 19.837 -30.490 37.873 1.00 35.62 347 GLU A CA 1
ATOM 2418 C C . GLU A 1 347 ? 19.094 -30.353 36.525 1.00 35.62 347 GLU A C 1
ATOM 2420 O O . GLU A 1 347 ? 19.320 -31.098 35.577 1.00 35.62 347 GLU A O 1
ATOM 2425 N N . VAL A 1 348 ? 18.291 -29.289 36.389 1.00 36.44 348 VAL A N 1
ATOM 2426 C CA . VAL A 1 348 ? 17.909 -28.748 35.074 1.00 36.44 348 VAL A CA 1
ATOM 2427 C C . VAL A 1 348 ? 18.578 -27.392 34.903 1.00 36.44 348 VAL A C 1
ATOM 2429 O O . VAL A 1 348 ? 18.158 -26.382 35.467 1.00 36.44 348 VAL A O 1
ATOM 2432 N N . ALA A 1 349 ? 19.654 -27.413 34.123 1.00 34.72 349 ALA A N 1
ATOM 2433 C CA . ALA A 1 349 ? 20.310 -26.248 33.570 1.00 34.72 349 ALA A CA 1
ATOM 2434 C C . ALA A 1 349 ? 19.541 -25.735 32.343 1.00 34.72 349 ALA A C 1
ATOM 2436 O O . ALA A 1 349 ? 19.139 -26.485 31.456 1.00 34.72 349 ALA A O 1
ATOM 2437 N N . THR A 1 350 ? 19.392 -24.418 32.303 1.00 40.19 350 THR A N 1
ATOM 2438 C CA . THR A 1 350 ? 19.105 -23.581 31.137 1.00 40.19 350 THR A CA 1
ATOM 2439 C C . THR A 1 350 ? 20.066 -23.832 29.971 1.00 40.19 350 THR A C 1
ATOM 2441 O O . THR A 1 350 ? 21.280 -23.786 30.168 1.00 40.19 350 THR A O 1
ATOM 2444 N N . GLY A 1 351 ? 19.539 -23.916 28.743 1.00 31.89 351 GLY A N 1
ATOM 2445 C CA . GLY A 1 351 ? 20.289 -23.537 27.539 1.00 31.89 351 GLY A CA 1
ATOM 2446 C C . GLY A 1 351 ? 19.913 -24.241 26.228 1.00 31.89 351 GLY A C 1
ATOM 2447 O O . GLY A 1 351 ? 19.815 -25.459 26.185 1.00 31.89 351 GLY A O 1
ATOM 2448 N N . ALA A 1 352 ? 19.861 -23.426 25.165 1.00 32.34 352 ALA A N 1
ATOM 2449 C CA . ALA A 1 352 ? 19.834 -23.730 23.723 1.00 32.34 352 ALA A CA 1
ATOM 2450 C C . ALA A 1 352 ? 18.476 -24.174 23.124 1.00 32.34 352 ALA A C 1
ATOM 2452 O O . ALA A 1 352 ? 17.874 -25.139 23.566 1.00 32.34 352 ALA A O 1
ATOM 2453 N N . GLN A 1 353 ? 17.851 -23.432 22.199 1.00 33.16 353 GLN A N 1
ATOM 2454 C CA . GLN A 1 353 ? 18.298 -23.002 20.857 1.00 33.16 353 GLN A CA 1
ATOM 2455 C C . GLN A 1 353 ? 18.357 -24.165 19.850 1.00 33.16 353 GLN A C 1
ATOM 2457 O O . GLN A 1 353 ? 19.212 -25.030 19.984 1.00 33.16 353 GLN A O 1
ATOM 2462 N N . LEU A 1 354 ? 17.471 -24.090 18.839 1.00 32.88 354 LEU A N 1
ATOM 2463 C CA . LEU A 1 354 ? 17.439 -24.692 17.481 1.00 32.88 354 LEU A CA 1
ATOM 2464 C C . LEU A 1 354 ? 15.987 -25.123 17.179 1.00 32.88 354 LEU A C 1
ATOM 2466 O O . LEU A 1 354 ? 15.393 -25.882 17.928 1.00 32.88 354 LEU A O 1
ATOM 2470 N N . ALA A 1 355 ? 15.285 -24.444 16.273 1.00 34.66 355 ALA A N 1
ATOM 2471 C CA . ALA A 1 355 ? 15.349 -24.563 14.813 1.00 34.66 355 ALA A CA 1
ATOM 2472 C C . ALA A 1 355 ? 14.391 -25.632 14.258 1.00 34.66 355 ALA A C 1
ATOM 2474 O O . ALA A 1 355 ? 14.432 -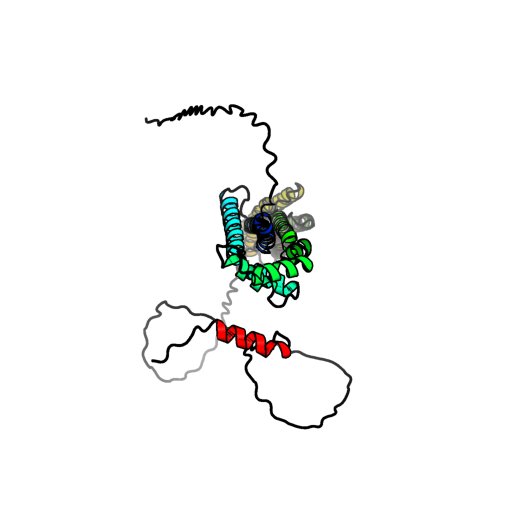26.788 14.655 1.00 34.66 355 ALA A O 1
ATOM 2475 N N . SER A 1 356 ? 13.591 -25.184 13.282 1.00 37.22 356 SER A N 1
ATOM 2476 C CA . SER A 1 356 ? 13.105 -25.927 12.110 1.00 37.22 356 SER A CA 1
ATOM 2477 C C . SER A 1 356 ? 12.503 -27.319 12.335 1.00 37.22 356 SER A C 1
ATOM 2479 O O . SER A 1 356 ? 13.218 -28.311 12.440 1.00 37.22 356 SER A O 1
ATOM 2481 N N . GLY A 1 357 ? 11.174 -27.388 12.244 1.00 30.03 357 GLY A N 1
ATOM 2482 C CA . GLY A 1 357 ? 10.413 -28.620 12.059 1.00 30.03 357 GLY A CA 1
ATOM 2483 C C . GLY A 1 357 ? 9.311 -28.402 11.028 1.00 30.03 357 GLY A C 1
ATOM 2484 O O . GLY A 1 357 ? 8.204 -28.005 11.367 1.00 30.03 357 GLY A O 1
ATOM 2485 N N . GLU A 1 358 ? 9.656 -28.622 9.765 1.00 40.50 358 GLU A N 1
ATOM 2486 C CA . GLU A 1 358 ? 8.750 -28.756 8.629 1.00 40.50 358 GLU A CA 1
ATOM 2487 C C . GLU A 1 358 ? 8.376 -30.245 8.531 1.00 40.50 358 GLU A C 1
ATOM 2489 O O . GLU A 1 358 ? 9.257 -31.067 8.289 1.00 40.50 358 GLU A O 1
ATOM 2494 N N . ALA A 1 359 ? 7.111 -30.614 8.771 1.00 34.66 359 ALA A N 1
ATOM 2495 C CA . ALA A 1 359 ? 6.569 -31.936 8.427 1.00 34.66 359 ALA A CA 1
ATOM 2496 C C . ALA A 1 359 ? 5.030 -31.982 8.528 1.00 34.66 359 ALA A C 1
ATOM 2498 O O . ALA A 1 359 ? 4.468 -32.105 9.608 1.00 34.66 359 ALA A O 1
ATOM 2499 N N . GLY A 1 360 ? 4.381 -31.934 7.362 1.00 33.69 360 GLY A N 1
ATOM 2500 C CA . GLY A 1 360 ? 3.386 -32.918 6.915 1.00 33.69 360 GLY A CA 1
ATOM 2501 C C . GLY A 1 360 ? 2.100 -33.165 7.719 1.00 33.69 360 GLY A C 1
ATOM 2502 O O . GLY A 1 360 ? 2.097 -33.932 8.671 1.00 33.69 360 GLY A O 1
ATOM 2503 N N . GLN A 1 361 ? 0.979 -32.714 7.154 1.00 34.38 361 GLN A N 1
ATOM 2504 C CA . GLN A 1 361 ? -0.357 -33.341 7.196 1.00 34.38 361 GLN A CA 1
ATOM 2505 C C . GLN A 1 361 ? -1.082 -32.792 5.952 1.00 34.38 361 GLN A C 1
ATOM 2507 O O . GLN A 1 361 ? -1.220 -31.584 5.828 1.00 34.38 361 GLN A O 1
ATOM 2512 N N . ARG A 1 362 ? -1.349 -33.517 4.857 1.00 35.00 362 ARG A N 1
ATOM 2513 C CA . ARG A 1 362 ? -2.004 -34.821 4.647 1.00 35.00 362 ARG A CA 1
ATOM 2514 C C . ARG A 1 362 ? -3.398 -34.860 5.272 1.00 35.00 362 ARG A C 1
ATOM 2516 O O . ARG A 1 362 ? -3.593 -35.471 6.312 1.00 35.00 362 ARG A O 1
ATOM 2523 N N . GLU A 1 363 ? -4.341 -34.207 4.596 1.00 40.38 363 GLU A N 1
ATOM 2524 C CA . GLU A 1 363 ? -5.768 -34.481 4.743 1.00 40.38 363 GLU A CA 1
ATOM 2525 C C . GLU A 1 363 ? -6.258 -35.246 3.513 1.00 40.38 363 GLU A C 1
ATOM 2527 O O . GLU A 1 363 ? -6.141 -34.799 2.368 1.00 40.38 363 GLU A O 1
ATOM 2532 N N . ASP A 1 364 ? -6.735 -36.452 3.800 1.00 40.91 364 ASP A N 1
ATOM 2533 C CA . ASP A 1 364 ? -7.449 -37.345 2.908 1.00 40.91 364 ASP A CA 1
ATOM 2534 C C . ASP A 1 364 ? -8.867 -36.814 2.635 1.00 40.91 364 ASP A C 1
ATOM 2536 O O . ASP A 1 364 ? -9.521 -36.241 3.507 1.00 40.91 364 ASP A O 1
ATOM 2540 N N . GLY A 1 365 ? -9.349 -37.040 1.408 1.00 35.59 365 GLY A N 1
ATOM 2541 C CA . GLY A 1 365 ? -10.744 -36.820 1.013 1.00 35.59 365 GLY A CA 1
ATOM 2542 C C . GLY A 1 365 ? -11.724 -37.816 1.654 1.00 35.59 365 GLY A C 1
ATOM 2543 O O . GLY A 1 365 ? -11.317 -38.753 2.343 1.00 35.59 365 GLY A O 1
ATOM 2544 N N . PRO A 1 366 ? -13.034 -37.648 1.407 1.00 51.44 366 PRO A N 1
ATOM 2545 C CA . PRO A 1 366 ? -13.683 -38.310 0.259 1.00 51.44 366 PRO A CA 1
ATOM 2546 C C . PRO A 1 366 ? -14.722 -37.377 -0.415 1.00 51.44 366 PRO A C 1
ATOM 2548 O O . PRO A 1 366 ? -15.076 -36.347 0.137 1.00 51.44 366 PRO A O 1
ATOM 2551 N N . GLY A 1 367 ? -15.297 -37.592 -1.596 1.00 34.41 367 GLY A N 1
ATOM 2552 C CA . GLY A 1 367 ? -15.402 -38.707 -2.531 1.00 34.41 367 GLY A CA 1
ATOM 2553 C C . GLY A 1 367 ? -16.629 -38.442 -3.437 1.00 34.41 367 GLY A C 1
ATOM 2554 O O . GLY A 1 367 ? -17.520 -37.694 -3.047 1.00 34.41 367 GLY A O 1
ATOM 2555 N N . HIS A 1 368 ? -16.663 -39.095 -4.607 1.00 34.59 368 HIS A N 1
ATOM 2556 C CA . HIS A 1 368 ? -17.748 -39.155 -5.618 1.00 34.59 368 HIS A CA 1
ATOM 2557 C C . HIS A 1 368 ? -17.887 -37.946 -6.575 1.00 34.59 368 HIS A C 1
ATOM 2559 O O . HIS A 1 368 ? -17.939 -36.805 -6.146 1.00 34.59 368 HIS A O 1
ATOM 2565 N N . GLY A 1 369 ? -17.969 -38.115 -7.899 1.00 30.09 369 GLY A N 1
ATOM 2566 C CA . GLY A 1 369 ? -18.068 -39.327 -8.713 1.00 30.09 369 GLY A CA 1
ATOM 2567 C C . GLY A 1 369 ? -17.962 -39.031 -10.220 1.00 30.09 369 GLY A C 1
ATOM 2568 O O . GLY A 1 369 ? -17.969 -37.874 -10.620 1.00 30.09 369 GLY A O 1
ATOM 2569 N N . GLU A 1 370 ? -17.813 -40.127 -10.979 1.00 34.56 370 GLU A N 1
ATOM 2570 C CA . GLU A 1 370 ? -18.266 -40.405 -12.363 1.00 34.56 370 GLU A CA 1
ATOM 2571 C C . GLU A 1 370 ? -18.099 -39.313 -13.447 1.00 34.56 370 GLU A C 1
ATOM 2573 O O . GLU A 1 370 ? -18.589 -38.204 -13.326 1.00 34.56 370 GLU A O 1
ATOM 2578 N N . GLY A 1 371 ? -17.514 -39.537 -14.624 1.00 31.78 371 GLY A N 1
ATOM 2579 C CA . GLY A 1 371 ? -17.168 -40.746 -15.362 1.00 31.78 371 GLY A CA 1
ATOM 2580 C C . GLY A 1 371 ? -16.783 -40.364 -16.809 1.00 31.78 371 GLY A C 1
ATOM 2581 O O . GLY A 1 371 ? -16.816 -39.191 -17.172 1.00 31.78 371 GLY A O 1
ATOM 2582 N N . ALA A 1 372 ? -16.474 -41.382 -17.621 1.00 36.53 372 ALA A N 1
ATOM 2583 C CA . ALA A 1 372 ? -16.041 -41.360 -19.032 1.00 36.53 372 ALA A CA 1
ATOM 2584 C C . ALA A 1 372 ? -14.576 -40.916 -19.264 1.00 36.53 372 ALA A C 1
ATOM 2586 O O . ALA A 1 372 ? -14.196 -39.790 -18.991 1.00 36.53 372 ALA A O 1
ATOM 2587 N N . GLY A 1 373 ? -13.647 -41.726 -19.774 1.00 31.97 373 GLY A N 1
ATOM 2588 C CA . GLY A 1 373 ? -13.758 -42.972 -20.527 1.00 31.97 373 GLY A CA 1
ATOM 2589 C C . GLY A 1 373 ? -13.246 -42.763 -21.951 1.00 31.97 373 GLY A C 1
ATOM 2590 O O . GLY A 1 373 ? -14.047 -42.554 -22.847 1.00 31.97 373 GLY A O 1
ATOM 2591 N N . THR A 1 374 ? -11.930 -42.869 -22.164 1.00 39.44 374 THR A N 1
ATOM 2592 C CA . THR A 1 374 ? -11.359 -43.259 -23.465 1.00 39.44 374 THR A CA 1
ATOM 2593 C C . THR A 1 374 ? -10.048 -44.005 -23.258 1.00 39.44 374 THR A C 1
ATOM 2595 O O . THR A 1 374 ? -9.169 -43.597 -22.504 1.00 39.44 374 THR A O 1
ATOM 2598 N N . THR A 1 375 ? -9.990 -45.148 -23.919 1.00 39.75 375 THR A N 1
ATOM 2599 C CA . THR A 1 375 ? -9.035 -46.241 -23.812 1.00 39.75 375 THR A CA 1
ATOM 2600 C C . THR A 1 375 ? -7.747 -46.013 -24.603 1.00 39.75 375 THR A C 1
ATOM 2602 O O . THR A 1 375 ? -7.779 -45.540 -25.733 1.00 39.75 375 THR A O 1
ATOM 2605 N N . LEU A 1 376 ? -6.644 -46.436 -23.982 1.00 36.38 376 LEU A N 1
ATOM 2606 C CA . LEU A 1 376 ? -5.475 -47.160 -24.506 1.00 36.38 376 LEU A CA 1
ATOM 2607 C C . LEU A 1 376 ? -5.263 -47.233 -26.031 1.00 36.38 376 LEU A C 1
ATOM 2609 O O . LEU A 1 376 ? -6.070 -47.813 -26.752 1.00 36.38 376 LEU A O 1
ATOM 2613 N N . SER A 1 377 ? -4.041 -46.893 -26.456 1.00 32.34 377 SER A N 1
ATOM 2614 C CA . SER A 1 377 ? -3.242 -47.837 -27.243 1.00 32.34 377 SER A CA 1
ATOM 2615 C C . SER A 1 377 ? -1.743 -47.621 -27.013 1.00 32.34 377 SER A C 1
ATOM 2617 O O . SER A 1 377 ? -1.239 -46.502 -27.059 1.00 32.34 377 SER A O 1
ATOM 2619 N N . SER A 1 378 ? -1.070 -48.726 -26.703 1.00 33.72 378 SER A N 1
ATOM 2620 C CA . SER A 1 378 ? 0.342 -48.886 -26.355 1.00 33.72 378 SER A CA 1
ATOM 2621 C C . SER A 1 378 ? 1.015 -49.745 -27.429 1.00 33.72 378 SER A C 1
ATOM 2623 O O . SER A 1 378 ? 0.387 -50.696 -27.893 1.00 33.72 378 SER A O 1
ATOM 2625 N N . ALA A 1 379 ? 2.263 -49.397 -27.772 1.00 36.91 379 ALA A N 1
ATOM 2626 C CA . ALA A 1 379 ? 3.336 -50.153 -28.453 1.00 36.91 379 ALA A CA 1
ATOM 2627 C C . ALA A 1 379 ? 4.030 -49.213 -29.460 1.00 36.91 379 ALA A C 1
ATOM 2629 O O . ALA A 1 379 ? 3.372 -48.639 -30.315 1.00 36.91 379 ALA A O 1
ATOM 2630 N N . GLY A 1 380 ? 5.337 -48.973 -29.470 1.00 30.92 380 GLY A N 1
ATOM 2631 C CA . GLY A 1 380 ? 6.462 -49.514 -28.721 1.00 30.92 380 GLY A CA 1
ATOM 2632 C C . GLY A 1 380 ? 7.710 -49.321 -29.589 1.00 30.92 380 GLY A C 1
ATOM 2633 O O . GLY A 1 380 ? 7.693 -49.735 -30.741 1.00 30.92 380 GLY A O 1
ATOM 2634 N N . ASN A 1 381 ? 8.761 -48.680 -29.075 1.00 34.62 381 ASN A N 1
ATOM 2635 C CA . ASN A 1 381 ? 10.145 -49.136 -29.249 1.00 34.62 381 ASN A CA 1
ATOM 2636 C C . ASN A 1 381 ? 11.090 -48.331 -28.331 1.00 34.62 381 ASN A C 1
ATOM 2638 O O . ASN A 1 381 ? 10.904 -47.118 -28.213 1.00 34.62 381 ASN A O 1
ATOM 2642 N N . PRO A 1 382 ? 12.083 -48.969 -27.686 1.00 50.47 382 PRO A N 1
ATOM 2643 C CA . PRO A 1 382 ? 13.003 -48.315 -26.771 1.00 50.47 382 PRO A CA 1
ATOM 2644 C C . PRO A 1 382 ? 14.320 -47.980 -27.478 1.00 50.47 382 PRO A C 1
ATOM 2646 O O . PRO A 1 382 ? 14.968 -48.857 -28.043 1.00 50.47 382 PRO A O 1
ATOM 2649 N N . GLU A 1 383 ? 14.769 -46.732 -27.383 1.00 35.50 383 GLU A N 1
ATOM 2650 C CA . GLU A 1 383 ? 16.181 -46.418 -27.587 1.00 35.50 383 GLU A CA 1
ATOM 2651 C C . GLU A 1 383 ? 16.630 -45.389 -26.547 1.00 35.50 383 GLU A C 1
ATOM 2653 O O . GLU A 1 383 ? 15.946 -44.410 -26.249 1.00 35.50 383 GLU A O 1
ATOM 2658 N N . ALA A 1 384 ? 17.742 -45.723 -25.906 1.00 46.44 384 ALA A N 1
ATOM 2659 C CA . ALA A 1 384 ? 18.245 -45.154 -24.673 1.00 46.44 384 ALA A CA 1
ATOM 2660 C C . ALA A 1 384 ? 18.561 -43.651 -24.769 1.00 46.44 384 ALA A C 1
ATOM 2662 O O . ALA A 1 384 ? 19.358 -43.229 -25.604 1.00 46.44 384 ALA A O 1
ATOM 2663 N N . GLN A 1 385 ? 18.042 -42.860 -23.824 1.00 35.22 385 GLN A N 1
ATOM 2664 C CA . GLN A 1 385 ? 18.597 -41.549 -23.480 1.00 35.22 385 GLN A CA 1
ATOM 2665 C C . GLN A 1 385 ? 18.771 -41.434 -21.965 1.00 35.22 385 GLN A C 1
ATOM 2667 O O . GLN A 1 385 ? 17.811 -41.322 -21.206 1.00 35.22 385 GLN A O 1
ATOM 2672 N N . ALA A 1 386 ? 20.035 -41.477 -21.545 1.00 37.53 386 ALA A N 1
ATOM 2673 C CA . ALA A 1 386 ? 20.489 -40.983 -20.254 1.00 37.53 386 ALA A CA 1
ATOM 2674 C C . ALA A 1 386 ? 20.514 -39.436 -20.268 1.00 37.53 386 ALA A C 1
ATOM 2676 O O . ALA A 1 386 ? 20.698 -38.840 -21.334 1.00 37.53 386 ALA A O 1
ATOM 2677 N N . PRO A 1 387 ? 20.336 -38.769 -19.113 1.00 45.00 387 PRO A N 1
ATOM 2678 C CA . PRO A 1 387 ? 20.140 -37.326 -19.048 1.00 45.00 387 PRO A CA 1
ATOM 2679 C C . PRO A 1 387 ? 21.468 -36.582 -19.232 1.00 45.00 387 PRO A C 1
ATOM 2681 O O . PRO A 1 387 ? 22.383 -36.706 -18.418 1.00 45.00 387 PRO A O 1
ATOM 2684 N N . ALA A 1 388 ? 21.568 -35.788 -20.299 1.00 37.78 388 ALA A N 1
ATOM 2685 C CA . ALA A 1 388 ? 22.667 -34.853 -20.493 1.00 37.78 388 ALA A CA 1
ATOM 2686 C C . ALA A 1 388 ? 22.391 -33.552 -19.729 1.00 37.78 388 ALA A C 1
ATOM 2688 O O . ALA A 1 388 ? 21.346 -32.917 -19.886 1.00 37.78 388 ALA A O 1
ATOM 2689 N N . ALA A 1 389 ? 23.363 -33.181 -18.902 1.00 36.62 389 ALA A N 1
ATOM 2690 C CA . ALA A 1 389 ? 23.450 -31.913 -18.208 1.00 36.62 389 ALA A CA 1
ATOM 2691 C C . ALA A 1 389 ? 23.353 -30.724 -19.180 1.00 36.62 389 ALA A C 1
ATOM 2693 O O . ALA A 1 389 ? 23.938 -30.718 -20.263 1.00 36.62 389 ALA A O 1
ATOM 2694 N N . GLN A 1 390 ? 22.614 -29.702 -18.754 1.00 45.38 390 GLN A N 1
ATOM 2695 C CA . GLN A 1 390 ? 22.588 -28.388 -19.376 1.00 45.38 390 GLN A CA 1
ATOM 2696 C C . GLN A 1 390 ? 23.935 -27.686 -19.160 1.00 45.38 390 GLN A C 1
ATOM 2698 O O . GLN A 1 390 ? 24.182 -27.127 -18.096 1.00 45.38 390 GLN A O 1
ATOM 2703 N N . GLU A 1 391 ? 24.769 -27.651 -20.195 1.00 34.81 391 GLU A N 1
ATOM 2704 C CA . GLU A 1 391 ? 25.814 -26.641 -20.359 1.00 34.81 391 GLU A CA 1
ATOM 2705 C C . GLU A 1 391 ? 25.594 -25.922 -21.691 1.00 34.81 391 GLU A C 1
ATOM 2707 O O . GLU A 1 391 ? 25.537 -26.520 -22.767 1.00 34.81 391 GLU A O 1
ATOM 2712 N N . GLY A 1 392 ? 25.401 -24.605 -21.607 1.00 46.25 392 GLY A N 1
ATOM 2713 C CA . GLY A 1 392 ? 25.186 -23.745 -22.757 1.00 46.25 392 GLY A CA 1
ATOM 2714 C C . GLY A 1 392 ? 26.437 -23.645 -23.625 1.00 46.25 392 GLY A C 1
ATOM 2715 O O . GLY A 1 392 ? 27.396 -22.971 -23.264 1.00 46.25 392 GLY A O 1
ATOM 2716 N N . ALA A 1 393 ? 26.383 -24.238 -24.814 1.00 34.34 393 ALA A N 1
ATOM 2717 C CA . ALA A 1 393 ? 27.326 -23.986 -25.893 1.00 34.34 393 ALA A CA 1
ATOM 2718 C C . ALA A 1 393 ? 26.573 -23.404 -27.096 1.00 34.34 393 ALA A C 1
ATOM 2720 O O . ALA A 1 393 ? 26.045 -24.131 -27.938 1.00 34.34 393 ALA A O 1
ATOM 2721 N N . VAL A 1 394 ? 26.545 -22.072 -27.209 1.00 47.12 394 VAL A N 1
ATOM 2722 C CA . VAL A 1 394 ? 26.223 -21.399 -28.478 1.00 47.12 394 VAL A CA 1
ATOM 2723 C C . VAL A 1 394 ? 27.411 -21.619 -29.417 1.00 47.12 394 VAL A C 1
ATOM 2725 O O . VAL A 1 394 ? 28.313 -20.795 -29.521 1.00 47.12 394 VAL A O 1
ATOM 2728 N N . SER A 1 395 ? 27.435 -22.776 -30.074 1.00 40.53 395 SER A N 1
ATOM 2729 C CA . SER A 1 395 ? 28.386 -23.116 -31.134 1.00 40.53 395 SER A CA 1
ATOM 2730 C C . SER A 1 395 ? 27.688 -23.038 -32.495 1.00 40.53 395 SER A C 1
ATOM 2732 O O . SER A 1 395 ? 27.496 -24.022 -33.200 1.00 40.53 395 SER A O 1
ATOM 2734 N N . GLY A 1 396 ? 27.271 -21.827 -32.867 1.00 48.50 396 GLY A N 1
ATOM 2735 C CA . GLY A 1 396 ? 26.759 -21.519 -34.201 1.00 48.50 396 GLY A CA 1
ATOM 2736 C C . GLY A 1 396 ? 27.732 -20.609 -34.942 1.00 48.50 396 GLY A C 1
ATOM 2737 O O . GLY A 1 396 ? 28.116 -19.560 -34.429 1.00 48.50 396 GLY A O 1
ATOM 2738 N N . ARG A 1 397 ? 28.137 -20.990 -36.159 1.00 59.06 397 ARG A N 1
ATOM 2739 C CA . ARG A 1 397 ? 28.853 -20.087 -37.076 1.00 59.06 397 ARG A CA 1
ATOM 2740 C C . ARG A 1 397 ? 27.985 -18.851 -37.324 1.00 59.06 397 ARG A C 1
ATOM 2742 O O . ARG A 1 397 ? 26.876 -18.974 -37.831 1.00 59.06 397 ARG A O 1
ATOM 2749 N N . TRP A 1 398 ? 28.495 -17.672 -36.986 1.00 67.00 398 TRP A N 1
ATOM 2750 C CA . TRP A 1 398 ? 27.785 -16.392 -37.106 1.00 67.00 398 TRP A CA 1
ATOM 2751 C C . TRP A 1 398 ? 28.113 -15.645 -38.408 1.00 67.00 398 TRP A C 1
ATOM 2753 O O . TRP A 1 398 ? 27.597 -14.558 -38.649 1.00 67.00 398 TRP A O 1
ATOM 2763 N N . TRP A 1 399 ? 28.922 -16.247 -39.287 1.00 78.81 399 TRP A N 1
ATOM 2764 C CA . TRP A 1 399 ? 29.204 -15.749 -40.632 1.00 78.81 399 TRP A CA 1
ATOM 2765 C C . TRP A 1 399 ? 28.977 -16.842 -41.697 1.00 78.81 399 TRP A C 1
ATOM 2767 O O . TRP A 1 399 ? 29.131 -18.034 -41.411 1.00 78.81 399 TRP A O 1
ATOM 2777 N N . PRO A 1 400 ? 28.626 -16.467 -42.944 1.00 75.81 400 PRO A N 1
ATOM 2778 C CA . PRO A 1 400 ? 28.526 -17.401 -44.064 1.00 75.81 400 PRO A CA 1
ATOM 2779 C C . PRO A 1 400 ? 29.842 -18.146 -44.320 1.00 75.81 400 PRO A C 1
ATOM 2781 O O . PRO A 1 400 ? 30.902 -17.525 -44.353 1.00 75.81 400 PRO A O 1
ATOM 2784 N N . GLY A 1 401 ? 29.787 -19.455 -44.591 1.00 82.50 401 GLY A N 1
ATOM 2785 C CA . GLY A 1 401 ? 30.987 -20.300 -44.735 1.00 82.50 401 GLY A CA 1
ATOM 2786 C C . GLY A 1 401 ? 31.996 -19.847 -45.802 1.00 82.50 401 GLY A C 1
ATOM 2787 O O . GLY A 1 401 ? 33.185 -20.121 -45.678 1.00 82.50 401 GLY A O 1
ATOM 2788 N N . HIS A 1 402 ? 31.575 -19.074 -46.808 1.00 80.19 402 HIS A N 1
ATOM 2789 C CA . HIS A 1 402 ? 32.497 -18.511 -47.802 1.00 80.19 402 HIS A CA 1
ATOM 2790 C C . HIS A 1 402 ? 33.444 -17.433 -47.230 1.00 80.19 402 HIS A C 1
ATOM 2792 O O . HIS A 1 402 ? 34.440 -17.098 -47.868 1.00 80.19 402 HIS A O 1
ATOM 2798 N N . LEU A 1 403 ? 33.170 -16.904 -46.030 1.00 75.19 403 LEU A N 1
ATOM 2799 C CA . LEU A 1 403 ? 34.024 -15.934 -45.334 1.00 75.19 403 LEU A CA 1
ATOM 2800 C C . LEU A 1 403 ? 35.061 -16.586 -44.402 1.00 75.19 403 LEU A C 1
ATOM 2802 O O . LEU A 1 403 ? 35.914 -15.879 -43.863 1.00 75.19 403 LEU A O 1
ATOM 2806 N N . ASP A 1 404 ? 35.065 -17.917 -44.261 1.00 83.25 404 ASP A N 1
ATOM 2807 C CA . ASP A 1 404 ? 36.017 -18.646 -43.405 1.00 83.25 404 ASP A CA 1
ATOM 2808 C C . ASP A 1 404 ? 37.479 -18.326 -43.746 1.00 83.25 404 ASP A C 1
ATOM 2810 O O . ASP A 1 404 ? 38.323 -18.182 -42.860 1.00 83.25 404 ASP A O 1
ATOM 2814 N N . GLY A 1 405 ? 37.786 -18.176 -45.038 1.00 82.25 405 GLY A N 1
ATOM 2815 C CA . GLY A 1 405 ? 39.134 -17.851 -45.503 1.00 82.25 405 GLY A CA 1
ATOM 2816 C C . GLY A 1 405 ? 39.581 -16.428 -45.152 1.00 82.25 405 GLY A C 1
ATOM 2817 O O . GLY A 1 405 ? 40.781 -16.163 -45.103 1.00 82.25 405 GLY A O 1
ATOM 2818 N N . ILE A 1 406 ? 38.645 -15.507 -44.916 1.00 81.38 406 ILE A N 1
ATOM 2819 C CA . ILE A 1 406 ? 38.943 -14.128 -44.504 1.00 81.38 406 ILE A CA 1
ATOM 2820 C C . ILE A 1 406 ? 39.145 -14.088 -42.990 1.00 81.38 406 ILE A C 1
ATOM 2822 O O . ILE A 1 406 ? 40.160 -13.571 -42.532 1.00 81.38 406 ILE A O 1
ATOM 2826 N N . VAL A 1 407 ? 38.253 -14.725 -42.223 1.00 80.75 407 VAL A N 1
ATOM 2827 C CA . VAL A 1 407 ? 38.359 -14.796 -40.755 1.00 80.75 407 VAL A CA 1
ATOM 2828 C C . VAL A 1 407 ? 39.624 -15.545 -40.322 1.00 80.75 407 VAL A C 1
ATOM 2830 O O . VAL A 1 407 ? 40.333 -15.078 -39.432 1.00 80.75 407 VAL A O 1
ATOM 2833 N N . ARG A 1 408 ? 39.983 -16.654 -40.993 1.00 79.50 408 ARG A N 1
ATOM 2834 C CA . ARG A 1 408 ? 41.255 -17.355 -40.731 1.00 79.50 408 ARG A CA 1
ATOM 2835 C C . ARG A 1 408 ? 42.470 -16.472 -40.991 1.00 79.50 408 ARG A C 1
ATOM 2837 O O . ARG A 1 408 ? 43.362 -16.439 -40.151 1.00 79.50 408 ARG A O 1
ATOM 2844 N N . ARG A 1 409 ? 42.502 -15.759 -42.124 1.00 76.75 409 ARG A N 1
ATOM 2845 C CA . ARG A 1 409 ? 43.623 -14.868 -42.472 1.00 76.75 409 ARG A CA 1
ATOM 2846 C C . ARG A 1 409 ? 43.761 -13.711 -41.489 1.00 76.75 409 ARG A C 1
ATOM 2848 O O . ARG A 1 409 ? 44.879 -13.351 -41.133 1.00 76.75 409 ARG A O 1
ATOM 2855 N N . TRP A 1 410 ? 42.637 -13.191 -41.010 1.00 78.44 410 TRP A N 1
ATOM 2856 C CA . TRP A 1 410 ? 42.618 -12.130 -40.014 1.00 78.44 410 TRP A CA 1
ATOM 2857 C C . TRP A 1 410 ? 43.151 -12.605 -38.652 1.00 78.44 410 TRP A C 1
ATOM 2859 O O . TRP A 1 410 ? 44.050 -11.982 -38.089 1.00 78.44 410 TRP A O 1
ATOM 2869 N N . GLY A 1 411 ? 42.719 -13.783 -38.187 1.00 77.38 411 GLY A N 1
ATOM 2870 C CA . GLY A 1 411 ? 43.236 -14.383 -36.951 1.00 77.38 411 GLY A CA 1
ATOM 2871 C C . GLY A 1 411 ? 44.726 -14.749 -37.009 1.00 77.38 411 GLY A C 1
ATOM 2872 O O . GLY A 1 411 ? 45.399 -14.746 -35.980 1.00 77.38 411 GLY A O 1
ATOM 2873 N N . THR A 1 412 ? 45.265 -15.038 -38.199 1.00 74.94 412 THR A N 1
ATOM 2874 C CA . THR A 1 412 ? 46.712 -15.240 -38.387 1.00 74.94 412 THR A CA 1
ATOM 2875 C C . THR A 1 412 ? 47.501 -13.937 -38.476 1.00 74.94 412 THR A C 1
ATOM 2877 O O . THR A 1 412 ? 48.674 -13.950 -38.135 1.00 74.94 412 THR A O 1
ATOM 2880 N N . SER A 1 413 ? 46.896 -12.821 -38.899 1.00 71.94 413 SER A N 1
ATOM 2881 C CA . SER A 1 413 ? 47.593 -11.526 -38.959 1.00 71.94 413 SER A CA 1
ATOM 2882 C C . SER A 1 413 ? 47.736 -10.836 -37.599 1.00 71.94 413 SER A C 1
ATOM 2884 O O . SER A 1 413 ? 48.663 -10.054 -37.425 1.00 71.94 413 SER A O 1
ATOM 2886 N N . GLU A 1 414 ? 46.861 -11.129 -36.629 1.00 68.50 414 GLU A N 1
ATOM 2887 C CA . GLU A 1 414 ? 46.987 -10.598 -35.258 1.00 68.50 414 GLU A CA 1
ATOM 2888 C C . GLU A 1 414 ? 48.017 -11.352 -34.411 1.00 68.50 414 GLU A C 1
ATOM 2890 O O . GLU A 1 414 ? 48.617 -10.787 -33.497 1.00 68.50 414 GLU A O 1
ATOM 2895 N N . ARG A 1 415 ? 48.267 -12.627 -34.725 1.00 67.69 415 ARG A N 1
ATOM 2896 C CA . ARG A 1 415 ? 49.384 -13.370 -34.140 1.00 67.69 415 ARG A CA 1
ATOM 2897 C C . ARG A 1 415 ? 50.630 -13.001 -34.933 1.00 67.69 415 ARG A C 1
ATOM 2899 O O . ARG A 1 415 ? 50.922 -13.632 -35.943 1.00 67.69 415 ARG A O 1
ATOM 2906 N N . GLY A 1 416 ? 51.318 -11.943 -34.504 1.00 68.44 416 GLY A N 1
ATOM 2907 C CA . GLY A 1 416 ? 52.610 -11.544 -35.068 1.00 68.44 416 GLY A CA 1
ATOM 2908 C C . GLY A 1 416 ? 53.585 -12.730 -35.197 1.00 68.44 416 GLY A C 1
ATOM 2909 O O . GLY A 1 416 ? 53.371 -13.770 -34.567 1.00 68.44 416 GLY A O 1
ATOM 2910 N N . PRO A 1 417 ? 54.636 -12.605 -36.029 1.00 65.25 417 PRO A N 1
ATOM 2911 C CA . PRO A 1 417 ? 55.550 -13.704 -36.322 1.00 65.25 417 PRO A CA 1
ATOM 2912 C C . PRO A 1 417 ? 56.091 -14.299 -35.019 1.00 65.25 417 PRO A C 1
ATOM 2914 O O . PRO A 1 417 ? 56.749 -13.620 -34.236 1.00 65.25 417 PRO A O 1
ATOM 2917 N N . VAL A 1 418 ? 55.765 -15.569 -34.776 1.00 65.38 418 VAL A N 1
ATOM 2918 C CA . VAL A 1 418 ? 56.319 -16.331 -33.659 1.00 65.38 418 VAL A CA 1
ATOM 2919 C C . VAL A 1 418 ? 57.777 -16.595 -34.012 1.00 65.38 418 VAL A C 1
ATOM 2921 O O . VAL A 1 418 ? 58.055 -17.414 -34.888 1.00 65.38 418 VAL A O 1
ATOM 2924 N N . GLU A 1 419 ? 58.700 -15.863 -33.388 1.00 60.62 419 GLU A N 1
ATOM 2925 C CA . GLU A 1 419 ? 60.129 -16.143 -33.520 1.00 60.62 419 GLU A CA 1
ATOM 2926 C C . GLU A 1 419 ? 60.408 -17.578 -33.039 1.00 60.62 419 GLU A C 1
ATOM 2928 O O . GLU A 1 419 ? 60.022 -17.936 -31.919 1.00 60.62 419 GLU A O 1
ATOM 2933 N N . PRO A 1 420 ? 61.033 -18.429 -33.872 1.00 69.44 420 PRO A N 1
ATOM 2934 C CA . PRO A 1 420 ? 61.456 -19.751 -33.438 1.00 69.44 420 PRO A CA 1
ATOM 2935 C C . PRO A 1 420 ? 62.580 -19.603 -32.402 1.00 69.44 420 PRO A C 1
ATOM 2937 O O . PRO A 1 420 ? 63.549 -18.884 -32.640 1.00 69.44 420 PRO A O 1
ATOM 2940 N N . ARG A 1 421 ? 62.420 -20.264 -31.249 1.00 61.72 421 ARG A N 1
ATOM 2941 C CA . ARG A 1 421 ? 63.455 -20.380 -30.211 1.00 61.72 421 ARG A CA 1
ATOM 2942 C C . ARG A 1 421 ? 64.537 -21.375 -30.589 1.00 61.72 421 ARG A C 1
ATOM 2944 O O . ARG A 1 421 ? 64.170 -22.428 -31.158 1.00 61.72 421 ARG A O 1
#

Mean predicted aligned error: 18.49 Å

pLDDT: mean 74.2, std 21.1, range [30.03, 98.19]

Radius of gyration: 44.56 Å; Cα contacts (8 Å, |Δi|>4): 313; chains: 1; bounding box: 104×103×104 Å

Solvent-accessible surface area (backbone atoms only — not comparable to full-atom values): 26201 Å² total; per-residue (Å²): 135,82,86,84,83,90,82,86,85,85,81,89,82,84,79,87,76,88,77,86,81,78,83,80,87,80,82,82,79,92,66,80,76,74,70,66,74,68,68,58,70,81,61,54,54,57,65,57,51,51,52,36,49,52,53,39,50,51,52,50,51,52,47,26,51,34,46,16,53,16,44,25,30,44,42,51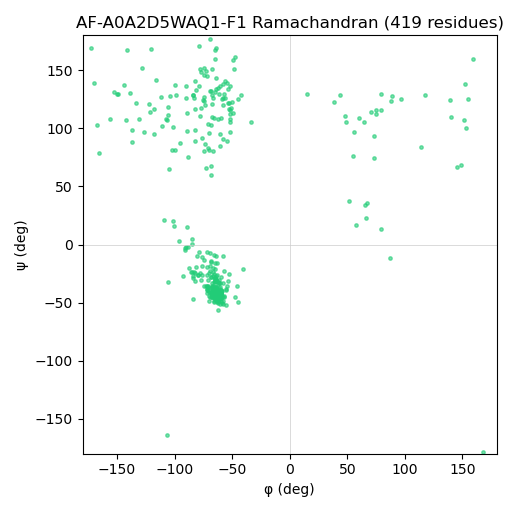,17,50,38,33,65,71,72,46,61,86,84,41,69,65,56,54,52,53,19,52,52,52,10,49,50,50,22,48,52,51,46,66,75,63,55,86,46,71,71,61,47,36,47,46,30,15,62,71,68,68,48,84,53,53,54,35,55,32,41,49,40,44,70,74,33,98,80,66,26,60,74,66,31,51,54,48,27,52,55,46,56,77,73,50,52,72,66,57,50,38,63,50,49,47,73,91,55,69,70,49,71,51,40,39,57,53,17,48,49,48,27,51,50,21,53,60,67,58,43,70,66,58,55,54,84,63,57,69,68,50,45,58,60,35,48,52,30,39,51,50,26,37,47,57,62,70,62,68,44,88,63,58,76,76,47,57,71,70,56,48,54,49,43,46,50,36,38,52,50,32,46,54,31,45,55,49,48,45,54,40,53,75,66,72,52,39,48,36,81,72,52,47,61,47,51,51,54,30,47,53,35,37,56,55,38,42,72,75,35,57,68,90,38,72,45,18,47,26,37,52,52,32,40,54,49,45,52,53,51,34,52,67,62,70,42,80,77,78,75,73,76,75,72,77,74,74,78,77,73,80,76,82,86,84,85,90,77,91,79,88,84,86,88,88,83,86,87,82,87,78,86,87,79,89,79,83,92,83,81,90,87,91,78,90,81,91,81,81,84,89,80,88,78,90,81,88,89,84,82,87,89,88,86,86,84,90,79,92,78,80,90,78,80,95,70,94,73,92,83,67,84,90,64,65,78,88,48,50,71,55,55,53,52,51,61,53,64,72,55,61,87,78,77,85,129

Nearest PDB structures (foldseek):
  1yo7-assembly2_B  TM=6.002E-01  e=2.372E+00  Escherichia coli
  5nqn-assembly1_A  TM=6.251E-01  e=6.567E+00  Methylosinus trichosporium OB3b